Protein AF-A0A847FV45-F1 (afdb_monomer_lite)

Sequence (448 aa):
MTMKATDDQLRAATKIVQDQNRSRGERIVEAIQFLREIPDNATPWARTLRALAAYDSVSTIADRHILRDLLGMLGYERAFHLERFVDSGDTAGIDEAFAYLKAQAERYAPSTDPLLCALTPWLMWEYLSGKMEPVADLTLALTPFFVLLDEMNISRVEYYFSDFLSVLEGGRDEDGFTRETIKLHGFPASARDKNGDPKPRDSDGRYVPSELRLPPNLYFVGTVNVDETTHAFSPKVLDRAFTIEITDVDFEGYPADTAVPVTEEQADRLRQKLLAPFARQGQFGIVNKDEIRSFVAAHRAYRTQLHALKATLQPFDLHFAYRIFDEIIAFCANAQANQLWTDLGGLDTAFDCAVLMKVLPKFHGPRSRLEQPLRSVLAWTLNPTDPEGMRQEIDEWTRDAGACLSLRRELDRHLLGGEATRFRYANTARKVVCMLQSLHALGFASFA

Foldseek 3Di:
DPPVVVVVLVVVLVVLCPDPPDDNVVSVVVSVVSLVPPDPPPDPVSVVVVVVVVDPDPVVVPDLVLVVVLCLVVVNVPVDVCVVCSVVVPVVVVVVVVVVQLVVLCVQDVPDPSVCVSCLVVLVVCVLLVNDDDPPDDPNLQFAAEDEAEQCQLDQCCVVCVLVLVQVVQFADPLRWRPDWRADDDDDQCDADPVSHADDADPSRHHDDRIDIDHQRYYYDYDHDPDPSGDDHDVSVLQVDQADDDDDDDPVCPPPPDPPPCPPVNVVVVCVLPRNLQSLRSPGLGQDPVLLVVQCVVVVPLVLLLVLLQVLCVVLVLHDDVSLVSNLSSQLSSCVSSVPCVVVVHSLQSSLSSCLRRRQQVDWDFCVRHVRSLLLVLLCQLPSPCSPVCSVVSCVCLVALVSLVVVLVVLVCCSVVVHDDSGSNSVSNNLSSVQSSCCRVPRIGGSD

Secondary structure (DSSP, 8-state):
--HHHHHHHHHHHHHHHH-TTS-HHHHHHHHHHHHHSS-TTS-HHHHHHHHHTTS--STT---HHHHHHHHHHTT-TTTS-THHHHHHT-HHHHHHHHHHHHHHHHHH-TTS-HHHHHHHHHHHHHHHTTSS-----SSGGG--EEEEETTGGGS-HHHHTHHHHHHTTS-B-TTS-BSS-EE-----TT-B-TTS-BS-B-TTSPBPPSEEPPPTTEEEEE----STTSPPPPHHHHHHS---------STT-S-SS-----HHHHHHHHHHHHHHHHGGGTTT---HHHHHHHHHH-HHHHHHHHHHHHHHGGGT----HHHHHHHHHHHHHHHHH-TTGGGTHHHHHHHHHHHHHHGGG--EEHHHHHHHHHHHHHHHH-TT-TTTTHHHHHHHTSSHHHHHHHHHHHHHHHHHTPPPS-SSHHHHHHHHHHHHHHHHHSEE---

Structure (mmCIF, N/CA/C/O backbone):
data_AF-A0A847FV45-F1
#
_entry.id   AF-A0A847FV45-F1
#
loop_
_atom_site.group_PDB
_atom_site.id
_atom_site.type_symbol
_atom_site.label_atom_id
_atom_site.label_alt_id
_atom_site.label_comp_id
_atom_site.label_asym_id
_atom_site.label_entity_id
_atom_site.label_seq_id
_atom_site.pdbx_PDB_ins_code
_atom_site.Cartn_x
_atom_site.Cartn_y
_atom_site.Cartn_z
_atom_site.occupancy
_atom_site.B_iso_or_equiv
_atom_site.auth_seq_id
_atom_site.auth_comp_id
_atom_site.auth_asym_id
_atom_site.auth_atom_id
_atom_site.pdbx_PDB_model_num
ATOM 1 N N . MET A 1 1 ? -13.142 -1.614 -64.124 1.00 33.72 1 MET A N 1
ATOM 2 C CA . MET A 1 1 ? -12.245 -1.009 -65.138 1.00 33.72 1 MET A CA 1
ATOM 3 C C . MET A 1 1 ? -11.102 -0.185 -64.517 1.00 33.72 1 MET A C 1
ATOM 5 O O . MET A 1 1 ? -10.220 0.238 -65.244 1.00 33.72 1 MET A O 1
ATOM 9 N N . THR A 1 2 ? -11.055 -0.025 -63.186 1.00 36.44 2 THR A N 1
ATOM 10 C CA . THR A 1 2 ? -10.098 0.821 -62.441 1.00 36.44 2 THR A CA 1
ATOM 11 C C . THR A 1 2 ? -8.777 0.147 -62.035 1.00 36.44 2 THR A C 1
ATOM 13 O O . THR A 1 2 ? -7.787 0.849 -61.910 1.00 36.44 2 THR A O 1
ATOM 16 N N . MET A 1 3 ? -8.707 -1.187 -61.892 1.00 32.62 3 MET A N 1
ATOM 17 C CA . MET A 1 3 ? -7.453 -1.892 -61.525 1.00 32.62 3 MET A CA 1
ATOM 18 C C . MET A 1 3 ? -6.427 -2.004 -62.664 1.00 32.62 3 MET A C 1
ATOM 20 O O . MET A 1 3 ? -5.242 -2.169 -62.405 1.00 32.62 3 MET A O 1
ATOM 24 N N . LYS A 1 4 ? -6.856 -1.935 -63.932 1.00 32.03 4 LYS A N 1
ATOM 25 C CA . LYS A 1 4 ? -5.947 -2.137 -65.076 1.00 32.03 4 LYS A CA 1
ATOM 26 C C . LYS A 1 4 ? -5.084 -0.900 -65.364 1.00 32.03 4 LYS A C 1
ATOM 28 O O . LYS A 1 4 ? -3.967 -1.040 -65.833 1.00 32.03 4 LYS A O 1
ATOM 33 N N . ALA A 1 5 ? -5.581 0.292 -65.022 1.00 37.38 5 ALA A N 1
ATOM 34 C CA . ALA A 1 5 ? -4.856 1.550 -65.200 1.00 37.38 5 ALA A CA 1
ATOM 35 C C . ALA A 1 5 ? -3.706 1.732 -64.184 1.00 37.38 5 ALA A C 1
ATOM 37 O O . ALA A 1 5 ? -2.705 2.358 -64.512 1.00 37.38 5 ALA A O 1
ATOM 38 N N . THR A 1 6 ? -3.822 1.160 -62.978 1.00 47.12 6 THR A N 1
ATOM 39 C CA . THR A 1 6 ? -2.835 1.287 -61.885 1.00 47.12 6 THR A CA 1
ATOM 40 C C . THR A 1 6 ? -1.586 0.435 -62.127 1.00 47.12 6 THR A C 1
ATOM 42 O O . THR A 1 6 ? -0.469 0.861 -61.839 1.00 47.12 6 THR A O 1
ATOM 45 N N . ASP A 1 7 ? -1.772 -0.748 -62.715 1.00 45.47 7 ASP A N 1
ATOM 46 C CA . ASP A 1 7 ? -0.696 -1.694 -63.030 1.00 45.47 7 ASP A CA 1
ATOM 47 C C . ASP A 1 7 ? 0.180 -1.198 -64.196 1.00 45.47 7 ASP A C 1
ATOM 49 O O . ASP A 1 7 ? 1.404 -1.340 -64.173 1.00 45.47 7 ASP A O 1
ATOM 53 N N . ASP A 1 8 ? -0.427 -0.533 -65.185 1.00 47.16 8 ASP A N 1
ATOM 54 C CA . ASP A 1 8 ? 0.289 0.100 -66.300 1.00 47.16 8 ASP A CA 1
ATOM 55 C C . ASP A 1 8 ? 1.085 1.342 -65.845 1.00 47.16 8 ASP A C 1
ATOM 57 O O . ASP A 1 8 ? 2.180 1.598 -66.354 1.00 47.16 8 ASP A O 1
ATOM 61 N N . GLN A 1 9 ? 0.599 2.071 -64.832 1.00 49.34 9 GLN A N 1
ATOM 62 C CA . GLN A 1 9 ? 1.308 3.200 -64.212 1.00 49.34 9 GLN A CA 1
ATOM 63 C C . GLN A 1 9 ? 2.489 2.744 -63.343 1.00 49.34 9 GLN A C 1
ATOM 65 O O . GLN A 1 9 ? 3.568 3.331 -63.423 1.00 49.34 9 GLN A O 1
ATOM 70 N N . LEU A 1 10 ? 2.342 1.654 -62.579 1.00 47.56 10 LEU A N 1
ATOM 71 C CA . LEU A 1 10 ? 3.468 1.050 -61.859 1.00 47.56 10 LEU A CA 1
ATOM 72 C C . LEU A 1 10 ? 4.548 0.548 -62.825 1.00 47.56 10 LEU A C 1
ATOM 74 O O . LEU A 1 10 ? 5.728 0.818 -62.613 1.00 47.56 10 LEU A O 1
ATOM 78 N N . ARG A 1 11 ? 4.158 -0.101 -63.932 1.00 46.91 11 ARG A N 1
ATOM 79 C CA . ARG A 1 11 ? 5.098 -0.543 -64.979 1.00 46.91 11 ARG A CA 1
ATOM 80 C C . ARG A 1 11 ? 5.809 0.625 -65.662 1.00 46.91 11 ARG A C 1
ATOM 82 O O . ARG A 1 11 ? 6.980 0.488 -66.017 1.00 46.91 11 ARG A O 1
ATOM 89 N N . ALA A 1 12 ? 5.143 1.769 -65.824 1.00 49.91 12 ALA A N 1
ATOM 90 C CA . ALA A 1 12 ? 5.760 2.988 -66.343 1.00 49.91 12 ALA A CA 1
ATOM 91 C C . ALA A 1 12 ? 6.802 3.566 -65.367 1.00 49.91 12 ALA A C 1
ATOM 93 O O . ALA A 1 12 ? 7.916 3.869 -65.793 1.00 49.91 12 ALA A O 1
ATOM 94 N N . ALA A 1 13 ? 6.502 3.612 -64.062 1.00 48.16 13 ALA A N 1
ATOM 95 C CA . ALA A 1 13 ? 7.456 4.025 -63.027 1.00 48.16 13 ALA A CA 1
ATOM 96 C C . ALA A 1 13 ? 8.673 3.083 -62.957 1.00 48.16 13 ALA A C 1
ATOM 98 O O . ALA A 1 13 ? 9.814 3.534 -62.877 1.00 48.16 13 ALA A O 1
ATOM 99 N N . THR A 1 14 ? 8.453 1.770 -63.081 1.00 44.12 14 THR A N 1
ATOM 100 C CA . THR A 1 14 ? 9.535 0.776 -63.166 1.00 44.12 14 THR A CA 1
ATOM 101 C C . THR A 1 14 ? 10.418 0.993 -64.398 1.00 44.12 14 THR A C 1
ATOM 103 O O . THR A 1 14 ? 11.637 0.862 -64.305 1.00 44.12 14 THR A O 1
ATOM 106 N N . LYS A 1 15 ? 9.838 1.392 -65.537 1.00 47.00 15 LYS A N 1
ATOM 107 C CA . LYS A 1 15 ? 10.591 1.715 -66.759 1.00 47.00 15 LYS A CA 1
ATOM 108 C C . LYS A 1 15 ? 11.472 2.962 -66.610 1.00 47.00 15 LYS A C 1
ATOM 110 O O . LYS A 1 15 ? 12.571 2.969 -67.152 1.00 47.00 15 LYS A O 1
ATOM 115 N N . ILE A 1 16 ? 11.032 3.970 -65.850 1.00 50.31 16 ILE A N 1
ATOM 116 C CA . ILE A 1 16 ? 11.812 5.189 -65.547 1.00 50.31 16 ILE A CA 1
ATOM 117 C C . ILE A 1 16 ? 13.029 4.851 -64.671 1.00 50.31 16 ILE A C 1
ATOM 119 O O . ILE A 1 16 ? 14.144 5.288 -64.950 1.00 50.31 16 ILE A O 1
ATOM 123 N N . VAL A 1 17 ? 12.843 3.998 -63.657 1.00 43.19 17 VAL A N 1
ATOM 124 C CA . VAL A 1 17 ? 13.932 3.534 -62.775 1.00 43.19 17 VAL A CA 1
ATOM 125 C C . VAL A 1 17 ? 14.965 2.687 -63.534 1.00 43.19 17 VAL A C 1
ATOM 127 O O . VAL A 1 17 ? 16.147 2.678 -63.183 1.00 43.19 17 VAL A O 1
ATOM 130 N N . GLN A 1 18 ? 14.537 1.991 -64.590 1.00 41.88 18 GLN A N 1
ATOM 131 C CA . GLN A 1 18 ? 15.373 1.078 -65.374 1.00 41.88 18 GLN A CA 1
ATOM 132 C C . GLN A 1 18 ? 16.072 1.720 -66.583 1.00 41.88 18 GLN A C 1
ATOM 134 O O . GLN A 1 18 ? 16.921 1.063 -67.187 1.00 41.88 18 GLN A O 1
ATOM 139 N N . ASP A 1 19 ? 15.783 2.979 -66.929 1.00 52.00 19 ASP A N 1
ATOM 140 C CA . ASP A 1 19 ? 16.461 3.676 -68.031 1.00 52.00 19 ASP A CA 1
ATOM 141 C C . ASP A 1 19 ? 17.952 3.845 -67.704 1.00 52.00 19 ASP A C 1
ATOM 143 O O . ASP A 1 19 ? 18.299 4.441 -66.694 1.00 52.00 19 ASP A O 1
ATOM 147 N N . GLN A 1 20 ? 18.868 3.286 -68.491 1.00 47.28 20 GLN A N 1
ATOM 148 C CA . GLN A 1 20 ? 20.301 3.301 -68.163 1.00 47.28 20 GLN A CA 1
ATOM 149 C C . GLN A 1 20 ? 21.040 4.553 -68.657 1.00 47.28 20 GLN A C 1
ATOM 151 O O . GLN A 1 20 ? 22.208 4.732 -68.321 1.00 47.28 20 GLN A O 1
ATOM 156 N N . ASN A 1 21 ? 20.366 5.446 -69.391 1.00 45.59 21 ASN A N 1
ATOM 157 C CA . ASN A 1 21 ? 20.975 6.649 -69.968 1.00 45.59 21 ASN A CA 1
ATOM 158 C C . ASN A 1 21 ? 20.924 7.887 -69.047 1.00 45.59 21 ASN A C 1
ATOM 160 O O . ASN A 1 21 ? 21.339 8.970 -69.458 1.00 45.59 21 ASN A O 1
ATOM 164 N N . ARG A 1 22 ? 20.427 7.752 -67.807 1.00 45.72 22 ARG A N 1
ATOM 165 C CA . ARG A 1 22 ? 20.309 8.829 -66.798 1.00 45.72 22 ARG A CA 1
ATOM 166 C C . ARG A 1 22 ? 20.977 8.437 -65.474 1.00 45.72 22 ARG A C 1
ATOM 168 O O . ARG A 1 22 ? 21.127 7.250 -65.173 1.00 45.72 22 ARG A O 1
ATOM 175 N N . SER A 1 23 ? 21.371 9.414 -64.651 1.00 42.28 23 SER A N 1
ATOM 176 C CA . SER A 1 23 ? 22.032 9.122 -63.369 1.00 42.28 23 SER A CA 1
ATOM 177 C C . SER A 1 23 ? 21.090 8.390 -62.394 1.00 42.28 23 SER A C 1
ATOM 179 O O . SER A 1 23 ? 19.868 8.528 -62.448 1.00 42.28 23 SER A O 1
ATOM 181 N N . ARG A 1 24 ? 21.628 7.545 -61.496 1.00 37.94 24 ARG A N 1
ATOM 182 C CA . ARG A 1 24 ? 20.811 6.729 -60.562 1.00 37.94 24 ARG A CA 1
ATOM 183 C C . ARG A 1 24 ? 19.942 7.585 -59.627 1.00 37.94 24 ARG A C 1
ATOM 185 O O . ARG A 1 24 ? 18.836 7.164 -59.315 1.00 37.94 24 ARG A O 1
ATOM 192 N N . GLY A 1 25 ? 20.409 8.774 -59.243 1.00 36.59 25 GLY A N 1
ATOM 193 C CA . GLY A 1 25 ? 19.649 9.718 -58.417 1.00 36.59 25 GLY A CA 1
ATOM 194 C C . GLY A 1 25 ? 18.485 10.375 -59.165 1.00 36.59 25 GLY A C 1
ATOM 195 O O . GLY A 1 25 ? 17.367 10.380 -58.659 1.00 36.59 25 GLY A O 1
ATOM 196 N N . GLU A 1 26 ? 18.703 10.851 -60.395 1.00 39.69 26 GLU A N 1
ATOM 197 C CA . GLU A 1 26 ? 17.653 11.503 -61.201 1.00 39.69 26 GLU A CA 1
ATOM 198 C C . GLU A 1 26 ? 16.501 10.545 -61.533 1.00 39.69 26 GLU A C 1
ATOM 200 O O . GLU A 1 26 ? 15.335 10.923 -61.448 1.00 39.69 26 GLU A O 1
ATOM 205 N N . ARG A 1 27 ? 16.816 9.272 -61.806 1.00 42.34 27 ARG A N 1
ATOM 206 C CA . ARG A 1 27 ? 15.824 8.220 -62.100 1.00 42.34 27 ARG A CA 1
ATOM 207 C C . ARG A 1 27 ? 14.903 7.913 -60.927 1.00 42.34 27 ARG A C 1
ATOM 209 O O . ARG A 1 27 ? 13.719 7.651 -61.118 1.00 42.34 27 ARG A O 1
ATOM 216 N N . ILE A 1 28 ? 15.452 7.937 -59.715 1.00 41.56 28 ILE A N 1
ATOM 217 C CA . ILE A 1 28 ? 14.697 7.671 -58.489 1.00 41.56 28 ILE A CA 1
ATOM 218 C C . ILE A 1 28 ? 13.801 8.873 -58.159 1.00 41.56 28 ILE A C 1
ATOM 220 O O . ILE A 1 28 ? 12.628 8.687 -57.850 1.00 41.56 28 ILE A O 1
ATOM 224 N N . VAL A 1 29 ? 14.301 10.102 -58.314 1.00 43.56 29 VAL A N 1
ATOM 225 C CA . VAL A 1 29 ? 13.522 11.330 -58.070 1.00 43.56 29 VAL A CA 1
ATOM 226 C C . VAL A 1 29 ? 12.356 11.477 -59.055 1.00 43.56 29 VAL A C 1
ATOM 228 O O . VAL A 1 29 ? 11.242 11.793 -58.639 1.00 43.56 29 VAL A O 1
ATOM 231 N N . GLU A 1 30 ? 12.570 11.195 -60.339 1.00 42.72 30 GLU A N 1
ATOM 232 C CA . GLU A 1 30 ? 11.541 11.303 -61.383 1.00 42.72 30 GLU A CA 1
ATOM 233 C C . GLU A 1 30 ? 10.471 10.203 -61.251 1.00 42.72 30 GLU A C 1
ATOM 235 O O . GLU A 1 30 ? 9.278 10.472 -61.393 1.00 42.72 30 GLU A O 1
ATOM 240 N N . ALA A 1 31 ? 10.861 8.982 -60.860 1.00 47.03 31 ALA A N 1
ATOM 241 C CA . ALA A 1 31 ? 9.918 7.907 -60.545 1.00 47.03 31 ALA A CA 1
ATOM 242 C C . ALA A 1 31 ? 9.069 8.218 -59.298 1.00 47.03 31 ALA A C 1
ATOM 244 O O . ALA A 1 31 ? 7.879 7.905 -59.259 1.00 47.03 31 ALA A O 1
ATOM 245 N N . ILE A 1 32 ? 9.651 8.883 -58.295 1.00 43.22 32 ILE A N 1
ATOM 246 C CA . ILE A 1 32 ? 8.936 9.333 -57.093 1.00 43.22 32 ILE A CA 1
ATOM 247 C C . ILE A 1 32 ? 7.977 10.490 -57.415 1.00 43.22 32 ILE A C 1
ATOM 249 O O . ILE A 1 32 ? 6.860 10.509 -56.898 1.00 43.22 32 ILE A O 1
ATOM 253 N N . GLN A 1 33 ? 8.361 11.432 -58.285 1.00 45.91 33 GLN A N 1
ATOM 254 C CA . GLN A 1 33 ? 7.470 12.501 -58.758 1.00 45.91 33 GLN A CA 1
ATOM 255 C C . GLN A 1 33 ? 6.291 11.937 -59.566 1.00 45.91 33 GLN A C 1
ATOM 257 O O . GLN A 1 33 ? 5.148 12.307 -59.308 1.00 45.91 33 GLN A O 1
ATOM 262 N N . PHE A 1 34 ? 6.540 10.959 -60.440 1.00 45.69 34 PHE A N 1
ATOM 263 C CA . PHE A 1 34 ? 5.506 10.259 -61.205 1.00 45.69 34 PHE A CA 1
ATOM 264 C C . PHE A 1 34 ? 4.502 9.504 -60.307 1.00 45.69 34 PHE A C 1
ATOM 266 O O . PHE A 1 34 ? 3.298 9.525 -60.551 1.00 45.69 34 PHE A O 1
ATOM 273 N N . LEU A 1 35 ? 4.967 8.892 -59.209 1.00 47.78 35 LEU A N 1
ATOM 274 C CA . LEU A 1 35 ? 4.113 8.208 -58.221 1.00 47.78 35 LEU A CA 1
ATOM 275 C C . LEU A 1 35 ? 3.371 9.166 -57.264 1.00 47.78 35 LEU A C 1
ATOM 277 O O . LEU A 1 35 ? 2.483 8.733 -56.519 1.00 47.78 35 LEU A O 1
ATOM 281 N N . ARG A 1 36 ? 3.723 10.460 -57.249 1.00 45.50 36 ARG A N 1
ATOM 282 C CA . ARG A 1 36 ? 3.035 11.498 -56.460 1.00 45.50 36 ARG A CA 1
ATOM 283 C C . ARG A 1 36 ? 1.803 12.073 -57.154 1.00 45.50 36 ARG A C 1
ATOM 285 O O . ARG A 1 36 ? 0.922 12.536 -56.441 1.00 45.50 36 ARG A O 1
ATOM 292 N N . GLU A 1 37 ? 1.711 12.008 -58.483 1.00 43.06 37 GLU A N 1
ATOM 293 C CA . GLU A 1 37 ? 0.554 12.513 -59.248 1.00 43.06 37 GLU A CA 1
ATOM 294 C C . GLU A 1 37 ? -0.633 11.524 -59.311 1.00 43.06 37 GLU A C 1
ATOM 296 O O . GLU A 1 37 ? -1.668 11.811 -59.912 1.00 43.06 37 GLU A O 1
ATOM 301 N N . ILE A 1 38 ? -0.519 10.362 -58.655 1.00 48.47 38 ILE A N 1
ATOM 302 C CA . ILE A 1 38 ? -1.595 9.366 -58.530 1.00 48.47 38 ILE A CA 1
ATOM 303 C C . ILE A 1 38 ? -2.618 9.843 -57.470 1.00 48.47 38 ILE A C 1
ATOM 305 O O . ILE A 1 38 ? -2.195 10.165 -56.357 1.00 48.47 38 ILE A O 1
ATOM 309 N N . PRO A 1 39 ? -3.941 9.872 -57.755 1.00 44.16 39 PRO A N 1
ATOM 310 C CA . PRO A 1 39 ? -4.947 10.440 -56.846 1.00 44.16 39 PRO A CA 1
ATOM 311 C C . PRO A 1 39 ? -5.019 9.766 -55.456 1.00 44.16 39 PRO A C 1
ATOM 313 O O . PRO A 1 39 ? -4.870 8.549 -55.337 1.00 44.16 39 PRO A O 1
ATOM 316 N N . ASP A 1 40 ? -5.320 10.558 -54.412 1.00 42.78 40 ASP A N 1
ATOM 317 C CA . ASP A 1 40 ? -5.232 10.240 -52.963 1.00 42.78 40 ASP A CA 1
ATOM 318 C C . ASP A 1 40 ? -5.991 8.994 -52.465 1.00 42.78 40 ASP A C 1
ATOM 320 O O . ASP A 1 40 ? -5.760 8.500 -51.357 1.00 42.78 40 ASP A O 1
ATOM 324 N N . ASN A 1 41 ? -6.905 8.450 -53.261 1.00 42.03 41 ASN A N 1
ATOM 325 C CA . ASN A 1 41 ? -7.734 7.300 -52.905 1.00 42.03 41 ASN A CA 1
ATOM 326 C C . ASN A 1 41 ? -7.093 5.932 -53.226 1.00 42.03 41 ASN A C 1
ATOM 328 O O . ASN A 1 41 ? -7.734 4.895 -53.047 1.00 42.03 41 ASN A O 1
ATOM 332 N N . ALA A 1 42 ? -5.819 5.891 -53.625 1.00 38.53 42 ALA A N 1
ATOM 333 C CA . ALA A 1 42 ? -5.097 4.655 -53.927 1.00 38.53 42 ALA A CA 1
ATOM 334 C C . ALA A 1 42 ? -4.386 4.041 -52.694 1.00 38.53 42 ALA A C 1
ATOM 336 O O . ALA A 1 42 ? -3.191 4.212 -52.503 1.00 38.53 42 ALA A O 1
ATOM 337 N N . THR A 1 43 ? -5.139 3.275 -51.891 1.00 42.94 43 THR A N 1
ATOM 338 C CA . THR A 1 43 ? -4.742 2.255 -50.876 1.00 42.94 43 THR A CA 1
ATOM 339 C C . THR A 1 43 ? -3.685 2.574 -49.779 1.00 42.94 43 THR A C 1
ATOM 341 O O . THR A 1 43 ? -2.695 3.261 -50.013 1.00 42.94 43 THR A O 1
ATOM 344 N N . PRO A 1 44 ? -3.829 2.011 -48.555 1.00 34.09 44 PRO A N 1
ATOM 345 C CA . PRO A 1 44 ? -2.937 2.263 -47.403 1.00 34.09 44 PRO A CA 1
ATOM 346 C C . PRO A 1 44 ? -1.438 2.000 -47.650 1.00 34.09 44 PRO A C 1
ATOM 348 O O . PRO A 1 44 ? -0.591 2.718 -47.125 1.00 34.09 44 PRO A O 1
ATOM 351 N N . TRP A 1 45 ? -1.114 1.038 -48.518 1.00 35.91 45 TRP A N 1
ATOM 352 C CA . TRP A 1 45 ? 0.247 0.635 -48.897 1.00 35.91 45 TRP A CA 1
ATOM 353 C C . TRP A 1 45 ? 1.109 1.770 -49.487 1.00 35.91 45 TRP A C 1
ATOM 355 O O . TRP A 1 45 ? 2.287 1.902 -49.154 1.00 35.91 45 TRP A O 1
ATOM 365 N N . ALA A 1 46 ? 0.524 2.649 -50.307 1.00 35.78 46 ALA A N 1
ATOM 366 C CA . ALA A 1 46 ? 1.254 3.745 -50.953 1.00 35.78 46 ALA A CA 1
ATOM 367 C C . ALA A 1 46 ? 1.631 4.879 -49.978 1.00 35.78 46 ALA A C 1
ATOM 369 O O . ALA A 1 46 ? 2.583 5.621 -50.222 1.00 35.78 46 ALA A O 1
ATOM 370 N N . ARG A 1 47 ? 0.908 5.004 -48.854 1.00 39.75 47 ARG A N 1
ATOM 371 C CA . ARG A 1 47 ? 1.193 5.982 -47.789 1.00 39.75 47 ARG A CA 1
ATOM 372 C C . ARG A 1 47 ? 2.307 5.499 -46.856 1.00 39.75 47 ARG A C 1
ATOM 374 O O . ARG A 1 47 ? 3.152 6.297 -46.467 1.00 39.75 47 ARG A O 1
ATOM 381 N N . THR A 1 48 ? 2.367 4.197 -46.587 1.00 35.78 48 THR A N 1
ATOM 382 C CA . THR A 1 48 ? 3.394 3.564 -45.743 1.00 35.78 48 THR A CA 1
ATOM 383 C C . THR A 1 48 ? 4.766 3.502 -46.425 1.00 35.78 48 THR A C 1
ATOM 385 O O . THR A 1 48 ? 5.780 3.785 -45.792 1.00 35.78 48 THR A O 1
ATOM 388 N N . LEU A 1 49 ? 4.815 3.238 -47.736 1.00 34.00 49 LEU A N 1
ATOM 389 C CA . LEU A 1 49 ? 6.063 3.289 -48.513 1.00 34.00 49 LEU A CA 1
ATOM 390 C C . LEU A 1 49 ? 6.679 4.698 -48.571 1.00 34.00 49 LEU A C 1
ATOM 392 O O . LEU A 1 49 ? 7.899 4.825 -48.550 1.00 34.00 49 LEU A O 1
ATOM 396 N N . ARG A 1 50 ? 5.860 5.762 -48.588 1.00 37.97 50 ARG A N 1
ATOM 397 C CA . ARG A 1 50 ? 6.350 7.156 -48.552 1.00 37.97 50 ARG A CA 1
ATOM 398 C C . ARG A 1 50 ? 6.981 7.535 -47.206 1.00 37.97 50 ARG A C 1
ATOM 400 O O . ARG A 1 50 ? 7.872 8.373 -47.198 1.00 37.97 50 ARG A O 1
ATOM 407 N N . ALA A 1 51 ? 6.542 6.928 -46.101 1.00 36.34 51 ALA A N 1
ATOM 408 C CA . ALA A 1 51 ? 7.113 7.159 -44.770 1.00 36.34 51 ALA A CA 1
ATOM 409 C C . ALA A 1 51 ? 8.420 6.374 -44.550 1.00 36.34 51 ALA A C 1
ATOM 411 O O . ALA A 1 51 ? 9.351 6.885 -43.939 1.00 36.34 51 ALA A O 1
ATOM 412 N N . LEU A 1 52 ? 8.513 5.159 -45.103 1.00 33.88 52 LEU A N 1
ATOM 413 C CA . LEU A 1 52 ? 9.725 4.330 -45.053 1.00 33.88 52 LEU A CA 1
ATOM 414 C C . LEU A 1 52 ? 10.830 4.827 -45.997 1.00 33.88 52 LEU A C 1
ATOM 416 O O . LEU A 1 52 ? 12.004 4.715 -45.668 1.00 33.88 52 LEU A O 1
ATOM 420 N N . ALA A 1 53 ? 10.471 5.443 -47.128 1.00 34.41 53 ALA A N 1
ATOM 421 C CA . ALA A 1 53 ? 11.422 6.060 -48.058 1.00 34.41 53 ALA A CA 1
ATOM 422 C C . ALA A 1 53 ? 12.124 7.322 -47.507 1.00 34.41 53 ALA A C 1
ATOM 424 O O . ALA A 1 53 ? 12.967 7.889 -48.193 1.00 34.41 53 ALA A O 1
ATOM 425 N N . ALA A 1 54 ? 11.780 7.775 -46.294 1.00 35.66 54 ALA A N 1
ATOM 426 C CA . ALA A 1 54 ? 12.468 8.870 -45.608 1.00 35.66 54 ALA A CA 1
ATOM 427 C C . ALA A 1 54 ? 13.739 8.420 -44.855 1.00 35.66 54 ALA A C 1
ATOM 429 O O . ALA A 1 54 ? 14.457 9.267 -44.327 1.00 35.66 54 ALA A O 1
ATOM 430 N N . TYR A 1 55 ? 14.026 7.112 -44.810 1.00 35.69 55 TYR A N 1
ATOM 431 C CA . TYR A 1 55 ? 15.225 6.550 -44.189 1.00 35.69 55 TYR A CA 1
ATOM 432 C C . TYR A 1 55 ? 16.030 5.760 -45.229 1.00 35.69 55 TYR A C 1
ATOM 434 O O . TYR A 1 55 ? 15.570 4.747 -45.750 1.00 35.69 55 TYR A O 1
ATOM 442 N N . ASP A 1 56 ? 17.236 6.238 -45.547 1.00 34.38 56 ASP A N 1
ATOM 443 C CA . ASP A 1 56 ? 17.977 5.824 -46.749 1.00 34.38 56 ASP A CA 1
ATOM 444 C C . ASP A 1 56 ? 18.593 4.406 -46.712 1.00 34.38 56 ASP A C 1
ATOM 446 O O . ASP A 1 56 ? 19.042 3.941 -47.757 1.00 34.38 56 ASP A O 1
ATOM 450 N N . 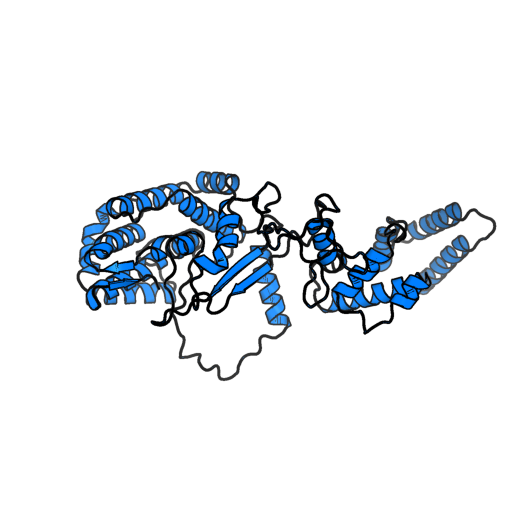SER A 1 57 ? 18.672 3.701 -45.569 1.00 35.41 57 SER A N 1
ATOM 451 C CA . SER A 1 57 ? 19.070 2.266 -45.463 1.00 35.41 57 SER A CA 1
ATOM 452 C C . SER A 1 57 ? 19.315 1.809 -44.011 1.00 35.41 57 SER A C 1
ATOM 454 O O . SER A 1 57 ? 19.631 2.619 -43.146 1.00 35.41 57 SER A O 1
ATOM 456 N N . VAL A 1 58 ? 19.271 0.487 -43.760 1.00 37.75 58 VAL A N 1
ATOM 457 C CA . VAL A 1 58 ? 19.767 -0.181 -42.524 1.00 37.75 58 VAL A CA 1
ATOM 458 C C . VAL A 1 58 ? 21.307 -0.266 -42.485 1.00 37.75 58 VAL A C 1
ATOM 460 O O . VAL A 1 58 ? 21.893 -0.653 -41.476 1.00 37.75 58 VAL A O 1
ATOM 463 N N . SER A 1 59 ? 22.011 0.162 -43.541 1.00 36.59 59 SER A N 1
ATOM 464 C CA . SER A 1 59 ? 23.483 0.134 -43.590 1.00 36.59 59 SER A CA 1
ATOM 465 C C . SER A 1 59 ? 24.174 1.108 -42.622 1.00 36.59 59 SER A C 1
ATOM 467 O O . SER A 1 59 ? 25.395 1.232 -42.646 1.00 36.59 59 SER A O 1
ATOM 469 N N . THR A 1 60 ? 23.421 1.793 -41.764 1.00 38.59 60 THR A N 1
ATOM 470 C CA . THR A 1 60 ? 23.920 2.605 -40.648 1.00 38.59 60 THR A CA 1
ATOM 471 C C . THR A 1 60 ? 24.048 1.840 -39.326 1.00 38.59 60 THR A C 1
ATOM 473 O O . THR A 1 60 ? 24.679 2.362 -38.409 1.00 38.59 60 THR A O 1
ATOM 476 N N . ILE A 1 61 ? 23.570 0.591 -39.215 1.00 39.12 61 ILE A N 1
ATOM 477 C CA . ILE A 1 61 ? 23.959 -0.303 -38.108 1.00 39.12 61 ILE A CA 1
ATOM 478 C C . ILE A 1 61 ? 25.279 -0.975 -38.508 1.00 39.12 61 ILE A C 1
ATOM 480 O O . ILE A 1 61 ? 25.311 -2.039 -39.121 1.00 39.12 61 ILE A O 1
ATOM 484 N N . ALA A 1 62 ? 26.388 -0.288 -38.235 1.00 33.41 62 ALA A N 1
ATOM 485 C CA . ALA A 1 62 ? 27.709 -0.619 -38.770 1.00 33.41 62 ALA A CA 1
ATOM 486 C C . ALA A 1 62 ? 28.391 -1.848 -38.134 1.00 33.41 62 ALA A C 1
ATOM 488 O O . ALA A 1 62 ? 29.450 -2.254 -38.613 1.00 33.41 62 ALA A O 1
ATOM 489 N N . ASP A 1 63 ? 27.827 -2.453 -37.085 1.00 40.06 63 ASP A N 1
ATOM 490 C CA . ASP A 1 63 ? 28.521 -3.507 -36.341 1.00 40.06 63 ASP A CA 1
ATOM 491 C C . ASP A 1 63 ? 27.791 -4.858 -36.374 1.00 40.06 63 ASP A C 1
ATOM 493 O O . ASP A 1 63 ? 26.715 -5.045 -35.800 1.00 40.06 63 ASP A O 1
ATOM 497 N N . ARG A 1 64 ? 28.427 -5.829 -37.040 1.00 38.69 64 ARG A N 1
ATOM 498 C CA . ARG A 1 64 ? 27.949 -7.213 -37.193 1.00 38.69 64 ARG A CA 1
ATOM 499 C C . ARG A 1 64 ? 27.854 -7.959 -35.861 1.00 38.69 64 ARG A C 1
ATOM 501 O O . ARG A 1 64 ? 27.075 -8.903 -35.765 1.00 38.69 64 ARG A O 1
ATOM 508 N N . HIS A 1 65 ? 28.600 -7.536 -34.839 1.00 40.97 65 HIS A N 1
ATOM 509 C CA . HIS A 1 65 ? 28.517 -8.133 -33.505 1.00 40.97 65 HIS A CA 1
ATOM 510 C C . HIS A 1 65 ? 27.219 -7.741 -32.795 1.00 40.97 65 HIS A C 1
ATOM 512 O O . HIS A 1 65 ? 26.603 -8.579 -32.148 1.00 40.97 65 HIS A O 1
ATOM 518 N N . ILE A 1 66 ? 26.745 -6.509 -33.000 1.00 41.41 66 ILE A N 1
ATOM 519 C CA . ILE A 1 66 ? 25.528 -5.994 -32.360 1.00 41.41 66 ILE A CA 1
ATOM 520 C C . ILE A 1 66 ? 24.288 -6.730 -32.875 1.00 41.41 66 ILE A C 1
ATOM 522 O O . ILE A 1 66 ? 23.434 -7.125 -32.086 1.00 41.41 66 ILE A O 1
ATOM 526 N N . LEU A 1 67 ? 24.212 -6.970 -34.188 1.00 42.88 67 LEU A N 1
ATOM 527 C CA . LEU A 1 67 ? 23.116 -7.729 -34.798 1.00 42.88 67 LEU A CA 1
ATOM 528 C C . LEU A 1 67 ? 23.112 -9.199 -34.339 1.00 42.88 67 LEU A C 1
ATOM 530 O O . LEU A 1 67 ? 22.052 -9.767 -34.085 1.00 42.88 67 LEU A O 1
ATOM 534 N N . ARG A 1 68 ? 24.297 -9.807 -34.203 1.00 41.91 68 ARG A N 1
ATOM 535 C CA . ARG A 1 68 ? 24.463 -11.187 -33.728 1.00 41.91 68 ARG A CA 1
ATOM 536 C C . ARG A 1 68 ? 24.027 -11.342 -32.269 1.00 41.91 68 ARG A C 1
ATOM 538 O O . ARG A 1 68 ? 23.290 -12.272 -31.953 1.00 41.91 68 ARG A O 1
ATOM 545 N N . ASP A 1 69 ? 24.422 -10.412 -31.405 1.00 42.19 69 ASP A N 1
ATOM 546 C CA . ASP A 1 69 ? 24.093 -10.446 -29.977 1.00 42.19 69 ASP A CA 1
ATOM 547 C C . ASP A 1 69 ? 22.586 -10.205 -29.737 1.00 42.19 69 ASP A C 1
ATOM 549 O O . ASP A 1 69 ? 21.969 -10.876 -28.908 1.00 42.19 69 ASP A O 1
ATOM 553 N N . LEU A 1 70 ? 21.964 -9.331 -30.541 1.00 40.41 70 LEU A N 1
ATOM 554 C CA . LEU A 1 70 ? 20.511 -9.103 -30.601 1.00 40.41 70 LEU A CA 1
ATOM 555 C C . LEU A 1 70 ? 19.717 -10.387 -30.888 1.00 40.41 70 LEU A C 1
ATOM 557 O O . LEU A 1 70 ? 18.701 -10.660 -30.251 1.00 40.41 70 LEU A O 1
ATOM 561 N N . LEU A 1 71 ? 20.185 -11.184 -31.850 1.00 41.94 71 LEU A N 1
ATOM 562 C CA . LEU A 1 71 ? 19.523 -12.418 -32.276 1.00 41.94 71 LEU A CA 1
ATOM 563 C C . LEU A 1 71 ? 19.777 -13.578 -31.298 1.00 41.94 71 LEU A C 1
ATOM 565 O O . LEU A 1 71 ? 18.875 -14.386 -31.061 1.00 41.94 71 LEU A O 1
ATOM 569 N N . GLY A 1 72 ? 20.963 -13.624 -30.681 1.00 40.41 72 GLY A N 1
ATOM 570 C CA . GLY A 1 72 ? 21.291 -14.566 -29.607 1.00 40.41 72 GLY A CA 1
ATOM 571 C C . GLY A 1 72 ? 20.430 -14.357 -28.357 1.00 40.41 72 GLY A C 1
ATOM 572 O O . GLY A 1 72 ? 19.882 -15.312 -27.808 1.00 40.41 72 GLY A O 1
ATOM 573 N N . MET A 1 73 ? 20.200 -13.100 -27.957 1.00 36.94 73 MET A N 1
ATOM 574 C CA . MET A 1 73 ? 19.365 -12.761 -26.794 1.00 36.94 73 MET A CA 1
ATOM 575 C C . MET A 1 73 ? 17.892 -13.165 -26.938 1.00 36.94 73 MET A C 1
ATOM 577 O O . MET A 1 73 ? 17.242 -13.448 -25.929 1.00 36.94 73 MET A O 1
ATOM 581 N N . LEU A 1 74 ? 17.382 -13.233 -28.170 1.00 37.31 74 LEU A N 1
ATOM 582 C CA . LEU A 1 74 ? 16.014 -13.650 -28.489 1.00 37.31 74 LEU A CA 1
ATOM 583 C C . LEU A 1 74 ? 15.840 -15.185 -28.549 1.00 37.31 74 LEU A C 1
ATOM 585 O O . LEU A 1 74 ? 14.748 -15.660 -28.851 1.00 37.31 74 LEU A O 1
ATOM 589 N N . GLY A 1 75 ? 16.890 -15.971 -28.267 1.00 33.16 75 GLY A N 1
ATOM 590 C CA . GLY A 1 75 ? 16.836 -17.440 -28.235 1.00 33.16 75 GLY A CA 1
ATOM 591 C C . GLY A 1 75 ? 16.840 -18.111 -29.615 1.00 33.16 75 GLY A C 1
ATOM 592 O O . GLY A 1 75 ? 16.546 -19.303 -29.725 1.00 33.16 75 GLY A O 1
ATOM 593 N N . TYR A 1 76 ? 17.180 -17.370 -30.674 1.00 40.75 76 TYR A N 1
ATOM 594 C CA . TYR A 1 76 ? 17.100 -17.836 -32.064 1.00 40.75 76 TYR A CA 1
ATOM 595 C C . TYR A 1 76 ? 18.366 -18.537 -32.587 1.00 40.75 76 TYR A C 1
ATOM 597 O O . TYR A 1 76 ? 18.380 -18.935 -33.752 1.00 40.75 76 TYR A O 1
ATOM 605 N N . GLU A 1 77 ? 19.385 -18.785 -31.750 1.00 37.00 77 GLU A N 1
ATOM 606 C CA . GLU A 1 77 ? 20.662 -19.412 -32.158 1.00 37.00 77 GLU A CA 1
ATOM 607 C C . GLU A 1 77 ? 20.507 -20.750 -32.907 1.00 37.00 77 GLU A C 1
ATOM 609 O O . GLU A 1 77 ? 21.387 -21.133 -33.675 1.00 37.00 77 GLU A O 1
ATOM 614 N N . ARG A 1 78 ? 19.403 -21.485 -32.706 1.00 34.84 78 ARG A N 1
ATOM 615 C CA . ARG A 1 78 ? 19.221 -22.832 -33.280 1.00 34.84 78 ARG A CA 1
ATOM 616 C C . ARG A 1 78 ? 18.167 -22.945 -34.380 1.00 34.84 78 ARG A C 1
ATOM 618 O O . ARG A 1 78 ? 18.144 -23.964 -35.062 1.00 34.84 78 ARG A O 1
ATOM 625 N N . ALA A 1 79 ? 17.290 -21.955 -34.551 1.00 31.50 79 ALA A N 1
ATOM 626 C CA . ALA A 1 79 ? 16.144 -22.078 -35.461 1.00 31.50 79 ALA A CA 1
ATOM 627 C C . ALA A 1 79 ? 16.455 -21.614 -36.892 1.00 31.50 79 ALA A C 1
ATOM 629 O O . ALA A 1 79 ? 15.883 -22.129 -37.848 1.00 31.50 79 ALA A O 1
ATOM 630 N N . PHE A 1 80 ? 17.396 -20.685 -37.048 1.00 39.66 80 PHE A N 1
ATOM 631 C CA . PHE A 1 80 ? 17.874 -20.209 -38.339 1.00 39.66 80 PHE A CA 1
ATOM 632 C C . PHE A 1 80 ? 19.384 -20.023 -38.213 1.00 39.66 80 PHE A C 1
ATOM 634 O O . PHE A 1 80 ? 19.829 -19.222 -37.399 1.00 39.66 80 PHE A O 1
ATOM 641 N N . HIS A 1 81 ? 20.183 -20.776 -38.974 1.00 39.50 81 HIS A N 1
ATOM 642 C CA . HIS A 1 81 ? 21.644 -20.619 -39.036 1.00 39.50 81 HIS A CA 1
ATOM 643 C C . HIS A 1 81 ? 22.016 -19.259 -39.672 1.00 39.50 81 HIS A C 1
ATOM 645 O O . HIS A 1 81 ? 22.481 -19.191 -40.808 1.00 39.50 81 HIS A O 1
ATOM 651 N N . LEU A 1 82 ? 21.766 -18.169 -38.944 1.00 39.59 82 LEU A N 1
ATOM 652 C CA . LEU A 1 82 ? 21.925 -16.777 -39.371 1.00 39.59 82 LEU A CA 1
ATOM 653 C C . LEU A 1 82 ? 23.384 -16.313 -39.358 1.00 39.59 82 LEU A C 1
ATOM 655 O O . LEU A 1 82 ? 23.735 -15.417 -40.123 1.00 39.59 82 LEU A O 1
ATOM 659 N N . GLU A 1 83 ? 24.255 -16.982 -38.594 1.00 37.47 83 GLU A N 1
ATOM 660 C CA . GLU A 1 83 ? 25.714 -16.780 -38.635 1.00 37.47 83 GLU A CA 1
ATOM 661 C C . GLU A 1 83 ? 26.257 -16.872 -40.066 1.00 37.47 83 GLU A C 1
ATOM 663 O O . GLU A 1 83 ? 27.083 -16.067 -40.485 1.00 37.47 83 GLU A O 1
ATOM 668 N N . ARG A 1 84 ? 25.700 -17.783 -40.874 1.00 41.97 84 ARG A N 1
ATOM 669 C CA . ARG A 1 84 ? 26.139 -18.008 -42.252 1.00 41.97 84 ARG A CA 1
ATOM 670 C C . ARG A 1 84 ? 25.826 -16.837 -43.190 1.00 41.97 84 ARG A C 1
ATOM 672 O O . ARG A 1 84 ? 26.577 -16.639 -44.138 1.00 41.97 84 ARG A O 1
ATOM 679 N N . PHE A 1 85 ? 24.758 -16.080 -42.924 1.00 41.88 85 PHE A N 1
ATOM 680 C CA . PHE A 1 85 ? 24.322 -14.927 -43.726 1.00 41.88 85 PHE A CA 1
ATOM 681 C C . PHE A 1 85 ? 25.046 -13.633 -43.322 1.00 41.88 85 PHE A C 1
ATOM 683 O O . PHE A 1 85 ? 25.365 -12.797 -44.170 1.00 41.88 85 PHE A O 1
ATOM 690 N N . VAL A 1 86 ? 25.367 -13.495 -42.031 1.00 38.72 86 VAL A N 1
ATOM 691 C CA . VAL A 1 86 ? 26.144 -12.368 -41.486 1.00 38.72 86 VAL A CA 1
ATOM 692 C C . VAL A 1 86 ? 27.626 -12.475 -41.872 1.00 38.72 86 VAL A C 1
ATOM 694 O O . VAL A 1 86 ? 28.241 -11.468 -42.241 1.00 38.72 86 VAL A O 1
ATOM 697 N N . ASP A 1 87 ? 28.185 -13.688 -41.882 1.00 40.41 87 ASP A N 1
ATOM 698 C CA . ASP A 1 87 ? 29.554 -13.944 -42.348 1.00 40.41 87 ASP A CA 1
ATOM 699 C C . ASP A 1 87 ? 29.686 -13.825 -43.877 1.00 40.41 87 ASP A C 1
ATOM 701 O O . ASP A 1 87 ? 30.732 -13.403 -44.375 1.00 40.41 87 ASP A O 1
ATOM 705 N N . SER A 1 88 ? 28.623 -14.130 -44.635 1.00 45.44 88 SER A N 1
ATOM 706 C CA . SER A 1 88 ? 28.603 -14.010 -46.101 1.00 45.44 88 SER A CA 1
ATOM 707 C C . SER A 1 88 ? 28.245 -12.614 -46.624 1.00 45.44 88 SER A C 1
ATOM 709 O O . SER A 1 88 ? 28.405 -12.367 -47.819 1.00 45.44 88 SER A O 1
ATOM 711 N N . GLY A 1 89 ? 27.762 -11.704 -45.769 1.00 40.28 89 GLY A N 1
ATOM 712 C CA . GLY A 1 89 ? 27.321 -10.361 -46.166 1.00 40.28 89 GLY A CA 1
ATOM 713 C C . GLY A 1 89 ? 26.034 -10.345 -47.002 1.00 40.28 89 GLY A C 1
ATOM 714 O O . GLY A 1 89 ? 25.833 -9.424 -47.792 1.00 40.28 89 GLY A O 1
ATOM 715 N N . ASP A 1 90 ? 25.185 -11.365 -46.858 1.00 48.12 90 ASP A N 1
ATOM 716 C CA . ASP A 1 90 ? 23.949 -11.506 -47.628 1.00 48.12 90 ASP A CA 1
ATOM 717 C C . ASP A 1 90 ? 22.807 -10.713 -46.979 1.00 48.12 90 ASP A C 1
ATOM 719 O O . ASP A 1 90 ? 22.109 -11.175 -46.075 1.00 48.12 90 ASP A O 1
ATOM 723 N N . THR A 1 91 ? 22.638 -9.479 -47.450 1.00 45.78 91 THR A N 1
ATOM 724 C CA . THR A 1 91 ? 21.645 -8.527 -46.944 1.00 45.78 91 THR A CA 1
ATOM 725 C C . THR A 1 91 ? 20.203 -8.975 -47.191 1.00 45.78 91 THR A C 1
ATOM 727 O O . THR A 1 91 ? 19.332 -8.650 -46.393 1.00 45.78 91 THR A O 1
ATOM 730 N N . ALA A 1 92 ? 19.939 -9.769 -48.237 1.00 46.06 92 ALA A N 1
ATOM 731 C CA . ALA A 1 92 ? 18.586 -10.218 -48.567 1.00 46.06 92 ALA A CA 1
ATOM 732 C C . ALA A 1 92 ? 18.053 -11.260 -47.565 1.00 46.06 92 ALA A C 1
ATOM 734 O O . ALA A 1 92 ? 16.887 -11.202 -47.180 1.00 46.06 92 ALA A O 1
ATOM 735 N N . GLY A 1 93 ? 18.912 -12.173 -47.093 1.00 43.66 93 GLY A N 1
ATOM 736 C CA . GLY 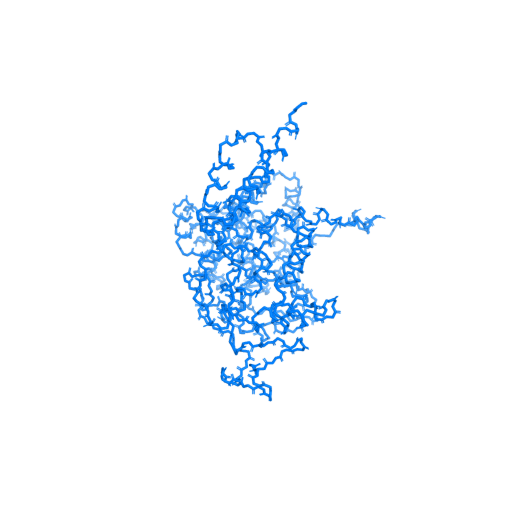A 1 93 ? 18.553 -13.146 -46.052 1.00 43.66 93 GLY A CA 1
ATOM 737 C C . GLY A 1 93 ? 18.344 -12.507 -44.672 1.00 43.66 93 GLY A C 1
ATOM 738 O O . GLY A 1 93 ? 17.509 -12.963 -43.890 1.00 43.66 93 GLY A O 1
ATOM 739 N N . ILE A 1 94 ? 19.059 -11.413 -44.388 1.00 43.06 94 ILE A N 1
ATOM 740 C CA . ILE A 1 94 ? 18.870 -10.608 -43.171 1.00 43.06 94 ILE A CA 1
ATOM 741 C C . ILE A 1 94 ? 17.508 -9.896 -43.211 1.00 43.06 94 ILE A C 1
ATOM 743 O O . ILE A 1 94 ? 16.772 -9.938 -42.224 1.00 43.06 94 ILE A O 1
ATOM 747 N N . ASP A 1 95 ? 17.137 -9.319 -44.356 1.00 46.12 95 ASP A N 1
ATOM 748 C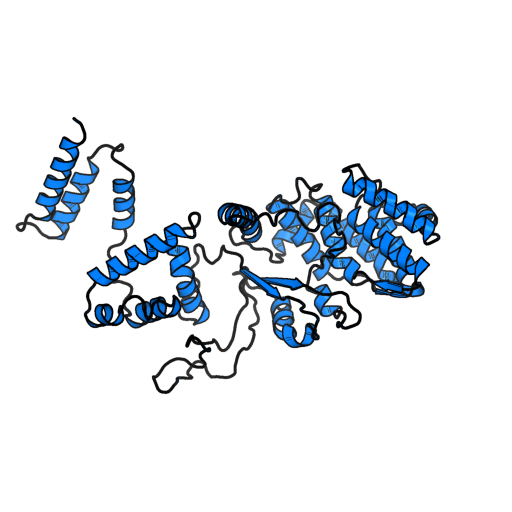 CA . ASP A 1 95 ? 15.839 -8.660 -44.547 1.00 46.12 95 ASP A CA 1
ATOM 749 C C . ASP A 1 95 ? 14.657 -9.646 -44.430 1.00 46.12 95 ASP A C 1
ATOM 751 O O . ASP A 1 95 ? 13.618 -9.317 -43.850 1.00 46.12 95 ASP A O 1
ATOM 755 N N . GLU A 1 96 ? 14.814 -10.882 -44.914 1.00 43.69 96 GLU A N 1
ATOM 756 C CA . GLU A 1 96 ? 13.796 -11.940 -44.821 1.00 43.69 96 GLU A CA 1
ATOM 757 C C . GLU A 1 96 ? 13.603 -12.448 -43.378 1.00 43.69 96 GLU A C 1
ATOM 759 O O . GLU A 1 96 ? 12.470 -12.601 -42.910 1.00 43.69 96 GLU A O 1
ATOM 764 N N . ALA A 1 97 ? 14.694 -12.626 -42.624 1.00 43.19 97 ALA A N 1
ATOM 765 C CA . ALA A 1 97 ? 14.636 -12.974 -41.202 1.00 43.19 97 ALA A CA 1
ATOM 766 C C . ALA A 1 97 ? 13.979 -11.863 -40.364 1.00 43.19 97 ALA A C 1
ATOM 768 O O . ALA A 1 97 ? 13.190 -12.140 -39.455 1.00 43.19 97 ALA A O 1
ATOM 769 N N . PHE A 1 98 ? 14.245 -10.601 -40.709 1.00 44.72 98 PHE A N 1
ATOM 770 C CA . PHE A 1 98 ? 13.633 -9.446 -40.060 1.00 44.72 98 PHE A CA 1
ATOM 771 C C . PHE A 1 98 ? 12.129 -9.347 -40.363 1.00 44.72 98 PHE A C 1
ATOM 773 O O . PHE A 1 98 ? 11.328 -9.075 -39.467 1.00 44.72 98 PHE A O 1
ATOM 780 N N . ALA A 1 99 ? 11.718 -9.652 -41.598 1.00 44.62 99 ALA A N 1
ATOM 781 C CA . ALA A 1 99 ? 10.311 -9.736 -41.985 1.00 44.62 99 ALA A CA 1
ATOM 782 C C . ALA A 1 99 ? 9.555 -10.841 -41.222 1.00 44.62 99 ALA A C 1
ATOM 784 O O . ALA A 1 99 ? 8.417 -10.631 -40.798 1.00 44.62 99 ALA A O 1
ATOM 785 N N . TYR A 1 100 ? 10.191 -11.992 -40.988 1.00 43.03 100 TYR A N 1
ATOM 786 C CA . TYR A 1 100 ? 9.610 -13.086 -40.208 1.00 43.03 100 TYR A CA 1
ATOM 787 C C . TYR A 1 100 ? 9.460 -12.740 -38.717 1.00 43.03 100 TYR A C 1
ATOM 789 O O . TYR A 1 100 ? 8.395 -12.965 -38.138 1.00 43.03 100 TYR A O 1
ATOM 797 N N . LEU A 1 101 ? 10.487 -12.146 -38.096 1.00 39.03 101 LEU A N 1
ATOM 798 C CA . LEU A 1 101 ? 10.432 -11.689 -36.699 1.00 39.03 101 LEU A CA 1
ATOM 799 C C . LEU A 1 101 ? 9.349 -10.623 -36.493 1.00 39.03 101 LEU A C 1
ATOM 801 O O . LEU A 1 101 ? 8.601 -10.682 -35.517 1.00 39.03 101 LEU A O 1
ATOM 805 N N . LYS A 1 102 ? 9.206 -9.703 -37.453 1.00 41.97 102 LYS A N 1
ATOM 806 C CA . LYS A 1 102 ? 8.139 -8.699 -37.474 1.00 41.97 102 LYS A CA 1
ATOM 807 C C . LYS A 1 102 ? 6.747 -9.338 -37.560 1.00 41.97 102 LYS A C 1
ATOM 809 O O . LYS A 1 102 ? 5.868 -8.969 -36.789 1.00 41.97 102 LYS A O 1
ATOM 814 N N . ALA A 1 103 ? 6.568 -10.346 -38.414 1.00 41.81 103 ALA A N 1
ATOM 815 C CA . ALA A 1 103 ? 5.307 -11.078 -38.541 1.00 41.81 103 ALA A CA 1
ATOM 816 C C . ALA A 1 103 ? 4.941 -11.894 -37.281 1.00 41.81 103 ALA A C 1
ATOM 818 O O . ALA A 1 103 ? 3.762 -12.039 -36.963 1.00 41.81 103 ALA A O 1
ATOM 819 N N . GLN A 1 104 ? 5.927 -12.420 -36.541 1.00 38.06 104 GLN A N 1
ATOM 820 C CA . GLN A 1 104 ? 5.680 -13.072 -35.246 1.00 38.06 104 GLN A CA 1
ATOM 821 C C . GLN A 1 104 ? 5.345 -12.049 -34.153 1.00 38.06 104 GLN A C 1
ATOM 823 O O . GLN A 1 104 ? 4.411 -12.270 -33.390 1.00 38.06 104 GLN A O 1
ATOM 828 N N . ALA A 1 105 ? 6.034 -10.906 -34.104 1.00 35.56 105 ALA A N 1
ATOM 829 C CA . ALA A 1 105 ? 5.740 -9.834 -33.150 1.00 35.56 105 ALA A CA 1
ATOM 830 C C . ALA A 1 105 ? 4.325 -9.246 -33.341 1.00 35.56 105 ALA A C 1
ATOM 832 O O . ALA A 1 105 ? 3.599 -9.047 -32.367 1.00 35.56 105 ALA A O 1
ATOM 833 N N . GLU A 1 106 ? 3.890 -9.065 -34.593 1.00 37.59 106 GLU A N 1
ATOM 834 C CA . GLU A 1 106 ? 2.526 -8.643 -34.957 1.00 37.59 106 GLU A CA 1
ATOM 835 C C . GLU A 1 106 ? 1.446 -9.647 -34.516 1.00 37.59 106 GLU A C 1
ATOM 837 O O . GLU A 1 106 ? 0.290 -9.271 -34.323 1.00 37.59 106 GLU A O 1
ATOM 842 N N . ARG A 1 107 ? 1.813 -10.918 -34.315 1.00 35.91 107 ARG A N 1
ATOM 843 C CA . ARG A 1 107 ? 0.896 -11.981 -33.894 1.00 35.91 107 ARG A CA 1
ATOM 844 C C . ARG A 1 107 ? 0.641 -12.011 -32.382 1.00 35.91 107 ARG A C 1
ATOM 846 O O . ARG A 1 107 ? -0.415 -12.490 -31.986 1.00 35.91 107 ARG A O 1
ATOM 853 N N . TYR A 1 108 ? 1.569 -11.506 -31.560 1.00 32.78 108 TYR A N 1
ATOM 854 C CA . TYR A 1 108 ? 1.518 -11.618 -30.091 1.00 32.78 108 TYR A CA 1
ATOM 855 C C . TYR A 1 108 ? 1.302 -10.288 -29.337 1.00 32.78 108 TYR A C 1
ATOM 857 O O . TYR A 1 108 ? 1.026 -10.325 -28.140 1.00 32.78 108 TYR A O 1
ATOM 865 N N . ALA A 1 109 ? 1.405 -9.112 -29.976 1.00 32.84 109 ALA A N 1
ATOM 866 C CA . ALA A 1 109 ? 1.168 -7.825 -29.297 1.00 32.84 109 ALA A CA 1
ATOM 867 C C . ALA A 1 109 ? 0.696 -6.701 -30.255 1.00 32.84 109 ALA A C 1
ATOM 869 O O . ALA A 1 109 ? 1.504 -5.897 -30.719 1.00 32.84 109 ALA A O 1
ATOM 870 N N . PRO A 1 110 ? -0.614 -6.591 -30.546 1.00 38.56 110 PRO A N 1
ATOM 871 C CA . PRO A 1 110 ? -1.126 -5.694 -31.588 1.00 38.56 110 PRO A CA 1
ATOM 872 C C . PRO A 1 110 ? -1.301 -4.207 -31.194 1.00 38.56 110 PRO A C 1
ATOM 874 O O . PRO A 1 110 ? -1.845 -3.447 -31.994 1.00 38.56 110 PRO A O 1
ATOM 877 N N . SER A 1 111 ? -0.886 -3.754 -29.998 1.00 38.62 111 SER A N 1
ATOM 878 C CA . SER A 1 111 ? -1.240 -2.408 -29.481 1.00 38.62 111 SER A CA 1
ATOM 879 C C . SER A 1 111 ? -0.091 -1.506 -28.998 1.00 38.62 111 SER A C 1
ATOM 881 O O . SER A 1 111 ? -0.346 -0.519 -28.312 1.00 38.62 111 SER A O 1
ATOM 883 N N . THR A 1 112 ? 1.151 -1.774 -29.386 1.00 36.59 112 THR A N 1
ATOM 884 C CA . THR A 1 112 ? 2.289 -0.846 -29.221 1.00 36.59 112 THR A CA 1
ATOM 885 C C . THR A 1 112 ? 3.114 -0.904 -30.502 1.00 36.59 112 THR A C 1
ATOM 887 O O . THR A 1 112 ? 3.085 -1.941 -31.159 1.00 36.59 112 THR A O 1
ATOM 890 N N . ASP A 1 113 ? 3.811 0.173 -30.891 1.00 44.47 113 ASP A N 1
ATOM 891 C CA . ASP A 1 113 ? 4.646 0.181 -32.106 1.00 44.47 113 ASP A CA 1
ATOM 892 C C . ASP A 1 113 ? 5.536 -1.091 -32.151 1.00 44.47 113 ASP A C 1
ATOM 894 O O . ASP A 1 113 ? 6.427 -1.244 -31.303 1.00 44.47 113 ASP A O 1
ATOM 898 N N . PRO A 1 114 ? 5.270 -2.041 -33.075 1.00 35.94 114 PRO A N 1
ATOM 899 C CA . PRO A 1 114 ? 5.827 -3.394 -33.011 1.00 35.94 114 PRO A CA 1
ATOM 900 C C . PRO A 1 114 ? 7.351 -3.431 -33.140 1.00 35.94 114 PRO A C 1
ATOM 902 O O . PRO A 1 114 ? 8.008 -4.319 -32.596 1.00 35.94 114 PRO A O 1
ATOM 905 N N . LEU A 1 115 ? 7.930 -2.443 -33.829 1.00 36.59 115 LEU A N 1
ATOM 906 C CA . LEU A 1 115 ? 9.378 -2.309 -33.987 1.00 36.59 115 LEU A CA 1
ATOM 907 C C . LEU A 1 115 ? 10.038 -1.922 -32.657 1.00 36.59 115 LEU A C 1
ATOM 909 O O . LEU A 1 115 ? 11.117 -2.385 -32.303 1.00 36.59 115 LEU A O 1
ATOM 913 N N . LEU A 1 116 ? 9.341 -1.092 -31.896 1.00 38.94 116 LEU A N 1
ATOM 914 C CA . LEU A 1 116 ? 9.785 -0.482 -30.656 1.00 38.94 116 LEU A CA 1
ATOM 915 C C . LEU A 1 116 ? 9.741 -1.494 -29.497 1.00 38.94 116 LEU A C 1
ATOM 917 O O . LEU A 1 116 ? 10.654 -1.503 -28.678 1.00 38.94 116 LEU A O 1
ATOM 921 N N . CYS A 1 117 ? 8.777 -2.423 -29.475 1.00 36.66 117 CYS A N 1
ATOM 922 C CA . CYS A 1 117 ? 8.781 -3.586 -28.569 1.00 36.66 117 CYS A CA 1
ATOM 923 C C . CYS A 1 117 ? 9.848 -4.642 -28.922 1.00 36.66 117 CYS A C 1
ATOM 925 O O . CYS A 1 117 ? 10.361 -5.305 -28.024 1.00 36.66 117 CYS A O 1
ATOM 927 N N . ALA A 1 118 ? 10.220 -4.783 -30.198 1.00 35.88 118 ALA A N 1
ATOM 928 C CA . ALA A 1 118 ? 11.286 -5.696 -30.622 1.00 35.88 118 ALA A CA 1
ATOM 929 C C . ALA A 1 118 ? 12.696 -5.135 -30.345 1.00 35.88 118 ALA A C 1
ATOM 931 O O . ALA A 1 118 ? 13.600 -5.877 -29.972 1.00 35.88 118 ALA A O 1
ATOM 932 N N . LEU A 1 119 ? 12.878 -3.818 -30.483 1.00 36.53 119 LEU A N 1
ATOM 933 C CA . LEU A 1 119 ? 14.143 -3.110 -30.225 1.00 36.53 119 LEU A CA 1
ATOM 934 C C . LEU A 1 119 ? 14.356 -2.769 -28.748 1.00 36.53 119 LEU A C 1
ATOM 936 O O . LEU A 1 119 ? 15.462 -2.440 -28.325 1.00 36.53 119 LEU A O 1
ATOM 940 N N . THR A 1 120 ? 13.288 -2.867 -27.966 1.00 38.03 120 THR A N 1
ATOM 941 C CA . THR A 1 120 ? 13.236 -2.569 -26.541 1.00 38.03 120 THR A CA 1
ATOM 942 C C . THR A 1 120 ? 14.359 -3.256 -25.738 1.00 38.03 120 THR A C 1
ATOM 944 O O . THR A 1 120 ? 15.141 -2.558 -25.091 1.00 38.03 120 THR A O 1
ATOM 947 N N . PRO A 1 121 ? 14.557 -4.585 -25.810 1.00 38.78 121 PRO A N 1
ATOM 948 C CA . PRO A 1 121 ? 15.607 -5.248 -25.031 1.00 38.78 121 PRO A CA 1
ATOM 949 C C . PRO A 1 121 ? 17.026 -4.785 -25.408 1.00 38.78 121 PRO A C 1
ATOM 951 O O . PRO A 1 121 ? 17.902 -4.730 -24.549 1.00 38.78 121 PRO A O 1
ATOM 954 N N . TRP A 1 122 ? 17.244 -4.389 -26.666 1.00 42.06 122 TRP A N 1
ATOM 955 C CA . TRP A 1 122 ? 18.526 -3.879 -27.164 1.00 42.06 122 TRP A CA 1
ATOM 956 C C . TRP A 1 122 ? 18.804 -2.428 -26.765 1.00 42.06 122 TRP A C 1
ATOM 958 O O . TRP A 1 122 ? 19.906 -2.118 -26.321 1.00 42.06 122 TRP A O 1
ATOM 968 N N . LEU A 1 123 ? 17.799 -1.552 -26.831 1.00 40.03 123 LEU A N 1
ATOM 969 C CA . LEU A 1 123 ? 17.896 -0.190 -26.294 1.00 40.03 123 LEU A CA 1
ATOM 970 C C . LEU A 1 123 ? 18.169 -0.215 -24.783 1.00 40.03 123 LEU A C 1
ATOM 972 O O . LEU A 1 123 ? 19.005 0.543 -24.295 1.00 40.03 123 LEU A O 1
ATOM 976 N N . MET A 1 124 ? 17.529 -1.139 -24.054 1.00 37.97 124 MET A N 1
ATOM 977 C CA . MET A 1 124 ? 17.795 -1.365 -22.630 1.00 37.97 124 MET A CA 1
ATOM 978 C C . MET A 1 124 ? 19.233 -1.838 -22.391 1.00 37.97 124 MET A C 1
ATOM 980 O O . MET A 1 124 ? 19.887 -1.380 -21.461 1.00 37.97 124 MET A O 1
ATOM 984 N N . TRP A 1 125 ? 19.739 -2.741 -23.231 1.00 40.81 125 TRP A N 1
ATOM 985 C CA . TRP A 1 125 ? 21.104 -3.256 -23.158 1.00 40.81 125 TRP A CA 1
ATOM 986 C C . TRP A 1 125 ? 22.169 -2.177 -23.396 1.00 40.81 125 TRP A C 1
ATOM 988 O O . TRP A 1 125 ? 23.111 -2.059 -22.613 1.00 40.81 125 TRP A O 1
ATOM 998 N N . GLU A 1 126 ? 22.026 -1.360 -24.438 1.00 40.03 126 GLU A N 1
ATOM 999 C CA . GLU A 1 126 ? 22.956 -0.264 -24.750 1.00 40.03 126 GLU A CA 1
ATOM 1000 C C . GLU A 1 126 ? 22.930 0.841 -23.675 1.00 40.03 126 GLU A C 1
ATOM 1002 O O . GLU A 1 126 ? 23.978 1.389 -23.320 1.00 40.03 126 GLU A O 1
ATOM 1007 N N . TYR A 1 127 ? 21.756 1.100 -23.083 1.00 39.81 127 TYR A N 1
ATOM 1008 C CA . TYR A 1 127 ? 21.590 2.006 -21.943 1.00 39.81 127 TYR A CA 1
ATOM 1009 C C . TYR A 1 127 ? 22.243 1.459 -20.661 1.00 39.81 127 TYR A C 1
ATOM 1011 O O . TYR A 1 127 ? 23.061 2.134 -20.037 1.00 39.81 127 TYR A O 1
ATOM 1019 N N . LEU A 1 128 ? 21.952 0.208 -20.285 1.00 38.34 128 LEU A N 1
ATOM 1020 C CA . LEU A 1 128 ? 22.507 -0.431 -19.082 1.00 38.34 128 LEU A CA 1
ATOM 1021 C C . LEU A 1 128 ? 24.016 -0.708 -19.190 1.00 38.34 128 LEU A C 1
ATOM 1023 O O . LEU A 1 128 ? 24.690 -0.842 -18.171 1.00 38.34 128 LEU A O 1
ATOM 1027 N N . SER A 1 129 ? 24.556 -0.775 -20.410 1.00 41.31 129 SER A N 1
ATOM 1028 C CA . SER A 1 129 ? 25.991 -0.937 -20.676 1.00 41.31 129 SER A CA 1
ATOM 1029 C C . SER A 1 129 ? 26.755 0.385 -20.843 1.00 41.31 129 SER A C 1
ATOM 1031 O O . SER A 1 129 ? 27.974 0.356 -21.026 1.00 41.31 129 SER A O 1
ATOM 1033 N N . GLY A 1 130 ? 26.072 1.535 -20.742 1.00 34.56 130 GLY A N 1
ATOM 1034 C CA . GLY A 1 130 ? 26.678 2.871 -20.767 1.00 34.56 130 GLY A CA 1
ATOM 1035 C C . GLY A 1 130 ? 27.227 3.305 -22.131 1.00 34.56 130 GLY A C 1
ATOM 1036 O O . GLY A 1 130 ? 28.088 4.183 -22.187 1.00 34.56 130 GLY A O 1
ATOM 1037 N N . LYS A 1 131 ? 26.778 2.673 -23.222 1.00 34.50 131 LYS A N 1
ATOM 1038 C CA . LYS A 1 131 ? 27.253 2.925 -24.594 1.00 34.50 131 LYS A CA 1
ATOM 1039 C C . LYS A 1 131 ? 26.423 3.955 -25.367 1.00 34.50 131 LYS A C 1
ATOM 1041 O O . LYS A 1 131 ? 26.892 4.459 -26.386 1.00 34.50 131 LYS A O 1
ATOM 1046 N N . MET A 1 132 ? 25.231 4.294 -24.879 1.00 36.94 132 MET A N 1
ATOM 1047 C CA . MET A 1 132 ? 24.373 5.356 -25.412 1.00 36.94 132 MET A CA 1
ATOM 1048 C C . MET A 1 132 ? 23.972 6.335 -24.302 1.00 36.94 132 MET A C 1
ATOM 1050 O O . MET A 1 132 ? 23.744 5.921 -23.165 1.00 36.94 132 MET A O 1
ATOM 1054 N N . GLU A 1 133 ? 23.844 7.621 -24.643 1.00 34.66 133 GLU A N 1
ATOM 1055 C CA . GLU A 1 133 ? 23.068 8.565 -23.826 1.00 34.66 133 GLU A CA 1
ATOM 1056 C C . GLU A 1 133 ? 21.567 8.231 -23.911 1.00 34.66 133 GLU A C 1
ATOM 1058 O O . GLU A 1 133 ? 21.157 7.568 -24.870 1.00 34.66 133 GLU A O 1
ATOM 1063 N N . PRO A 1 134 ? 20.740 8.640 -22.924 1.00 36.44 134 PRO A N 1
ATOM 1064 C CA . PRO A 1 134 ? 19.322 8.300 -22.893 1.00 36.44 134 PRO A CA 1
ATOM 1065 C C . PRO A 1 134 ? 18.655 8.666 -24.222 1.00 36.44 134 PRO A C 1
ATOM 1067 O O . PRO A 1 134 ? 18.571 9.838 -24.591 1.00 36.44 134 PRO A O 1
ATOM 1070 N N . VAL A 1 135 ? 18.185 7.661 -24.965 1.00 36.25 135 VAL A N 1
ATOM 1071 C CA . VAL A 1 135 ? 17.326 7.915 -26.121 1.00 36.25 135 VAL A CA 1
ATOM 1072 C C . VAL A 1 135 ? 16.004 8.406 -25.551 1.00 36.25 135 VAL A C 1
ATOM 1074 O O . VAL A 1 135 ? 15.279 7.649 -24.911 1.00 36.25 135 VAL A O 1
ATOM 1077 N N . ALA A 1 136 ? 15.733 9.693 -25.744 1.00 33.31 136 ALA A N 1
ATOM 1078 C CA . ALA A 1 136 ? 14.655 10.432 -25.096 1.00 33.31 136 ALA A CA 1
ATOM 1079 C C . ALA A 1 136 ? 13.222 10.008 -25.500 1.00 33.31 136 ALA A C 1
ATOM 1081 O O . ALA A 1 136 ? 12.288 10.721 -25.167 1.00 33.31 136 ALA A O 1
ATOM 1082 N N . ASP A 1 137 ? 13.024 8.890 -26.210 1.00 34.47 137 ASP A N 1
ATOM 1083 C CA . ASP A 1 137 ? 11.729 8.467 -26.769 1.00 34.47 137 ASP A CA 1
ATOM 1084 C C . ASP A 1 137 ? 11.834 6.986 -27.265 1.00 34.47 137 ASP A C 1
ATOM 1086 O O . ASP A 1 137 ? 12.842 6.623 -27.862 1.00 34.47 137 ASP A O 1
ATOM 1090 N N . LEU A 1 138 ? 10.899 6.021 -27.111 1.00 37.75 138 LEU A N 1
ATOM 1091 C CA . LEU A 1 138 ? 9.437 6.186 -27.151 1.00 37.75 138 LEU A CA 1
ATOM 1092 C C . LEU A 1 138 ? 8.521 5.012 -26.677 1.00 37.75 138 LEU A C 1
ATOM 1094 O O . LEU A 1 138 ? 7.311 5.179 -26.769 1.00 37.75 138 LEU A O 1
ATOM 1098 N N . THR A 1 139 ? 8.945 3.832 -26.181 1.00 37.44 139 THR A N 1
ATOM 1099 C CA . THR A 1 139 ? 7.936 2.802 -25.733 1.00 37.44 139 THR A CA 1
ATOM 1100 C C . THR A 1 139 ? 8.324 1.895 -24.575 1.00 37.44 139 THR A C 1
ATOM 1102 O O . THR A 1 139 ? 7.466 1.457 -23.806 1.00 37.44 139 THR A O 1
ATOM 1105 N N . LEU A 1 140 ? 9.607 1.623 -24.398 1.00 37.47 140 LEU A N 1
ATOM 1106 C CA . LEU A 1 140 ? 10.089 0.836 -23.271 1.00 37.47 140 LEU A CA 1
ATOM 1107 C C . LEU A 1 140 ? 9.972 1.595 -21.948 1.00 37.47 140 LEU A C 1
ATOM 1109 O O . LEU A 1 140 ? 9.584 1.036 -20.922 1.00 37.47 140 LEU A O 1
ATOM 1113 N N . ALA A 1 141 ? 10.170 2.909 -22.038 1.00 44.22 141 ALA A N 1
ATOM 1114 C CA . ALA A 1 141 ? 9.879 3.894 -21.011 1.00 44.22 141 ALA A CA 1
ATOM 1115 C C . ALA A 1 141 ? 8.376 4.062 -20.723 1.00 44.22 141 ALA A C 1
ATOM 1117 O O . ALA A 1 141 ? 8.020 4.942 -19.955 1.00 44.22 141 ALA A O 1
ATOM 1118 N N . LEU A 1 142 ? 7.483 3.253 -21.313 1.00 51.66 142 LEU A N 1
ATOM 1119 C CA . LEU A 1 142 ? 6.038 3.302 -21.056 1.00 51.66 142 LEU A CA 1
ATOM 1120 C C . LEU A 1 142 ? 5.469 1.982 -20.522 1.00 51.66 142 LEU A C 1
ATOM 1122 O O . LEU A 1 142 ? 4.330 1.964 -20.069 1.00 51.66 142 LEU A O 1
ATOM 1126 N N . THR A 1 143 ? 6.215 0.874 -20.548 1.00 67.06 143 THR A N 1
ATOM 1127 C CA . THR A 1 143 ? 5.667 -0.428 -20.128 1.00 67.06 143 THR A CA 1
ATOM 1128 C C . THR A 1 143 ? 6.002 -0.705 -18.663 1.00 67.06 143 THR A C 1
ATOM 1130 O O . THR A 1 143 ? 7.186 -0.716 -18.326 1.00 67.06 143 THR A O 1
ATOM 1133 N N . PRO A 1 144 ? 5.010 -0.929 -17.782 1.00 76.50 144 PRO A N 1
ATOM 1134 C CA . PRO A 1 144 ? 5.261 -1.281 -16.392 1.00 76.50 144 PRO A CA 1
ATOM 1135 C C . PRO A 1 144 ? 5.649 -2.763 -16.257 1.00 76.50 144 PRO A C 1
ATOM 1137 O O . PRO A 1 144 ? 5.027 -3.639 -16.858 1.00 76.50 144 PRO A O 1
ATOM 1140 N N . PHE A 1 145 ? 6.660 -3.039 -15.437 1.00 78.69 145 PHE A N 1
ATOM 1141 C CA . PHE A 1 145 ? 7.160 -4.372 -15.108 1.00 78.69 145 PHE A CA 1
ATOM 1142 C C . PHE A 1 145 ? 6.847 -4.704 -13.655 1.00 78.69 145 PHE A C 1
ATOM 1144 O O . PHE A 1 145 ? 7.038 -3.873 -12.770 1.00 78.69 145 PHE A O 1
ATOM 1151 N N . PHE A 1 146 ? 6.413 -5.936 -13.404 1.00 83.38 146 PHE A N 1
ATOM 1152 C CA . PHE A 1 146 ? 6.064 -6.410 -12.070 1.00 83.38 146 PHE A CA 1
ATOM 1153 C C . PHE A 1 146 ? 6.965 -7.577 -11.687 1.00 83.38 146 PHE A C 1
ATOM 1155 O O . PHE A 1 146 ? 7.050 -8.567 -12.409 1.00 83.38 146 PHE A O 1
ATOM 1162 N N . VAL A 1 147 ? 7.616 -7.462 -10.536 1.00 87.38 147 VAL A N 1
ATOM 1163 C CA . VAL A 1 147 ? 8.317 -8.563 -9.878 1.00 87.38 147 VAL A CA 1
ATOM 1164 C C . VAL A 1 147 ? 7.388 -9.101 -8.804 1.00 87.38 147 VAL A C 1
ATOM 1166 O O . VAL A 1 147 ? 7.068 -8.388 -7.852 1.00 87.38 147 VAL A O 1
ATOM 1169 N N . LEU A 1 148 ? 6.941 -10.341 -8.991 1.00 89.50 148 LEU A N 1
ATOM 1170 C CA . LEU A 1 148 ? 6.054 -11.035 -8.065 1.00 89.50 148 LEU A CA 1
ATOM 1171 C C . LEU A 1 148 ? 6.890 -11.952 -7.172 1.00 89.50 148 LEU A C 1
ATOM 1173 O O . LEU A 1 148 ? 7.591 -12.832 -7.669 1.00 89.50 148 LEU A O 1
ATOM 1177 N N . LEU A 1 149 ? 6.837 -11.715 -5.866 1.00 89.00 149 LEU A N 1
ATOM 1178 C CA . LEU A 1 149 ? 7.538 -12.489 -4.848 1.00 89.00 149 LEU A CA 1
ATOM 1179 C C . LEU A 1 149 ? 6.506 -13.277 -4.050 1.00 89.00 149 LEU A C 1
ATOM 1181 O O . LEU A 1 149 ? 5.817 -12.711 -3.203 1.00 89.00 149 LEU A O 1
ATOM 1185 N N . ASP A 1 150 ? 6.381 -14.565 -4.344 1.00 89.44 150 ASP A N 1
ATOM 1186 C CA . ASP A 1 150 ? 5.456 -15.420 -3.608 1.00 89.44 150 ASP A CA 1
ATOM 1187 C C . ASP A 1 150 ? 6.045 -15.828 -2.249 1.00 89.44 150 ASP A C 1
ATOM 1189 O O . ASP A 1 150 ? 7.252 -16.060 -2.145 1.00 89.44 150 ASP A O 1
ATOM 1193 N N . GLU A 1 151 ? 5.206 -15.872 -1.214 1.00 85.69 151 GLU A N 1
ATOM 1194 C CA . GLU A 1 151 ? 5.551 -16.250 0.164 1.00 85.69 151 GLU A CA 1
ATOM 1195 C C . GLU A 1 151 ? 6.831 -15.568 0.672 1.00 85.69 151 GLU A C 1
ATOM 1197 O O . GLU A 1 151 ? 7.750 -16.167 1.242 1.00 85.69 151 GLU A O 1
ATOM 1202 N N . MET A 1 152 ? 6.910 -14.256 0.454 1.00 86.69 152 MET A N 1
ATOM 1203 C CA . MET A 1 152 ? 8.155 -13.514 0.606 1.00 86.69 152 MET A CA 1
ATOM 1204 C C . MET A 1 152 ? 8.687 -13.527 2.053 1.00 86.69 152 MET A C 1
ATOM 1206 O O . MET A 1 152 ? 9.882 -13.314 2.267 1.00 86.69 152 MET A O 1
ATOM 1210 N N . ASN A 1 153 ? 7.811 -13.783 3.032 1.00 83.75 153 ASN A N 1
ATOM 1211 C CA . ASN A 1 153 ? 8.078 -13.791 4.471 1.00 83.75 153 ASN A CA 1
ATOM 1212 C C . ASN A 1 153 ? 8.520 -15.151 5.047 1.00 83.75 153 ASN A C 1
ATOM 1214 O O . ASN A 1 153 ? 8.688 -15.257 6.267 1.00 83.75 153 ASN A O 1
ATOM 1218 N N . ILE A 1 154 ? 8.769 -16.167 4.207 1.00 82.44 154 ILE A N 1
ATOM 1219 C CA . ILE A 1 154 ? 9.444 -17.410 4.638 1.00 82.44 154 ILE A CA 1
ATOM 1220 C C . ILE A 1 154 ? 10.808 -17.089 5.265 1.00 82.44 154 ILE A C 1
ATOM 1222 O O . ILE A 1 154 ? 11.239 -17.720 6.229 1.00 82.44 154 ILE A O 1
ATOM 1226 N N . SER A 1 155 ? 11.492 -16.077 4.730 1.00 81.75 155 SER A N 1
ATOM 1227 C CA . SER A 1 155 ? 12.716 -15.529 5.306 1.00 81.75 155 SER A CA 1
ATOM 1228 C C . SER A 1 155 ? 12.524 -14.061 5.679 1.00 81.75 155 SER A C 1
ATOM 1230 O O . SER A 1 155 ? 11.571 -13.407 5.256 1.00 81.75 155 SER A O 1
ATOM 1232 N N . ARG A 1 156 ? 13.429 -13.524 6.503 1.00 83.19 156 ARG A N 1
ATOM 1233 C CA . ARG A 1 156 ? 13.376 -12.113 6.901 1.00 83.19 156 ARG A CA 1
ATOM 1234 C C . ARG A 1 156 ? 13.616 -11.217 5.691 1.00 83.19 156 ARG A C 1
ATOM 1236 O O . ARG A 1 156 ? 14.754 -11.055 5.247 1.00 83.19 156 ARG A O 1
ATOM 1243 N N . VAL A 1 157 ? 12.539 -10.615 5.194 1.00 85.25 157 VAL A N 1
ATOM 1244 C CA . VAL A 1 157 ? 12.549 -9.760 4.000 1.00 85.25 157 VAL A CA 1
ATOM 1245 C C . VAL A 1 157 ? 13.518 -8.604 4.128 1.00 85.25 157 VAL A C 1
ATOM 1247 O O . VAL A 1 157 ? 14.221 -8.287 3.174 1.00 85.25 157 VAL A O 1
ATOM 1250 N N . GLU A 1 158 ? 13.641 -8.013 5.317 1.00 84.19 158 GLU A N 1
ATOM 1251 C CA . GLU A 1 158 ? 14.594 -6.929 5.536 1.00 84.19 158 GLU A CA 1
ATOM 1252 C C . GLU A 1 158 ? 16.064 -7.312 5.299 1.00 84.19 158 GLU A C 1
ATOM 1254 O O . GLU A 1 158 ? 16.886 -6.406 5.198 1.00 84.19 158 GLU A O 1
ATOM 1259 N N . TYR A 1 159 ? 16.413 -8.604 5.243 1.00 86.69 159 TYR A N 1
ATOM 1260 C CA . TYR A 1 159 ? 17.792 -9.054 5.039 1.00 86.69 159 TYR A CA 1
ATOM 1261 C C . TYR A 1 159 ? 18.110 -9.314 3.575 1.00 86.69 159 TYR A C 1
ATOM 1263 O O . TYR A 1 159 ? 19.090 -8.777 3.078 1.00 86.69 159 TYR A O 1
ATOM 1271 N N . TYR A 1 160 ? 17.306 -10.112 2.870 1.00 87.38 160 TYR A N 1
ATOM 1272 C CA . TYR A 1 160 ? 17.601 -10.396 1.462 1.00 87.38 160 TYR A CA 1
ATOM 1273 C C . TYR A 1 160 ? 17.177 -9.250 0.535 1.00 87.38 160 TYR A C 1
ATOM 1275 O O . TYR A 1 160 ? 17.721 -9.106 -0.555 1.00 87.38 160 TYR A O 1
ATOM 1283 N N . PHE A 1 161 ? 16.206 -8.433 0.955 1.00 88.12 161 PHE A N 1
ATOM 1284 C CA . PHE A 1 161 ? 15.684 -7.320 0.165 1.00 88.12 161 PHE A CA 1
ATOM 1285 C C . PHE A 1 161 ? 16.285 -5.967 0.584 1.00 88.12 161 PHE A C 1
ATOM 1287 O O . PHE A 1 161 ? 15.843 -4.921 0.110 1.00 88.12 161 PHE A O 1
ATOM 1294 N N . SER A 1 162 ? 17.291 -5.958 1.470 1.00 87.25 162 SER A N 1
ATOM 1295 C CA . SER A 1 162 ? 17.872 -4.736 2.047 1.00 87.25 162 SER A CA 1
ATOM 1296 C C . SER A 1 162 ? 18.364 -3.751 0.993 1.00 87.25 162 SER A C 1
ATOM 1298 O O . SER A 1 162 ? 18.087 -2.558 1.101 1.00 87.25 162 SER A O 1
ATOM 1300 N N . ASP A 1 163 ? 19.055 -4.247 -0.032 1.00 88.06 163 ASP A N 1
ATOM 1301 C CA . ASP A 1 163 ? 19.683 -3.406 -1.053 1.00 88.06 163 ASP A CA 1
ATOM 1302 C C . ASP A 1 163 ? 18.624 -2.686 -1.889 1.00 88.06 163 ASP A C 1
ATOM 1304 O O . ASP A 1 163 ? 18.731 -1.486 -2.142 1.00 88.06 163 ASP A O 1
ATOM 1308 N N . PHE A 1 164 ? 17.532 -3.381 -2.218 1.00 88.62 164 PHE A N 1
ATOM 1309 C CA . PHE A 1 164 ? 16.376 -2.782 -2.880 1.00 88.62 164 PHE A CA 1
ATOM 1310 C C . PHE A 1 164 ? 15.705 -1.734 -1.986 1.00 88.62 164 PHE A C 1
ATOM 1312 O O . PHE A 1 164 ? 15.439 -0.622 -2.438 1.00 88.62 164 PHE A O 1
ATOM 1319 N N . LEU A 1 165 ? 15.468 -2.044 -0.705 1.00 86.81 165 LEU A N 1
ATOM 1320 C CA . LEU A 1 165 ? 14.851 -1.100 0.239 1.00 86.81 165 LEU A CA 1
ATOM 1321 C C . LEU A 1 165 ? 15.704 0.155 0.468 1.00 86.81 165 LEU A C 1
ATOM 1323 O O . LEU A 1 165 ? 15.135 1.222 0.711 1.00 86.81 165 LEU A O 1
ATOM 1327 N N . SER A 1 166 ? 17.032 0.019 0.406 1.00 87.00 166 SER A N 1
ATOM 1328 C CA . SER A 1 166 ? 17.993 1.120 0.517 1.00 87.00 166 SER A CA 1
ATOM 1329 C C . SER A 1 166 ? 17.955 2.003 -0.725 1.00 87.00 166 SER A C 1
ATOM 1331 O O . SER A 1 166 ? 17.713 3.203 -0.633 1.00 87.00 166 SER A O 1
ATOM 1333 N N . VAL A 1 167 ? 18.095 1.408 -1.910 1.00 88.50 167 VAL A N 1
ATOM 1334 C CA . VAL A 1 167 ? 18.134 2.159 -3.170 1.00 88.50 167 VAL A CA 1
ATOM 1335 C C . VAL A 1 167 ? 16.797 2.861 -3.457 1.00 88.50 167 VAL A C 1
ATOM 1337 O O . VAL A 1 167 ? 16.774 3.973 -3.984 1.00 88.50 167 VAL A O 1
ATOM 1340 N N . LEU A 1 168 ? 15.672 2.264 -3.046 1.00 83.94 168 LEU A N 1
ATOM 1341 C CA . LEU A 1 168 ? 14.348 2.895 -3.109 1.00 83.94 168 LEU A CA 1
ATOM 1342 C C . LEU A 1 168 ? 14.175 4.062 -2.115 1.00 83.94 168 LEU A C 1
ATOM 1344 O O . LEU A 1 168 ? 13.250 4.859 -2.268 1.00 83.94 168 LEU A O 1
ATOM 1348 N N . GLU A 1 169 ? 15.033 4.186 -1.099 1.00 81.38 169 GLU A N 1
ATOM 1349 C CA . GLU A 1 169 ? 15.038 5.304 -0.148 1.00 81.38 169 GLU A CA 1
ATOM 1350 C C . GLU A 1 169 ? 15.883 6.488 -0.632 1.00 81.38 169 GLU A C 1
ATOM 1352 O O . GLU A 1 169 ? 15.507 7.634 -0.383 1.00 81.38 169 GLU A O 1
ATOM 1357 N N . GLY A 1 170 ? 16.954 6.230 -1.392 1.00 81.50 170 GLY A N 1
ATOM 1358 C CA . GLY A 1 170 ? 17.826 7.261 -1.976 1.00 81.50 170 GLY A CA 1
ATOM 1359 C C . GLY A 1 170 ? 17.133 8.201 -2.978 1.00 81.50 170 GLY A C 1
ATOM 1360 O O . GLY A 1 170 ? 17.703 9.210 -3.402 1.00 81.50 170 GLY A O 1
ATOM 1361 N N . GLY A 1 171 ? 15.880 7.905 -3.335 1.00 83.00 171 GLY A N 1
ATOM 1362 C CA . GLY A 1 171 ? 15.072 8.687 -4.260 1.00 83.00 171 GLY A CA 1
ATOM 1363 C C . GLY A 1 171 ? 15.450 8.454 -5.722 1.00 83.00 171 GLY A C 1
ATOM 1364 O O . GLY A 1 171 ? 16.282 7.608 -6.062 1.00 83.00 171 GLY A O 1
ATOM 1365 N N . ARG A 1 172 ? 14.800 9.211 -6.604 1.00 83.00 172 ARG A N 1
ATOM 1366 C CA . ARG A 1 172 ? 14.947 9.096 -8.059 1.00 83.00 172 ARG A CA 1
ATOM 1367 C C . ARG A 1 172 ? 15.516 10.384 -8.666 1.00 83.00 172 ARG A C 1
ATOM 1369 O O . ARG A 1 172 ? 15.455 11.449 -8.042 1.00 83.00 172 ARG A O 1
ATOM 1376 N N . ASP A 1 173 ? 16.168 10.270 -9.816 1.00 78.44 173 ASP A N 1
ATOM 1377 C CA . ASP A 1 173 ? 16.626 11.407 -10.620 1.00 78.44 173 ASP A CA 1
ATOM 1378 C C . ASP A 1 173 ? 15.502 11.966 -11.510 1.00 78.44 173 ASP A C 1
ATOM 1380 O O . ASP A 1 173 ? 14.336 11.598 -11.353 1.00 78.44 173 ASP A O 1
ATOM 1384 N N . GLU A 1 174 ? 15.852 12.904 -12.390 1.00 69.62 174 GLU A N 1
ATOM 1385 C CA . GLU A 1 174 ? 14.919 13.582 -13.300 1.00 69.62 174 GLU A CA 1
ATOM 1386 C C . GLU A 1 174 ? 14.298 12.614 -14.321 1.00 69.62 174 GLU A C 1
ATOM 1388 O O . GLU A 1 174 ? 13.127 12.764 -14.663 1.00 69.62 174 GLU A O 1
ATOM 1393 N N . ASP A 1 175 ? 15.034 11.565 -14.699 1.00 67.25 175 ASP A N 1
ATOM 1394 C CA . ASP A 1 175 ? 14.585 10.496 -15.599 1.00 67.25 175 ASP A CA 1
ATOM 1395 C C . ASP A 1 175 ? 13.822 9.377 -14.862 1.00 67.25 175 ASP A C 1
ATOM 1397 O O . ASP A 1 175 ? 13.411 8.372 -15.447 1.00 67.25 175 ASP A O 1
ATOM 1401 N N . GLY A 1 176 ? 13.638 9.515 -13.546 1.00 74.62 176 GLY A N 1
ATOM 1402 C CA . GLY A 1 176 ? 12.922 8.559 -12.712 1.00 74.62 176 GLY A CA 1
ATOM 1403 C C . GLY A 1 176 ? 13.735 7.326 -12.306 1.00 74.62 176 GLY A C 1
ATOM 1404 O O . GLY A 1 176 ? 13.191 6.445 -11.642 1.00 74.62 176 GLY A O 1
ATOM 1405 N N . PHE A 1 177 ? 15.024 7.229 -12.615 1.00 78.88 177 PHE A N 1
ATOM 1406 C CA . PHE A 1 177 ? 15.884 6.137 -12.152 1.00 78.88 177 PHE A CA 1
ATOM 1407 C C . PHE A 1 177 ? 16.331 6.352 -10.710 1.00 78.88 177 PHE A C 1
ATOM 1409 O O . PHE A 1 177 ? 16.517 7.481 -10.258 1.00 78.88 177 PHE A O 1
ATOM 1416 N N . THR A 1 178 ? 16.561 5.274 -9.959 1.00 80.81 178 THR A N 1
ATOM 1417 C CA . THR A 1 178 ? 17.107 5.404 -8.598 1.00 80.81 178 THR A CA 1
ATOM 1418 C C . THR A 1 178 ? 18.479 6.062 -8.624 1.00 80.81 178 THR A C 1
ATOM 1420 O O . THR A 1 178 ? 19.304 5.754 -9.483 1.00 80.81 178 THR A O 1
ATOM 1423 N N . ARG A 1 179 ? 18.733 6.997 -7.705 1.00 82.50 179 ARG A N 1
ATOM 1424 C CA . ARG A 1 179 ? 20.026 7.707 -7.639 1.00 82.50 179 ARG A CA 1
ATOM 1425 C C . ARG A 1 179 ? 21.166 6.782 -7.239 1.00 82.50 179 ARG A C 1
ATOM 1427 O O . ARG A 1 179 ? 22.277 6.913 -7.738 1.00 82.50 179 ARG A O 1
ATOM 1434 N N . GLU A 1 180 ? 20.865 5.849 -6.348 1.00 88.31 180 GLU A N 1
ATOM 1435 C CA . GLU A 1 180 ? 21.788 4.811 -5.916 1.00 88.31 180 GLU A CA 1
ATOM 1436 C C . GLU A 1 180 ? 21.689 3.578 -6.822 1.00 88.31 180 GLU A C 1
ATOM 1438 O O . GLU A 1 180 ? 20.679 3.351 -7.503 1.00 88.31 180 GLU A O 1
ATOM 1443 N N . THR A 1 181 ? 22.758 2.783 -6.819 1.00 83.06 181 THR A N 1
ATOM 1444 C CA . THR A 1 181 ? 22.867 1.534 -7.571 1.00 83.06 181 THR A CA 1
ATOM 1445 C C . THR A 1 181 ? 22.909 0.331 -6.637 1.00 83.06 181 THR A C 1
ATOM 1447 O O . THR A 1 181 ? 23.556 0.357 -5.590 1.00 83.06 181 THR A O 1
ATOM 1450 N N . ILE A 1 182 ? 22.269 -0.760 -7.050 1.00 85.81 182 ILE A N 1
ATOM 1451 C CA . ILE A 1 182 ? 22.440 -2.076 -6.435 1.00 85.81 182 ILE A CA 1
ATOM 1452 C C . ILE A 1 182 ? 23.753 -2.657 -6.948 1.00 85.81 182 ILE A C 1
ATOM 1454 O O . ILE A 1 182 ? 23.945 -2.768 -8.158 1.00 85.81 182 ILE A O 1
ATOM 1458 N N . LYS A 1 183 ? 24.660 -3.032 -6.044 1.00 86.69 183 LYS A N 1
ATOM 1459 C CA . LYS A 1 183 ? 25.917 -3.692 -6.411 1.00 86.69 183 LYS A CA 1
ATOM 1460 C C . LYS A 1 183 ? 25.647 -5.176 -6.643 1.00 86.69 183 LYS A C 1
ATOM 1462 O O . LYS A 1 183 ? 25.210 -5.870 -5.734 1.00 86.69 183 LYS A O 1
ATOM 1467 N N . LEU A 1 184 ? 25.929 -5.663 -7.847 1.00 82.44 184 LEU A N 1
ATOM 1468 C CA . LEU A 1 184 ? 25.724 -7.067 -8.210 1.00 82.44 184 LEU A CA 1
ATOM 1469 C C . LEU A 1 184 ? 27.011 -7.881 -8.045 1.00 82.44 184 LEU A C 1
ATOM 1471 O O . LEU A 1 184 ? 26.976 -9.009 -7.560 1.00 82.44 184 LEU A O 1
ATOM 1475 N N . HIS A 1 185 ? 28.163 -7.314 -8.421 1.00 82.00 185 HIS A N 1
ATOM 1476 C CA . HIS A 1 185 ? 29.460 -7.977 -8.271 1.00 82.00 185 HIS A CA 1
ATOM 1477 C C . HIS A 1 185 ? 30.650 -7.010 -8.336 1.00 82.00 185 HIS A C 1
ATOM 1479 O O . HIS A 1 185 ? 30.571 -5.921 -8.896 1.00 82.00 185 HIS A O 1
ATOM 1485 N N . GLY A 1 186 ? 31.810 -7.467 -7.854 1.00 82.56 186 GLY A N 1
ATOM 1486 C CA . GLY A 1 186 ? 33.057 -6.691 -7.833 1.00 82.56 186 GLY A CA 1
ATOM 1487 C C . GLY A 1 186 ? 33.962 -6.818 -9.066 1.00 82.56 186 GLY A C 1
ATOM 1488 O O . GLY A 1 186 ? 35.086 -6.321 -9.027 1.00 82.56 186 GLY A O 1
ATOM 1489 N N . PHE A 1 187 ? 33.548 -7.508 -10.139 1.00 77.62 187 PHE A N 1
ATOM 1490 C CA . PHE A 1 187 ? 34.365 -7.557 -11.360 1.00 77.62 187 PHE A CA 1
ATOM 1491 C C . PHE A 1 187 ? 34.561 -6.146 -11.939 1.00 77.62 187 PHE A C 1
ATOM 1493 O O . PHE A 1 187 ? 33.580 -5.411 -12.065 1.00 77.62 187 PHE A O 1
ATOM 1500 N N . PRO A 1 188 ? 35.794 -5.762 -12.322 1.00 74.31 188 PRO A N 1
ATOM 1501 C CA . PRO A 1 188 ? 36.026 -4.476 -12.966 1.00 74.31 188 PRO A CA 1
ATOM 1502 C C . PRO A 1 188 ? 35.296 -4.421 -14.313 1.00 74.31 188 PRO A C 1
ATOM 1504 O O . PRO A 1 188 ? 35.202 -5.432 -15.003 1.00 74.31 188 PRO A O 1
ATOM 1507 N N . ALA A 1 189 ? 34.842 -3.240 -14.742 1.00 67.50 189 ALA A N 1
ATOM 1508 C CA . ALA A 1 189 ? 34.149 -3.071 -16.030 1.00 67.50 189 ALA A CA 1
ATOM 1509 C C . ALA A 1 189 ? 34.995 -3.513 -17.246 1.00 67.50 189 ALA A C 1
ATOM 1511 O O . ALA A 1 189 ? 34.468 -3.864 -18.302 1.00 67.50 189 ALA A O 1
ATOM 1512 N N . SER A 1 190 ? 36.325 -3.538 -17.100 1.00 72.62 190 SER A N 1
ATOM 1513 C CA . SER A 1 190 ? 37.284 -4.052 -18.086 1.00 72.62 190 SER A CA 1
ATOM 1514 C C . SER A 1 190 ? 37.499 -5.567 -18.019 1.00 72.62 190 SER A C 1
ATOM 1516 O O . SER A 1 190 ? 38.266 -6.107 -18.814 1.00 72.62 190 SER A O 1
ATOM 1518 N N . ALA A 1 191 ? 36.850 -6.278 -17.094 1.00 74.12 191 ALA A N 1
ATOM 1519 C CA . ALA A 1 191 ? 36.970 -7.720 -16.978 1.00 74.12 191 ALA A CA 1
ATOM 1520 C C . ALA A 1 191 ? 36.488 -8.380 -18.271 1.00 74.12 191 ALA A C 1
ATOM 1522 O O . ALA A 1 191 ? 35.349 -8.181 -18.701 1.00 74.12 191 ALA A O 1
ATOM 1523 N N . ARG A 1 192 ? 37.375 -9.171 -18.879 1.00 78.12 192 ARG A N 1
ATOM 1524 C CA . ARG A 1 192 ? 37.074 -10.002 -20.044 1.00 78.12 192 ARG A CA 1
ATOM 1525 C C . ARG A 1 192 ? 37.328 -11.478 -19.759 1.00 78.12 192 ARG A C 1
ATOM 1527 O O . ARG A 1 192 ? 38.140 -11.821 -18.886 1.00 78.12 192 ARG A O 1
ATOM 1534 N N . ASP A 1 193 ? 36.589 -12.353 -20.424 1.00 77.31 193 ASP A N 1
ATOM 1535 C CA . ASP A 1 193 ? 36.834 -13.793 -20.423 1.00 77.31 193 ASP A CA 1
ATOM 1536 C C . ASP A 1 193 ? 37.954 -14.184 -21.412 1.00 77.31 193 ASP A C 1
ATOM 1538 O O . ASP A 1 193 ? 38.687 -13.330 -21.912 1.00 77.31 193 ASP A O 1
ATOM 1542 N N . LYS A 1 194 ? 38.133 -15.489 -21.653 1.00 71.31 194 LYS A N 1
ATOM 1543 C CA . LYS A 1 194 ? 39.178 -16.009 -22.553 1.00 71.31 194 LYS A CA 1
ATOM 1544 C C . LYS A 1 194 ? 38.941 -15.658 -24.028 1.00 71.31 194 LYS A C 1
ATOM 1546 O O . LYS A 1 194 ? 39.897 -15.693 -24.795 1.00 71.31 194 LYS A O 1
ATOM 1551 N N . ASN A 1 195 ? 37.708 -15.323 -24.396 1.00 69.50 195 ASN A N 1
ATOM 1552 C CA . ASN A 1 195 ? 37.301 -14.967 -25.751 1.00 69.50 195 ASN A CA 1
ATOM 1553 C C . ASN A 1 195 ? 37.312 -13.444 -25.973 1.00 69.50 195 ASN A C 1
ATOM 1555 O O . ASN A 1 195 ? 37.084 -12.987 -27.087 1.00 69.50 195 ASN A O 1
ATOM 1559 N N . GLY A 1 196 ? 37.630 -12.657 -24.936 1.00 68.69 196 GLY A N 1
ATOM 1560 C CA . GLY A 1 196 ? 37.637 -11.195 -25.001 1.00 68.69 196 GLY A CA 1
ATOM 1561 C C . GLY A 1 196 ? 36.285 -10.562 -24.678 1.00 68.69 196 GLY A C 1
ATOM 1562 O O . GLY A 1 196 ? 36.132 -9.354 -24.852 1.00 68.69 196 GLY A O 1
ATOM 1563 N N . ASP A 1 197 ? 35.334 -11.339 -24.160 1.00 68.75 197 ASP A N 1
ATOM 1564 C CA . ASP A 1 197 ? 33.971 -10.904 -23.884 1.00 68.75 197 ASP A CA 1
ATOM 1565 C C . ASP A 1 197 ? 33.790 -10.367 -22.454 1.00 68.75 197 ASP A C 1
ATOM 1567 O O . ASP A 1 197 ? 34.445 -10.861 -21.532 1.00 68.75 197 ASP A O 1
ATOM 1571 N N . PRO A 1 198 ? 32.898 -9.382 -22.213 1.00 68.94 198 PRO A N 1
ATOM 1572 C CA . PRO A 1 198 ? 32.581 -8.895 -20.867 1.00 68.94 198 PRO A CA 1
ATOM 1573 C C . PRO A 1 198 ? 32.137 -10.018 -19.918 1.00 68.94 198 PRO A C 1
ATOM 1575 O O . PRO A 1 198 ? 31.332 -10.874 -20.291 1.00 68.94 198 PRO A O 1
ATOM 1578 N N . LYS A 1 199 ? 32.649 -9.999 -18.679 1.00 72.88 199 LYS A N 1
ATOM 1579 C CA . LYS A 1 199 ? 32.314 -10.964 -17.616 1.00 72.88 199 LYS A CA 1
ATOM 1580 C C . LYS A 1 199 ? 31.993 -10.250 -16.292 1.00 72.88 199 LYS A C 1
ATOM 1582 O O . LYS A 1 199 ? 32.564 -9.182 -16.052 1.00 72.88 199 LYS A O 1
ATOM 1587 N N . PRO A 1 200 ? 31.173 -10.844 -15.407 1.00 73.94 200 PRO A N 1
ATOM 1588 C CA . PRO A 1 200 ? 30.590 -12.184 -15.463 1.00 73.94 200 PRO A CA 1
ATOM 1589 C C . PRO A 1 200 ? 29.380 -12.271 -16.399 1.00 73.94 200 PRO A C 1
ATOM 1591 O O . PRO A 1 200 ? 28.785 -11.262 -16.769 1.00 73.94 200 PRO A O 1
ATOM 1594 N N . ARG A 1 201 ? 29.050 -13.500 -16.799 1.00 70.44 201 ARG A N 1
ATOM 1595 C CA . ARG A 1 201 ? 27.858 -13.828 -17.580 1.00 70.44 201 ARG A CA 1
ATOM 1596 C C . ARG A 1 201 ? 26.945 -14.739 -16.755 1.00 70.44 201 ARG A C 1
ATOM 1598 O O . ARG A 1 201 ? 27.449 -15.473 -15.902 1.00 70.44 201 ARG A O 1
ATOM 1605 N N . ASP A 1 202 ? 25.639 -14.657 -16.973 1.00 70.00 202 ASP A N 1
ATOM 1606 C CA . ASP A 1 202 ? 24.652 -15.548 -16.357 1.00 70.00 202 ASP A CA 1
ATOM 1607 C C . ASP A 1 202 ? 24.656 -16.947 -17.008 1.00 70.00 202 ASP A C 1
ATOM 1609 O O . ASP A 1 202 ? 25.495 -17.260 -17.859 1.00 70.00 202 ASP A O 1
ATOM 1613 N N . SER A 1 203 ? 23.727 -17.815 -16.593 1.00 70.19 203 SER A N 1
ATOM 1614 C CA . SER A 1 203 ? 23.573 -19.165 -17.155 1.00 70.19 203 SER A CA 1
ATOM 1615 C C . SER A 1 203 ? 23.231 -19.176 -18.646 1.00 70.19 203 SER A C 1
ATOM 1617 O O . SER A 1 203 ? 23.525 -20.162 -19.318 1.00 70.19 203 SER A O 1
ATOM 1619 N N 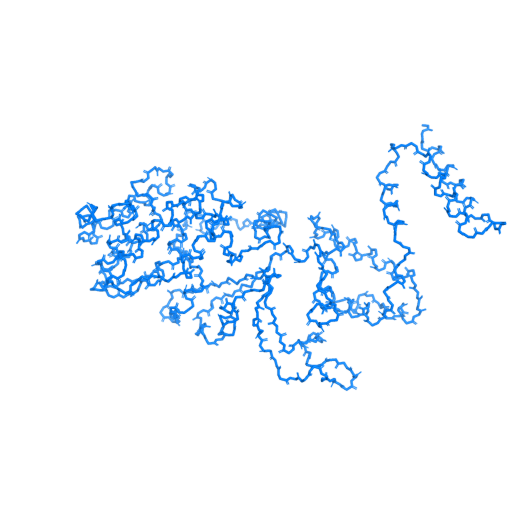. ASP A 1 204 ? 22.650 -18.089 -19.154 1.00 62.09 204 ASP A N 1
ATOM 1620 C CA . ASP A 1 204 ? 22.239 -17.923 -20.549 1.00 62.09 204 ASP A CA 1
ATOM 1621 C C . ASP A 1 204 ? 23.333 -17.223 -21.379 1.00 62.09 204 ASP A C 1
ATOM 1623 O O . ASP A 1 204 ? 23.129 -16.895 -22.547 1.00 62.09 204 ASP A O 1
ATOM 1627 N N . GLY A 1 205 ? 24.508 -16.971 -20.790 1.00 61.72 205 GLY A N 1
ATOM 1628 C CA . GLY A 1 205 ? 25.632 -16.323 -21.456 1.00 61.72 205 GLY A CA 1
ATOM 1629 C C . GLY A 1 205 ? 25.492 -14.806 -21.597 1.00 61.72 205 GLY A C 1
ATOM 1630 O O . GLY A 1 205 ? 26.320 -14.196 -22.279 1.00 61.72 205 GLY A O 1
ATOM 1631 N N . ARG A 1 206 ? 24.504 -14.174 -20.952 1.00 59.53 206 ARG A N 1
ATOM 1632 C CA . ARG A 1 206 ? 24.297 -12.718 -20.985 1.00 59.53 206 ARG A CA 1
ATOM 1633 C C . ARG A 1 206 ? 25.221 -12.043 -19.985 1.00 59.53 206 ARG A C 1
ATOM 1635 O O . ARG A 1 206 ? 25.367 -12.523 -18.865 1.00 59.53 206 ARG A O 1
ATOM 1642 N N . TYR A 1 207 ? 25.852 -10.931 -20.365 1.00 70.56 207 TYR A N 1
ATOM 1643 C CA . TYR A 1 207 ? 26.701 -10.202 -19.420 1.00 70.56 207 TYR A CA 1
ATOM 1644 C C . TYR A 1 207 ? 25.864 -9.548 -18.317 1.00 70.56 207 TYR A C 1
ATOM 1646 O O . TYR A 1 207 ? 24.827 -8.938 -18.572 1.00 70.56 207 TYR A O 1
ATOM 1654 N N . VAL A 1 208 ? 26.344 -9.705 -17.087 1.00 71.12 208 VAL A N 1
ATOM 1655 C CA . VAL A 1 208 ? 25.742 -9.144 -15.883 1.00 71.12 208 VAL A CA 1
ATOM 1656 C C . VAL A 1 208 ? 26.490 -7.851 -15.557 1.00 71.12 208 VAL A C 1
ATOM 1658 O O . VAL A 1 208 ? 27.716 -7.887 -15.442 1.00 71.12 208 VAL A O 1
ATOM 1661 N N . PRO A 1 209 ? 25.802 -6.704 -15.433 1.00 72.75 209 PRO A N 1
ATOM 1662 C CA . PRO A 1 209 ? 26.453 -5.456 -15.061 1.00 72.75 209 PRO A CA 1
ATOM 1663 C C . PRO A 1 209 ? 26.927 -5.500 -13.603 1.00 72.75 209 PRO A C 1
ATOM 1665 O O . PRO A 1 209 ? 26.329 -6.162 -12.759 1.00 72.75 209 PRO A O 1
ATOM 1668 N N . SER A 1 210 ? 27.980 -4.747 -13.274 1.00 76.62 210 SER A N 1
ATOM 1669 C CA . SER A 1 210 ? 28.481 -4.668 -11.891 1.00 76.62 210 SER A CA 1
ATOM 1670 C C . SER A 1 210 ? 27.515 -3.967 -10.948 1.00 76.62 210 SER A C 1
ATOM 1672 O O . SER A 1 210 ? 27.516 -4.231 -9.744 1.00 76.62 210 SER A O 1
ATOM 1674 N N . GLU A 1 211 ? 26.711 -3.059 -11.493 1.00 80.31 211 GLU A N 1
ATOM 1675 C CA . GLU A 1 211 ? 25.800 -2.206 -10.752 1.00 80.31 211 GLU A CA 1
ATOM 1676 C C . GLU A 1 211 ? 24.506 -2.000 -11.536 1.00 80.31 211 GLU A C 1
ATOM 1678 O O . GLU A 1 211 ? 24.532 -1.943 -12.765 1.00 80.31 211 GLU A O 1
ATOM 1683 N N . LEU A 1 212 ? 23.383 -1.858 -10.832 1.00 79.75 212 LEU A N 1
ATOM 1684 C CA . LEU A 1 212 ? 22.067 -1.696 -11.443 1.00 79.75 212 LEU A CA 1
ATOM 1685 C C . LEU A 1 212 ? 21.301 -0.529 -10.815 1.00 79.75 212 LEU A C 1
ATOM 1687 O O . LEU A 1 212 ? 21.121 -0.481 -9.599 1.00 79.75 212 LEU A O 1
ATOM 1691 N N . ARG A 1 213 ? 20.807 0.392 -11.648 1.00 80.81 213 ARG A N 1
ATOM 1692 C CA . ARG A 1 213 ? 19.808 1.398 -11.252 1.00 80.81 213 ARG A CA 1
ATOM 1693 C C . ARG A 1 213 ? 18.415 0.830 -11.487 1.00 80.81 213 ARG A C 1
ATOM 1695 O O . ARG A 1 213 ? 18.178 0.216 -12.526 1.00 80.81 213 ARG A O 1
ATOM 1702 N N . LEU A 1 214 ? 17.488 1.046 -10.558 1.00 81.06 214 LEU A N 1
ATOM 1703 C CA . LEU A 1 214 ? 16.112 0.591 -10.743 1.00 81.06 214 LEU A CA 1
ATOM 1704 C C . LEU A 1 214 ? 15.344 1.609 -11.596 1.00 81.06 214 LEU A C 1
ATOM 1706 O O . LEU A 1 214 ? 15.292 2.791 -11.229 1.00 81.06 214 LEU A O 1
ATOM 1710 N N . PRO A 1 215 ? 14.715 1.180 -12.701 1.00 81.44 215 PRO A N 1
ATOM 1711 C CA . PRO A 1 215 ? 13.963 2.080 -13.563 1.00 81.44 215 PRO A CA 1
ATOM 1712 C C . PRO A 1 215 ? 12.631 2.510 -12.907 1.00 81.44 215 PRO A C 1
ATOM 1714 O O . PRO A 1 215 ? 12.198 1.910 -11.910 1.00 81.44 215 PRO A O 1
ATOM 1717 N N . PRO A 1 216 ? 11.979 3.583 -13.396 1.00 75.31 216 PRO A N 1
ATOM 1718 C CA . PRO A 1 216 ? 10.721 4.098 -12.831 1.00 75.31 216 PRO A CA 1
ATOM 1719 C C . PRO A 1 216 ? 9.512 3.192 -13.083 1.00 75.31 216 PRO A C 1
ATOM 1721 O O . PRO A 1 216 ? 8.513 3.284 -12.377 1.00 75.31 216 PRO A O 1
ATOM 1724 N N . ASN A 1 217 ? 9.614 2.299 -14.062 1.00 78.25 217 ASN A N 1
ATOM 1725 C CA . ASN A 1 217 ? 8.550 1.406 -14.499 1.00 78.25 217 ASN A CA 1
ATOM 1726 C C . ASN A 1 217 ? 8.552 0.041 -13.797 1.00 78.25 217 ASN A C 1
ATOM 1728 O O . ASN A 1 217 ? 7.769 -0.824 -14.177 1.00 78.25 217 ASN A O 1
ATOM 1732 N N . LEU A 1 218 ? 9.420 -0.169 -12.804 1.00 82.81 218 LEU A N 1
ATOM 1733 C CA . LEU A 1 218 ? 9.531 -1.424 -12.062 1.00 82.81 218 LEU A CA 1
ATOM 1734 C C . LEU A 1 218 ? 8.739 -1.374 -10.750 1.00 82.81 218 LEU A C 1
ATOM 1736 O O . LEU A 1 218 ? 8.993 -0.526 -9.891 1.00 82.81 218 LEU A O 1
ATOM 1740 N N . TYR A 1 219 ? 7.836 -2.334 -10.578 1.00 86.75 219 TYR A N 1
ATOM 1741 C CA . TYR A 1 219 ? 6.990 -2.516 -9.404 1.00 86.75 219 TYR A CA 1
ATOM 1742 C C . TYR A 1 219 ? 7.292 -3.856 -8.736 1.00 86.75 219 TYR A C 1
ATOM 1744 O O . TYR A 1 219 ? 7.475 -4.870 -9.407 1.00 86.75 219 TYR A O 1
ATOM 1752 N N . PHE A 1 220 ? 7.295 -3.872 -7.407 1.00 88.31 220 PHE A N 1
ATOM 1753 C CA . PHE A 1 220 ? 7.443 -5.089 -6.614 1.00 88.31 220 PHE A CA 1
ATOM 1754 C C . PHE A 1 220 ? 6.127 -5.392 -5.909 1.00 88.31 220 PHE A C 1
ATOM 1756 O O . PHE A 1 220 ? 5.548 -4.510 -5.273 1.00 88.31 220 PHE A O 1
ATOM 1763 N N . VAL A 1 221 ? 5.672 -6.636 -6.014 1.00 91.06 221 VAL A N 1
ATOM 1764 C CA . VAL A 1 221 ? 4.499 -7.147 -5.306 1.00 91.06 221 VAL A CA 1
ATOM 1765 C C . VAL A 1 221 ? 4.918 -8.427 -4.609 1.00 91.06 221 VAL A C 1
ATOM 1767 O O . VAL A 1 221 ? 5.456 -9.326 -5.247 1.00 91.06 221 VAL A O 1
ATOM 1770 N N . GLY A 1 222 ? 4.694 -8.496 -3.303 1.00 89.38 222 GLY A N 1
ATOM 1771 C CA . GLY A 1 222 ? 4.981 -9.686 -2.517 1.00 89.38 222 GLY A CA 1
ATOM 1772 C C . GLY A 1 222 ? 3.730 -10.206 -1.828 1.00 89.38 222 GLY A C 1
ATOM 1773 O O . GLY A 1 222 ? 2.931 -9.406 -1.340 1.00 89.38 222 GLY A O 1
ATOM 1774 N N . THR A 1 223 ? 3.564 -11.524 -1.796 1.00 89.19 223 THR A N 1
ATOM 1775 C CA . THR A 1 223 ? 2.527 -12.199 -1.006 1.00 89.19 223 THR A CA 1
ATOM 1776 C C . THR A 1 223 ? 3.123 -12.706 0.301 1.00 89.19 223 THR A C 1
ATOM 1778 O O . THR A 1 223 ? 4.335 -12.897 0.443 1.00 89.19 223 THR A O 1
ATOM 1781 N N . VAL A 1 224 ? 2.261 -12.848 1.300 1.00 82.38 224 VAL A N 1
ATOM 1782 C CA . VAL A 1 224 ? 2.647 -13.081 2.687 1.00 82.38 224 VAL A CA 1
ATOM 1783 C C . VAL A 1 224 ? 1.611 -14.008 3.286 1.00 82.38 224 VAL A C 1
ATOM 1785 O O . VAL A 1 224 ? 0.432 -13.657 3.310 1.00 82.38 224 VAL A O 1
ATOM 1788 N N . ASN A 1 225 ? 2.053 -15.142 3.818 1.00 80.44 225 ASN A N 1
ATOM 1789 C CA . ASN A 1 225 ? 1.178 -15.995 4.613 1.00 80.44 225 ASN A CA 1
ATOM 1790 C C . ASN A 1 225 ? 1.222 -15.513 6.062 1.00 80.44 225 ASN A C 1
ATOM 1792 O O . ASN A 1 225 ? 2.304 -15.317 6.619 1.00 80.44 225 ASN A O 1
ATOM 1796 N N . VAL A 1 226 ? 0.059 -15.292 6.669 1.00 70.69 226 VAL A N 1
ATOM 1797 C CA . VAL A 1 226 ? -0.063 -14.868 8.071 1.00 70.69 226 VAL A CA 1
ATOM 1798 C C . VAL A 1 226 ? -0.236 -16.117 8.939 1.00 70.69 226 VAL A C 1
ATOM 1800 O O . VAL A 1 226 ? -1.280 -16.338 9.539 1.00 70.69 226 VAL A O 1
ATOM 1803 N N . ASP A 1 227 ? 0.799 -16.956 8.976 1.00 68.19 227 ASP A N 1
ATOM 1804 C CA . ASP A 1 227 ? 0.829 -18.187 9.776 1.00 68.19 227 ASP A CA 1
ATOM 1805 C C . ASP A 1 227 ? 1.896 -18.105 10.878 1.00 68.19 227 ASP A C 1
ATOM 1807 O O . ASP A 1 227 ? 2.899 -17.395 10.735 1.00 68.19 227 ASP A O 1
ATOM 1811 N N . GLU A 1 228 ? 1.731 -18.880 11.960 1.00 58.53 228 GLU A N 1
ATOM 1812 C CA . GLU A 1 228 ? 2.659 -18.931 13.112 1.00 58.53 228 GLU A CA 1
ATOM 1813 C C . GLU A 1 228 ? 4.118 -19.240 12.720 1.00 58.53 228 GLU A C 1
ATOM 1815 O O . GLU A 1 228 ? 5.049 -18.906 13.454 1.00 58.53 228 GLU A O 1
ATOM 1820 N N . THR A 1 229 ? 4.337 -19.864 11.560 1.00 52.22 229 THR A N 1
ATOM 1821 C CA . THR A 1 229 ? 5.654 -20.276 11.055 1.00 52.22 229 THR A CA 1
ATOM 1822 C C . THR A 1 229 ? 6.398 -19.190 10.279 1.00 52.22 229 THR A C 1
ATOM 1824 O O . THR A 1 229 ? 7.502 -19.444 9.797 1.00 52.22 229 THR A O 1
ATOM 1827 N N . THR A 1 230 ? 5.827 -17.994 10.137 1.00 61.59 230 THR A N 1
ATOM 1828 C CA . THR A 1 230 ? 6.393 -16.928 9.303 1.00 61.59 230 THR A CA 1
ATOM 1829 C C . THR A 1 230 ? 6.940 -15.757 10.120 1.00 61.59 230 THR A C 1
ATOM 1831 O O . THR A 1 230 ? 6.537 -15.502 11.257 1.00 61.59 230 THR A O 1
ATOM 1834 N N . HIS A 1 231 ? 7.910 -15.027 9.561 1.00 63.31 231 HIS A N 1
ATOM 1835 C CA . HIS A 1 231 ? 8.467 -13.855 10.231 1.00 63.31 231 HIS A CA 1
ATOM 1836 C C . HIS A 1 231 ? 7.582 -12.625 10.009 1.00 63.31 231 HIS A C 1
ATOM 1838 O O . HIS A 1 231 ? 7.331 -12.223 8.874 1.00 63.31 231 HIS A O 1
ATOM 1844 N N . ALA A 1 232 ? 7.162 -11.982 11.103 1.00 70.69 232 ALA A N 1
ATOM 1845 C CA . ALA A 1 232 ? 6.497 -10.686 11.036 1.00 70.69 232 ALA A CA 1
ATOM 1846 C C . ALA A 1 232 ? 7.419 -9.636 10.398 1.00 70.69 232 ALA A C 1
ATOM 1848 O O . ALA A 1 232 ? 8.614 -9.575 10.701 1.00 70.69 232 ALA A O 1
ATOM 1849 N N . PHE A 1 233 ? 6.858 -8.778 9.546 1.00 76.12 233 PHE A N 1
ATOM 1850 C CA . PHE A 1 233 ? 7.629 -7.715 8.916 1.00 76.12 233 PHE A CA 1
ATOM 1851 C C . PHE A 1 233 ? 8.132 -6.695 9.921 1.00 76.12 233 PHE A C 1
ATOM 1853 O O . PHE A 1 233 ? 7.399 -6.210 10.786 1.00 76.12 233 PHE A O 1
ATOM 1860 N N . SER A 1 234 ? 9.381 -6.276 9.731 1.00 78.31 234 SER A N 1
ATOM 1861 C CA . SER A 1 234 ? 9.878 -5.109 10.439 1.00 78.31 234 SER A CA 1
ATOM 1862 C C . SER A 1 234 ? 9.102 -3.844 10.021 1.00 78.31 234 SER A C 1
ATOM 1864 O O . SER A 1 234 ? 8.729 -3.694 8.850 1.00 78.31 234 SER A O 1
ATOM 1866 N N . PRO A 1 235 ? 8.936 -2.859 10.927 1.00 77.25 235 PRO A N 1
ATOM 1867 C CA . PRO A 1 235 ? 8.333 -1.571 10.586 1.00 77.25 235 PRO A CA 1
ATOM 1868 C C . PRO A 1 235 ? 9.015 -0.874 9.403 1.00 77.25 235 PRO A C 1
ATOM 1870 O O . PRO A 1 235 ? 8.370 -0.113 8.694 1.00 77.25 235 PRO A O 1
ATOM 1873 N N . LYS A 1 236 ? 10.304 -1.153 9.156 1.00 79.31 236 LYS A N 1
ATOM 1874 C CA . LYS A 1 236 ? 11.048 -0.615 8.009 1.00 79.31 236 LYS A CA 1
ATOM 1875 C C . LYS A 1 236 ? 10.501 -1.107 6.669 1.00 79.31 236 LYS A C 1
ATOM 1877 O O . LYS A 1 236 ? 10.501 -0.331 5.717 1.00 79.31 236 LYS A O 1
ATOM 1882 N N . VAL A 1 237 ? 10.067 -2.365 6.590 1.00 82.25 237 VAL A N 1
ATOM 1883 C CA . VAL A 1 237 ? 9.483 -2.933 5.366 1.00 82.25 237 VAL A CA 1
ATOM 1884 C C . VAL A 1 237 ? 8.066 -2.396 5.176 1.00 82.25 237 VAL A C 1
ATOM 1886 O O . VAL A 1 237 ? 7.755 -1.870 4.111 1.00 82.25 237 VAL A O 1
ATOM 1889 N N . LEU A 1 238 ? 7.248 -2.410 6.235 1.00 82.12 238 LEU A N 1
ATOM 1890 C CA . LEU A 1 238 ? 5.871 -1.895 6.195 1.00 82.12 238 LEU A CA 1
ATOM 1891 C C . LEU A 1 238 ? 5.808 -0.397 5.853 1.00 82.12 238 LEU A C 1
ATOM 1893 O O . LEU A 1 238 ? 4.934 0.038 5.110 1.00 82.12 238 LEU A O 1
ATOM 1897 N N . ASP A 1 239 ? 6.769 0.403 6.322 1.00 81.94 239 ASP A N 1
ATOM 1898 C CA . ASP A 1 239 ? 6.865 1.826 5.967 1.00 81.94 239 ASP A CA 1
ATOM 1899 C C . ASP A 1 239 ? 7.108 2.038 4.462 1.00 81.94 239 ASP A C 1
ATOM 1901 O O . ASP A 1 239 ? 6.709 3.057 3.908 1.00 81.94 239 ASP A O 1
ATOM 1905 N N . ARG A 1 240 ? 7.694 1.054 3.767 1.00 84.56 240 ARG A N 1
ATOM 1906 C CA . ARG A 1 240 ? 8.085 1.137 2.350 1.00 84.56 240 ARG A CA 1
ATOM 1907 C C . ARG A 1 240 ? 7.089 0.494 1.379 1.00 84.56 240 ARG A C 1
ATOM 1909 O O . ARG A 1 240 ? 7.234 0.689 0.179 1.00 84.56 240 ARG A O 1
ATOM 1916 N N . ALA A 1 241 ? 6.060 -0.201 1.863 1.00 88.12 241 ALA A N 1
ATOM 1917 C CA . ALA A 1 241 ? 5.061 -0.872 1.024 1.00 88.12 241 ALA A CA 1
ATOM 1918 C C . ALA A 1 241 ? 3.623 -0.468 1.386 1.00 88.12 241 ALA A C 1
ATOM 1920 O O . ALA A 1 241 ? 3.347 -0.087 2.522 1.00 88.12 241 ALA A O 1
ATOM 1921 N N . PHE A 1 242 ? 2.709 -0.517 0.419 1.00 92.62 242 PHE A N 1
ATOM 1922 C CA . PHE A 1 242 ? 1.276 -0.555 0.718 1.00 92.62 242 PHE A CA 1
ATOM 1923 C C . PHE A 1 242 ? 0.906 -2.003 1.036 1.00 92.62 242 PHE A C 1
ATOM 1925 O O . PHE A 1 242 ? 1.283 -2.901 0.288 1.00 92.62 242 PHE A O 1
ATOM 1932 N N . THR A 1 243 ? 0.216 -2.232 2.154 1.00 91.81 243 THR A N 1
ATOM 1933 C CA . THR A 1 243 ? -0.172 -3.584 2.584 1.00 91.81 243 THR A CA 1
ATOM 1934 C C . THR A 1 243 ? -1.638 -3.821 2.265 1.00 91.81 243 THR A C 1
ATOM 1936 O O . THR A 1 243 ? -2.488 -3.051 2.707 1.00 91.81 243 THR A O 1
ATOM 1939 N N . ILE A 1 244 ? -1.927 -4.888 1.525 1.00 91.38 244 ILE A N 1
ATOM 1940 C CA . ILE A 1 244 ? -3.288 -5.320 1.203 1.00 91.38 244 ILE A CA 1
ATOM 1941 C C . ILE A 1 244 ? -3.548 -6.617 1.960 1.00 91.38 244 ILE A C 1
ATOM 1943 O O . ILE A 1 244 ? -2.776 -7.566 1.849 1.00 91.38 244 ILE A O 1
ATOM 1947 N N . GLU A 1 245 ? -4.627 -6.642 2.731 1.00 87.00 245 GLU A N 1
ATOM 1948 C CA . GLU A 1 245 ? -5.085 -7.830 3.444 1.00 87.00 245 GLU A CA 1
ATOM 1949 C C . GLU A 1 245 ? -6.210 -8.490 2.640 1.00 87.00 245 GLU A C 1
ATOM 1951 O O . GLU A 1 245 ? -7.169 -7.825 2.242 1.00 87.00 245 GLU A O 1
ATOM 1956 N N . ILE A 1 246 ? -6.095 -9.794 2.399 1.00 83.81 246 ILE A N 1
ATOM 1957 C CA . ILE A 1 246 ? -7.098 -10.581 1.680 1.00 83.81 246 ILE A CA 1
ATOM 1958 C C . ILE A 1 246 ? -7.784 -11.472 2.717 1.00 83.81 246 ILE A C 1
ATOM 1960 O O . ILE A 1 246 ? -7.208 -12.464 3.151 1.00 83.81 246 ILE A O 1
ATOM 1964 N N . THR A 1 247 ? -8.981 -11.083 3.163 1.00 70.31 247 THR A N 1
ATOM 1965 C CA . THR A 1 247 ? -9.707 -11.774 4.253 1.00 70.31 247 THR A CA 1
ATOM 1966 C C . THR A 1 247 ? -11.010 -12.425 3.824 1.00 70.31 247 THR A C 1
ATOM 1968 O O . THR A 1 247 ? -11.444 -13.389 4.453 1.00 70.31 247 THR A O 1
ATOM 1971 N N . ASP A 1 248 ? -11.645 -11.908 2.776 1.00 69.56 248 ASP A N 1
ATOM 1972 C CA . ASP A 1 248 ? -12.966 -12.356 2.358 1.00 69.56 248 ASP A CA 1
ATOM 1973 C C . ASP A 1 248 ? -12.832 -13.587 1.448 1.00 69.56 248 ASP A C 1
ATOM 1975 O O . ASP A 1 248 ? -12.188 -13.540 0.398 1.00 69.56 248 ASP A O 1
ATOM 1979 N N . VAL A 1 249 ? -13.433 -14.701 1.873 1.00 69.88 249 VAL A N 1
ATOM 1980 C CA . VAL A 1 249 ? -13.491 -15.956 1.114 1.00 69.88 249 VAL A CA 1
ATOM 1981 C C . VAL A 1 249 ? -14.939 -16.212 0.726 1.00 69.88 249 VAL A C 1
ATOM 1983 O O . VAL A 1 249 ? -15.812 -16.304 1.591 1.00 69.88 249 VAL A O 1
ATOM 1986 N N . ASP A 1 250 ? -15.188 -16.341 -0.572 1.00 71.56 250 ASP A N 1
ATOM 1987 C CA . ASP A 1 250 ? -16.496 -16.702 -1.104 1.00 71.56 250 ASP A CA 1
ATOM 1988 C C . ASP A 1 250 ? -16.604 -18.227 -1.255 1.00 71.56 250 ASP A C 1
ATOM 1990 O O . ASP A 1 250 ? -15.996 -18.826 -2.143 1.00 71.56 250 ASP A O 1
ATOM 1994 N N . PHE A 1 251 ? -17.372 -18.856 -0.361 1.00 77.25 251 PHE A N 1
ATOM 1995 C CA . PHE A 1 251 ? -17.679 -20.286 -0.436 1.00 77.25 251 PHE A CA 1
ATOM 1996 C C . PHE A 1 251 ? -18.824 -20.607 -1.403 1.00 77.25 251 PHE A C 1
ATOM 1998 O O . PHE A 1 251 ? -18.950 -21.761 -1.798 1.00 77.25 251 PHE A O 1
ATOM 2005 N N . GLU A 1 252 ? -19.663 -19.638 -1.783 1.00 78.12 252 GLU A N 1
ATOM 2006 C CA . GLU A 1 252 ? -20.759 -19.886 -2.730 1.00 78.12 252 GLU A CA 1
ATOM 2007 C C . GLU A 1 252 ? -20.209 -20.131 -4.140 1.00 78.12 252 GLU A C 1
ATOM 2009 O O . GLU A 1 252 ? -20.732 -20.967 -4.875 1.00 78.12 252 GLU A O 1
ATOM 2014 N N . GLY A 1 253 ? -19.116 -19.448 -4.491 1.00 68.62 253 GLY A N 1
ATOM 2015 C CA . GLY A 1 253 ? -18.404 -19.614 -5.758 1.00 68.62 253 GLY A CA 1
ATOM 2016 C C . GLY A 1 253 ? -17.284 -20.665 -5.766 1.00 68.62 253 GLY A C 1
ATOM 2017 O O . GLY A 1 253 ? -16.616 -20.798 -6.796 1.00 68.62 253 GLY A O 1
ATOM 2018 N N . TYR A 1 254 ? -17.030 -21.386 -4.661 1.00 72.31 254 TYR A N 1
ATOM 2019 C CA . TYR A 1 254 ? -15.866 -22.278 -4.525 1.00 72.31 254 TYR A CA 1
ATOM 2020 C C . TYR A 1 254 ? -16.212 -23.734 -4.130 1.00 72.31 254 TYR A C 1
ATOM 2022 O O . TYR A 1 254 ? -16.934 -23.949 -3.157 1.00 72.31 254 TYR A O 1
ATOM 2030 N N . PRO A 1 255 ? -15.597 -24.753 -4.772 1.00 71.38 255 PRO A N 1
ATOM 2031 C CA . PRO A 1 255 ? -14.766 -24.647 -5.969 1.00 71.38 255 PRO A CA 1
ATOM 2032 C C . PRO A 1 255 ? -15.633 -24.261 -7.167 1.00 71.38 255 PRO A C 1
ATOM 2034 O O . PRO A 1 255 ? -16.771 -24.702 -7.277 1.00 71.38 255 PRO A O 1
ATOM 2037 N N . ALA A 1 256 ? -15.096 -23.445 -8.073 1.00 70.50 256 ALA A N 1
ATOM 2038 C CA . ALA A 1 256 ? -15.825 -23.102 -9.285 1.00 70.50 256 ALA A CA 1
ATOM 2039 C C . ALA A 1 256 ? -16.150 -24.391 -10.066 1.00 70.50 256 ALA A C 1
ATOM 2041 O O . ALA A 1 256 ? -15.232 -25.131 -10.428 1.00 70.50 256 ALA A O 1
ATOM 2042 N N . ASP A 1 257 ? -17.437 -24.638 -10.346 1.00 67.94 257 ASP A N 1
ATOM 2043 C CA . ASP A 1 257 ? -17.927 -25.834 -11.064 1.00 67.94 257 ASP A CA 1
ATOM 2044 C C . ASP A 1 257 ? -17.226 -26.042 -12.418 1.00 67.94 257 ASP A C 1
ATOM 2046 O O . ASP A 1 257 ? -17.062 -27.159 -12.910 1.00 67.94 257 ASP A O 1
ATOM 2050 N N . THR A 1 258 ? -16.752 -24.946 -13.003 1.00 60.06 258 THR A N 1
ATOM 2051 C CA . THR A 1 258 ? -15.785 -24.935 -14.092 1.00 60.06 258 THR A CA 1
ATOM 2052 C C . THR A 1 258 ? -14.710 -23.921 -13.744 1.00 60.06 258 THR A C 1
ATOM 2054 O O . THR A 1 258 ? -15.034 -22.750 -13.537 1.00 60.06 258 THR A O 1
ATOM 2057 N N . ALA A 1 259 ? -13.436 -24.323 -13.740 1.00 58.06 259 ALA A N 1
ATOM 2058 C CA . ALA A 1 259 ? -12.352 -23.360 -13.888 1.00 58.06 259 ALA A CA 1
ATOM 2059 C C . ALA A 1 259 ? -12.614 -22.634 -15.208 1.00 58.06 259 ALA A C 1
ATOM 2061 O O . ALA A 1 259 ? -12.404 -23.224 -16.263 1.00 58.06 259 ALA A O 1
ATOM 2062 N N . VAL A 1 260 ? -13.168 -21.419 -15.163 1.00 59.47 260 VAL A N 1
ATOM 2063 C CA . VAL A 1 260 ? -13.356 -20.607 -16.363 1.00 59.47 260 VAL A CA 1
ATOM 2064 C C . VAL A 1 260 ? -11.943 -20.291 -16.828 1.00 59.47 260 VAL A C 1
ATOM 2066 O O . VAL A 1 260 ? -11.264 -19.501 -16.166 1.00 59.47 260 VAL A O 1
ATOM 2069 N N . PRO A 1 261 ? -11.436 -20.938 -17.893 1.00 62.44 261 PRO A N 1
ATOM 2070 C CA . PRO A 1 261 ? -10.101 -20.641 -18.356 1.00 62.44 261 PRO A CA 1
ATOM 2071 C C . PRO A 1 261 ? -10.176 -19.199 -18.832 1.00 62.44 261 PRO A C 1
ATOM 2073 O O . PRO A 1 261 ? -10.987 -18.881 -19.705 1.00 62.44 261 PRO A O 1
ATOM 2076 N N . VAL A 1 262 ? -9.386 -18.317 -18.226 1.00 68.62 262 VAL A N 1
ATOM 2077 C CA . VAL A 1 262 ? -9.236 -16.968 -18.759 1.00 68.62 262 VAL A CA 1
ATOM 2078 C C . VAL A 1 262 ? -8.656 -17.152 -20.154 1.00 68.62 262 VAL A C 1
ATOM 2080 O O . VAL A 1 262 ? -7.521 -17.598 -20.309 1.00 68.62 262 VAL A O 1
ATOM 2083 N N . THR A 1 263 ? -9.473 -16.899 -21.174 1.00 79.44 263 THR A N 1
ATOM 2084 C CA . THR A 1 263 ? -9.022 -16.981 -22.564 1.00 79.44 263 THR A CA 1
ATOM 2085 C C . THR A 1 263 ? -7.901 -15.972 -22.783 1.00 79.44 263 THR A C 1
ATOM 2087 O O . THR A 1 263 ? -7.854 -14.936 -22.118 1.00 79.44 263 THR A O 1
ATOM 2090 N N . GLU A 1 264 ? -7.009 -16.247 -23.731 1.00 76.50 264 GLU A N 1
ATOM 2091 C CA . GLU A 1 264 ? -5.905 -15.339 -24.060 1.00 76.50 264 GLU A CA 1
ATOM 2092 C C . GLU A 1 264 ? -6.423 -13.928 -24.401 1.00 76.50 264 GLU A C 1
ATOM 2094 O O . GLU A 1 264 ? -5.916 -12.940 -23.882 1.00 76.50 264 GLU A O 1
ATOM 2099 N N . GLU A 1 265 ? -7.558 -13.829 -25.105 1.00 76.56 265 GLU A N 1
ATOM 2100 C CA . GLU A 1 265 ? -8.240 -12.553 -25.363 1.00 76.56 265 GLU A CA 1
ATOM 2101 C C . GLU A 1 265 ? -8.735 -11.842 -24.091 1.00 76.56 265 GLU A C 1
ATOM 2103 O O . GLU A 1 265 ? -8.656 -10.616 -23.991 1.00 76.56 265 GLU A O 1
ATOM 2108 N N . GLN A 1 266 ? -9.276 -12.574 -23.110 1.00 74.88 266 GLN A N 1
ATOM 2109 C CA . GLN A 1 266 ? -9.704 -11.987 -21.834 1.00 74.88 266 GLN A CA 1
ATOM 2110 C C . GLN A 1 266 ? -8.503 -11.519 -21.009 1.00 74.88 266 GLN A C 1
ATOM 2112 O O . GLN A 1 266 ? -8.554 -10.431 -20.431 1.00 74.88 266 GLN A O 1
ATOM 2117 N N . ALA A 1 267 ? -7.426 -12.307 -20.985 1.00 74.44 267 ALA A N 1
ATOM 2118 C CA . ALA A 1 267 ? -6.180 -11.949 -20.322 1.00 74.44 267 ALA A CA 1
ATOM 2119 C C . ALA A 1 267 ? -5.555 -10.700 -20.960 1.00 74.44 267 ALA A C 1
ATOM 2121 O O . ALA A 1 267 ? -5.156 -9.784 -20.243 1.00 74.44 267 ALA A O 1
ATOM 2122 N N . ASP A 1 268 ? -5.543 -10.614 -22.290 1.00 72.81 268 ASP A N 1
ATOM 2123 C CA . ASP A 1 268 ? -5.017 -9.465 -23.025 1.00 72.81 268 ASP A CA 1
ATOM 2124 C C . ASP A 1 268 ? -5.851 -8.205 -22.804 1.00 72.81 268 ASP A C 1
ATOM 2126 O O . ASP A 1 268 ? -5.294 -7.137 -22.546 1.00 72.81 268 ASP A O 1
ATOM 2130 N N . ARG A 1 269 ? -7.186 -8.313 -22.816 1.00 76.19 269 ARG A N 1
ATOM 2131 C CA . ARG A 1 269 ? -8.069 -7.185 -22.474 1.00 76.19 269 ARG A CA 1
ATOM 2132 C C . ARG A 1 269 ? -7.835 -6.698 -21.050 1.00 76.19 269 ARG A C 1
ATOM 2134 O O . ARG A 1 269 ? -7.769 -5.490 -20.823 1.00 76.19 269 ARG A O 1
ATOM 2141 N N . LEU A 1 270 ? -7.701 -7.617 -20.092 1.00 73.81 270 LEU A N 1
ATOM 2142 C CA . LEU A 1 270 ? -7.410 -7.268 -18.703 1.00 73.81 270 LEU A CA 1
ATOM 2143 C C . LEU A 1 270 ? -6.038 -6.594 -18.591 1.00 73.81 270 LEU A C 1
ATOM 2145 O O . LEU A 1 270 ? -5.918 -5.547 -17.958 1.00 73.81 270 LEU A O 1
ATOM 2149 N N . ARG A 1 271 ? -5.025 -7.143 -19.268 1.00 73.31 271 ARG A N 1
ATOM 2150 C CA . ARG A 1 271 ? -3.675 -6.581 -19.328 1.00 73.31 271 ARG A CA 1
ATOM 2151 C C . ARG A 1 271 ? -3.702 -5.165 -19.903 1.00 73.31 271 ARG A C 1
ATOM 2153 O O . ARG A 1 271 ? -3.193 -4.257 -19.261 1.00 73.31 271 ARG A O 1
ATOM 2160 N N . GLN A 1 272 ? -4.342 -4.936 -21.047 1.00 72.00 272 GLN A N 1
ATOM 2161 C CA . GLN A 1 272 ? -4.460 -3.599 -21.644 1.00 72.00 272 GLN A CA 1
ATOM 2162 C C . GLN A 1 272 ? -5.175 -2.613 -20.712 1.00 72.00 272 GLN A C 1
ATOM 2164 O O . GLN A 1 272 ? -4.725 -1.478 -20.553 1.00 72.00 272 GLN A O 1
ATOM 2169 N N . LYS A 1 273 ? -6.250 -3.058 -20.048 1.00 76.50 273 LYS A N 1
ATOM 2170 C CA . LYS A 1 273 ? -7.004 -2.235 -19.097 1.00 76.50 273 LYS A CA 1
ATOM 2171 C C . LYS A 1 273 ? -6.182 -1.858 -17.861 1.00 76.50 273 LYS A C 1
ATOM 2173 O O . LYS A 1 273 ? -6.362 -0.760 -17.347 1.00 76.50 273 LYS A O 1
ATOM 2178 N N . LEU A 1 274 ? -5.306 -2.743 -17.381 1.00 76.81 274 LEU A N 1
ATOM 2179 C CA . LEU A 1 274 ? -4.510 -2.523 -16.170 1.00 76.81 274 LEU A CA 1
ATOM 2180 C C . LEU A 1 274 ? -3.170 -1.835 -16.449 1.00 76.81 274 LEU A C 1
ATOM 2182 O O . LEU A 1 274 ? -2.811 -0.910 -15.729 1.00 76.81 274 LEU A O 1
ATOM 2186 N N . LEU A 1 275 ? -2.432 -2.225 -17.492 1.00 76.88 275 LEU A N 1
ATOM 2187 C CA . LEU A 1 275 ? -1.094 -1.680 -17.753 1.00 76.88 275 LEU A CA 1
ATOM 2188 C C . LEU A 1 275 ? -1.128 -0.185 -18.088 1.00 76.88 275 LEU A C 1
ATOM 2190 O O . LEU A 1 275 ? -0.253 0.547 -17.634 1.00 76.88 275 LEU A O 1
ATOM 2194 N N . ALA A 1 276 ? -2.132 0.290 -18.833 1.00 75.19 276 ALA A N 1
ATOM 2195 C CA . ALA A 1 276 ? -2.234 1.704 -19.202 1.00 75.19 276 ALA A CA 1
ATOM 2196 C C . ALA A 1 276 ? -2.305 2.644 -17.971 1.00 75.19 276 ALA A C 1
ATOM 2198 O O . ALA A 1 276 ? -1.510 3.588 -17.898 1.00 75.19 276 ALA A O 1
ATOM 2199 N N . PRO A 1 277 ? -3.154 2.372 -16.958 1.00 79.44 277 PRO A N 1
ATOM 2200 C CA . PRO A 1 277 ? -3.121 3.067 -15.670 1.00 79.44 277 PRO A CA 1
ATOM 2201 C C . PRO A 1 277 ? -1.771 3.065 -14.942 1.00 79.44 277 PRO A C 1
ATOM 2203 O O . PRO A 1 277 ? -1.451 4.056 -14.292 1.00 79.44 277 PRO A O 1
ATOM 2206 N N . PHE A 1 278 ? -0.985 1.986 -15.029 1.00 77.00 278 PHE A N 1
ATOM 2207 C CA . PHE A 1 278 ? 0.333 1.882 -14.379 1.00 77.00 278 PHE A CA 1
ATOM 2208 C C . PHE A 1 278 ? 1.463 2.540 -15.183 1.00 77.00 278 PHE A C 1
ATOM 2210 O O . PHE A 1 278 ? 2.466 2.958 -14.604 1.00 77.00 278 PHE A O 1
ATOM 2217 N N . ALA A 1 279 ? 1.304 2.649 -16.501 1.00 72.38 279 ALA A N 1
ATOM 2218 C CA . ALA A 1 279 ? 2.220 3.354 -17.387 1.00 72.38 279 ALA A CA 1
ATOM 2219 C C . ALA A 1 279 ? 2.169 4.874 -17.175 1.00 72.38 279 ALA A C 1
ATOM 2221 O O . ALA A 1 279 ? 3.203 5.537 -17.207 1.00 72.38 279 ALA A O 1
ATOM 2222 N N . ARG A 1 280 ? 0.964 5.438 -16.978 1.00 71.69 280 ARG A N 1
ATOM 2223 C CA . ARG A 1 280 ? 0.713 6.892 -16.854 1.00 71.69 280 ARG A CA 1
ATOM 2224 C C . ARG A 1 280 ? 1.469 7.733 -17.898 1.00 71.69 280 ARG A C 1
ATOM 2226 O O . ARG A 1 280 ? 2.058 8.752 -17.557 1.00 71.69 280 ARG A O 1
ATOM 2233 N N . GLN A 1 281 ? 1.503 7.286 -19.156 1.00 64.94 281 GLN A N 1
ATOM 2234 C CA . GLN A 1 281 ? 2.251 7.966 -20.229 1.00 64.94 281 GLN A CA 1
ATOM 2235 C C . GLN A 1 281 ? 3.735 8.232 -19.874 1.00 64.94 281 GLN A C 1
ATOM 2237 O O . GLN A 1 281 ? 4.296 9.244 -20.275 1.00 64.94 281 GLN A O 1
ATOM 2242 N N . GLY A 1 282 ? 4.366 7.338 -19.103 1.00 64.75 282 GLY A N 1
ATOM 2243 C CA . GLY A 1 282 ? 5.785 7.419 -18.733 1.00 64.75 282 GLY A CA 1
ATOM 2244 C C . GLY A 1 282 ? 6.055 8.119 -17.406 1.00 64.75 282 GLY A C 1
ATOM 2245 O O . GLY A 1 282 ? 7.191 8.132 -16.947 1.00 64.75 282 GLY A O 1
ATOM 2246 N N . GLN A 1 283 ? 5.025 8.660 -16.749 1.00 66.12 283 GLN A N 1
ATOM 2247 C CA . GLN A 1 283 ? 5.183 9.278 -15.429 1.00 66.12 283 GLN A CA 1
ATOM 2248 C C . GLN A 1 283 ? 5.288 8.239 -14.302 1.00 66.12 283 GLN A C 1
ATOM 2250 O O . GLN A 1 283 ? 5.903 8.520 -13.277 1.00 66.12 283 GLN A O 1
ATOM 2255 N N . PHE A 1 284 ? 4.728 7.037 -14.503 1.00 75.25 284 PHE A N 1
ATOM 2256 C CA . PHE A 1 284 ? 4.708 5.917 -13.549 1.00 75.25 284 PHE A CA 1
ATOM 2257 C C . PHE A 1 284 ? 4.223 6.275 -12.126 1.00 75.25 284 PHE A C 1
ATOM 2259 O O . PHE A 1 284 ? 3.853 7.404 -11.800 1.00 75.25 284 PHE A O 1
ATOM 2266 N N . GLY A 1 285 ? 4.128 5.272 -11.254 1.00 72.31 285 GLY A N 1
ATOM 2267 C CA . GLY A 1 285 ? 3.683 5.413 -9.866 1.00 72.31 285 GLY A CA 1
ATOM 2268 C C . GLY A 1 285 ? 4.788 5.875 -8.913 1.00 72.31 285 GLY A C 1
ATOM 2269 O O . GLY A 1 285 ? 4.963 5.265 -7.860 1.00 72.31 285 GLY A O 1
ATOM 2270 N N . ILE A 1 286 ? 5.561 6.906 -9.269 1.00 78.81 286 ILE A N 1
ATOM 2271 C CA . ILE A 1 286 ? 6.630 7.443 -8.413 1.00 78.81 286 ILE A CA 1
ATOM 2272 C C . ILE A 1 286 ? 6.131 8.599 -7.534 1.00 78.81 286 ILE A C 1
ATOM 2274 O O . ILE A 1 286 ? 5.193 9.317 -7.875 1.00 78.81 286 ILE A O 1
ATOM 2278 N N . VAL A 1 287 ? 6.778 8.807 -6.385 1.00 85.06 287 VAL A N 1
ATOM 2279 C CA . VAL A 1 287 ? 6.482 9.943 -5.500 1.00 85.06 287 VAL A CA 1
ATOM 2280 C C . VAL A 1 287 ? 7.103 11.213 -6.087 1.00 85.06 287 VAL A C 1
ATOM 2282 O O . VAL A 1 287 ? 8.312 11.423 -5.987 1.00 85.06 287 VAL A O 1
ATOM 2285 N N . ASN A 1 288 ? 6.269 12.074 -6.674 1.00 86.69 288 ASN A N 1
ATOM 2286 C CA . ASN A 1 288 ? 6.670 13.366 -7.231 1.00 86.69 288 ASN A CA 1
ATOM 2287 C C . ASN A 1 288 ? 6.179 14.527 -6.344 1.00 86.69 288 ASN A C 1
ATOM 2289 O O . ASN A 1 288 ? 4.982 14.700 -6.103 1.00 86.69 288 ASN A O 1
ATOM 2293 N N . LYS A 1 289 ? 7.112 15.356 -5.858 1.00 89.44 289 LYS A N 1
ATOM 2294 C CA . LYS A 1 289 ? 6.816 16.473 -4.943 1.00 89.44 289 LYS A CA 1
ATOM 2295 C C . LYS A 1 289 ? 6.006 17.600 -5.577 1.00 89.44 289 LYS A C 1
ATOM 2297 O O . LYS A 1 289 ? 5.240 18.249 -4.861 1.00 89.44 289 LYS A O 1
ATOM 2302 N N . ASP A 1 290 ? 6.157 17.843 -6.872 1.00 90.12 290 ASP A N 1
ATOM 2303 C CA . ASP A 1 290 ? 5.404 18.886 -7.566 1.00 90.12 290 ASP A CA 1
ATOM 2304 C C . ASP A 1 290 ? 3.964 18.435 -7.830 1.00 90.12 290 ASP A C 1
ATOM 2306 O O . ASP A 1 290 ? 3.032 19.217 -7.615 1.00 90.12 290 ASP A O 1
ATOM 2310 N N . GLU A 1 291 ? 3.754 17.154 -8.150 1.00 90.25 291 GLU A N 1
ATOM 2311 C CA . GLU A 1 291 ? 2.413 16.552 -8.204 1.00 90.25 291 GLU A CA 1
ATOM 2312 C C . GLU A 1 291 ? 1.731 16.603 -6.832 1.00 90.25 291 GLU A C 1
ATOM 2314 O O . GLU A 1 291 ? 0.599 17.075 -6.726 1.00 90.25 291 GLU A O 1
ATOM 2319 N N . ILE A 1 292 ? 2.438 16.227 -5.759 1.00 93.94 292 ILE A N 1
ATOM 2320 C CA . ILE A 1 292 ? 1.932 16.320 -4.379 1.00 93.94 292 ILE A CA 1
ATOM 2321 C C . ILE A 1 292 ? 1.538 17.759 -4.033 1.00 93.94 292 ILE A C 1
ATOM 2323 O O . ILE A 1 292 ? 0.457 17.991 -3.485 1.00 93.94 292 ILE A O 1
ATOM 2327 N N . ARG A 1 293 ? 2.389 18.746 -4.349 1.00 95.25 293 ARG A N 1
ATOM 2328 C CA . ARG A 1 293 ? 2.107 20.163 -4.070 1.00 95.25 293 ARG A CA 1
ATOM 2329 C C . ARG A 1 293 ? 0.851 20.623 -4.809 1.00 95.25 293 ARG A C 1
ATOM 2331 O O . ARG A 1 293 ? 0.008 21.289 -4.208 1.00 95.25 293 ARG A O 1
ATOM 2338 N N . SER A 1 294 ? 0.724 20.240 -6.076 1.00 95.31 294 SER A N 1
ATOM 2339 C CA . SER A 1 294 ? -0.406 20.592 -6.939 1.00 95.31 294 SER A CA 1
ATOM 2340 C C . SER A 1 294 ? -1.702 19.950 -6.442 1.00 95.31 294 SER A C 1
ATOM 2342 O O . SER A 1 294 ? -2.714 20.633 -6.277 1.00 95.31 294 SER A O 1
ATOM 2344 N N . PHE A 1 295 ? -1.652 18.663 -6.092 1.00 96.00 295 PHE A N 1
ATOM 2345 C CA . PHE A 1 295 ? -2.788 17.932 -5.543 1.00 96.00 295 PHE A CA 1
ATOM 2346 C C . PHE A 1 295 ? -3.261 18.527 -4.213 1.00 96.00 295 PHE A C 1
ATOM 2348 O O . PHE A 1 295 ? -4.450 18.779 -4.040 1.00 96.00 295 PHE A O 1
ATOM 2355 N N . VAL A 1 296 ? -2.347 18.812 -3.281 1.00 96.56 296 VAL A N 1
ATOM 2356 C CA . VAL A 1 296 ? -2.680 19.411 -1.976 1.00 96.56 296 VAL A CA 1
ATOM 2357 C C . VAL A 1 296 ? -3.240 20.825 -2.122 1.00 96.56 296 VAL A C 1
ATOM 2359 O O . VAL A 1 296 ? -4.097 21.228 -1.333 1.00 96.56 296 VAL A O 1
ATOM 2362 N N . ALA A 1 297 ? -2.767 21.593 -3.106 1.00 96.38 297 ALA A N 1
ATOM 2363 C CA . ALA A 1 297 ? -3.303 22.921 -3.383 1.00 96.38 297 ALA A CA 1
ATOM 2364 C C . ALA A 1 297 ? -4.773 22.854 -3.826 1.00 96.38 297 ALA A C 1
ATOM 2366 O O . ALA A 1 297 ? -5.571 23.667 -3.354 1.00 96.38 297 ALA A O 1
ATOM 2367 N N . ALA A 1 298 ? -5.120 21.869 -4.663 1.00 96.88 298 ALA A N 1
ATOM 2368 C CA . ALA A 1 298 ? -6.484 21.611 -5.120 1.00 96.88 298 ALA A CA 1
ATOM 2369 C C . ALA A 1 298 ? -7.371 20.957 -4.041 1.00 96.88 298 ALA A C 1
ATOM 2371 O O . ALA A 1 298 ? -8.542 21.301 -3.913 1.00 96.88 298 ALA A O 1
ATOM 2372 N N . HIS A 1 299 ? -6.807 20.076 -3.208 1.00 96.44 299 HIS A N 1
ATOM 2373 C CA . HIS A 1 299 ? -7.541 19.263 -2.233 1.00 96.44 299 HIS A CA 1
ATOM 2374 C C . HIS A 1 299 ? -7.030 19.470 -0.803 1.00 96.44 299 HIS A C 1
ATOM 2376 O O . HIS A 1 299 ? -6.584 18.543 -0.121 1.00 96.44 299 HIS A O 1
ATOM 2382 N N . ARG A 1 300 ? -7.115 20.712 -0.312 1.00 95.50 300 ARG A N 1
ATOM 2383 C CA . ARG A 1 300 ? -6.605 21.090 1.022 1.00 95.50 300 ARG A CA 1
ATOM 2384 C C . ARG A 1 300 ? -7.184 20.253 2.167 1.00 95.50 300 ARG A C 1
ATOM 2386 O O . ARG A 1 300 ? -6.509 20.077 3.179 1.00 95.50 300 ARG A O 1
ATOM 2393 N N . ALA A 1 301 ? -8.401 19.728 2.001 1.00 95.75 301 ALA A N 1
ATOM 2394 C CA . ALA A 1 301 ? -9.072 18.896 2.995 1.00 95.75 301 ALA A CA 1
ATOM 2395 C C . ALA A 1 301 ? -8.232 17.671 3.396 1.00 95.75 301 ALA A C 1
ATOM 2397 O O . ALA A 1 301 ? -8.013 17.476 4.589 1.00 95.75 301 ALA A O 1
ATOM 2398 N N . TYR A 1 302 ? -7.674 16.915 2.442 1.00 96.19 302 TYR A N 1
ATOM 2399 C CA . TYR A 1 302 ? -6.889 15.709 2.750 1.00 96.19 302 TYR A CA 1
ATOM 2400 C C . TYR A 1 302 ? -5.628 16.020 3.557 1.00 96.19 302 TYR A C 1
ATOM 2402 O O . TYR A 1 302 ? -5.268 15.279 4.471 1.00 96.19 302 TYR A O 1
ATOM 2410 N N . ARG A 1 303 ? -4.985 17.169 3.301 1.00 95.94 303 ARG A N 1
ATOM 2411 C CA . ARG A 1 303 ? -3.855 17.624 4.124 1.00 95.94 303 ARG A CA 1
ATOM 2412 C C . ARG A 1 303 ? -4.282 17.887 5.563 1.00 95.94 303 ARG A C 1
ATOM 2414 O O . ARG A 1 303 ? -3.600 17.445 6.486 1.00 95.94 303 ARG A O 1
ATOM 2421 N N . THR A 1 304 ? -5.378 18.618 5.753 1.00 95.69 304 THR A N 1
ATOM 2422 C CA . THR A 1 304 ? -5.904 18.924 7.089 1.00 95.69 304 THR A CA 1
ATOM 2423 C C . THR A 1 304 ? -6.278 17.644 7.833 1.00 95.69 304 THR A C 1
ATOM 2425 O O . THR A 1 304 ? -5.952 17.500 9.007 1.00 95.69 304 THR A O 1
ATOM 2428 N N . GLN A 1 305 ? -6.888 16.683 7.143 1.00 95.81 305 GLN A N 1
ATOM 2429 C CA . GLN A 1 305 ? -7.308 15.412 7.725 1.00 95.81 305 GLN A CA 1
ATOM 2430 C C . GLN A 1 305 ? -6.132 14.506 8.096 1.00 95.81 305 GLN A C 1
ATOM 2432 O O . GLN A 1 305 ? -6.145 13.941 9.186 1.00 95.81 305 GLN A O 1
ATOM 2437 N N . LEU A 1 306 ? -5.096 14.400 7.253 1.00 96.56 306 LEU A N 1
ATOM 2438 C CA . LEU A 1 306 ? -3.865 13.680 7.608 1.00 96.56 306 LEU A CA 1
ATOM 2439 C C . LEU A 1 306 ? -3.134 14.349 8.770 1.00 96.56 306 LEU A C 1
ATOM 2441 O O . LEU A 1 306 ? -2.589 13.661 9.629 1.00 96.56 306 LEU A O 1
ATOM 2445 N N . HIS A 1 307 ? -3.131 15.683 8.821 1.00 95.50 307 HIS A N 1
ATOM 2446 C CA . HIS A 1 307 ? -2.573 16.412 9.955 1.00 95.50 307 HIS A CA 1
ATOM 2447 C C . HIS A 1 307 ? -3.347 16.116 11.247 1.00 95.50 307 HIS A C 1
ATOM 2449 O O . HIS A 1 307 ? -2.723 15.857 12.275 1.00 95.50 307 HIS A O 1
ATOM 2455 N N . ALA A 1 308 ? -4.683 16.111 11.190 1.00 95.12 308 ALA A N 1
ATOM 2456 C CA . ALA A 1 308 ? -5.531 15.736 12.317 1.00 95.12 308 ALA A CA 1
ATOM 2457 C C . ALA A 1 308 ? -5.236 14.300 12.776 1.00 95.12 308 ALA A C 1
ATOM 2459 O O . ALA A 1 308 ? -4.910 14.098 13.941 1.00 95.12 308 ALA A O 1
ATOM 2460 N N . LEU A 1 309 ? -5.212 13.331 11.853 1.00 96.69 309 LEU A N 1
ATOM 2461 C CA . LEU A 1 309 ? -4.886 11.935 12.158 1.00 96.69 309 LEU A CA 1
ATOM 2462 C C . LEU A 1 309 ? -3.496 11.789 12.794 1.00 96.69 309 LEU A C 1
ATOM 2464 O O . LEU A 1 309 ? -3.343 11.128 13.820 1.00 96.69 309 LEU A O 1
ATOM 2468 N N . LYS A 1 310 ? -2.475 12.447 12.228 1.00 96.19 310 LYS A N 1
ATOM 2469 C CA . LYS A 1 310 ? -1.122 12.474 12.801 1.00 96.19 310 LYS A CA 1
ATOM 2470 C C . LYS A 1 310 ? -1.145 13.007 14.236 1.00 96.19 310 LYS A C 1
ATOM 2472 O O . LYS A 1 310 ? -0.494 12.424 15.100 1.00 96.19 310 LYS A O 1
ATOM 2477 N N . ALA A 1 311 ? -1.836 14.121 14.482 1.00 94.50 311 ALA A N 1
ATOM 2478 C CA . ALA A 1 311 ? -1.916 14.738 15.804 1.00 94.50 311 ALA A CA 1
ATOM 2479 C C . ALA A 1 311 ? -2.605 13.811 16.815 1.00 94.50 311 ALA A C 1
ATOM 2481 O O . ALA A 1 311 ? -2.100 13.639 17.920 1.00 94.50 311 ALA A O 1
ATOM 2482 N N . THR A 1 312 ? -3.685 13.146 16.405 1.00 93.56 312 THR A N 1
ATOM 2483 C CA . THR A 1 312 ? -4.407 12.149 17.202 1.00 93.56 312 THR A CA 1
ATOM 2484 C C . THR A 1 312 ? -3.533 10.954 17.598 1.00 93.56 312 THR A C 1
ATOM 2486 O O . THR A 1 312 ? -3.661 10.435 18.704 1.00 93.56 312 THR A O 1
ATOM 2489 N N . LEU A 1 313 ? -2.617 10.527 16.726 1.00 95.38 313 LEU A N 1
ATOM 2490 C CA . LEU A 1 313 ? -1.726 9.388 16.974 1.00 95.38 313 LEU A CA 1
ATOM 2491 C C . LEU A 1 313 ? -0.426 9.748 17.707 1.00 95.38 313 LEU A C 1
ATOM 2493 O O . LEU A 1 313 ? 0.275 8.861 18.198 1.00 95.38 313 LEU A O 1
ATOM 2497 N N . GLN A 1 314 ? -0.088 11.036 17.793 1.00 94.75 314 GLN A N 1
ATOM 2498 C CA . GLN A 1 314 ? 1.162 11.507 18.390 1.00 94.75 314 GLN A CA 1
ATOM 2499 C C . GLN A 1 314 ? 1.335 11.130 19.873 1.00 94.75 314 GLN A C 1
ATOM 2501 O O . GLN A 1 314 ? 2.429 10.678 20.201 1.00 94.75 314 GLN A O 1
ATOM 2506 N N . PRO A 1 315 ? 0.313 11.218 20.750 1.00 94.56 315 PRO A N 1
ATOM 2507 C CA . PRO A 1 315 ? 0.435 10.822 22.159 1.00 94.56 315 PRO A CA 1
ATOM 2508 C C . PRO A 1 315 ? 0.740 9.336 22.386 1.00 94.56 315 PRO A C 1
ATOM 2510 O O . PRO A 1 315 ? 1.131 8.959 23.485 1.00 94.56 315 PRO A O 1
ATOM 2513 N N . PHE A 1 316 ? 0.533 8.496 21.369 1.00 93.75 316 PHE A N 1
ATOM 2514 C CA . PHE A 1 316 ? 0.707 7.045 21.442 1.00 93.75 316 PHE A CA 1
ATOM 2515 C C . PHE A 1 316 ? 1.980 6.557 20.734 1.00 93.75 316 PHE A C 1
ATOM 2517 O O . PHE A 1 316 ? 2.150 5.351 20.563 1.00 93.75 316 PHE A O 1
ATOM 2524 N N . ASP A 1 317 ? 2.832 7.473 20.257 1.00 91.62 317 ASP A N 1
ATOM 2525 C CA . ASP A 1 317 ? 4.003 7.169 19.419 1.00 91.62 317 ASP A CA 1
ATOM 2526 C C . ASP A 1 317 ? 3.665 6.360 18.149 1.00 91.62 317 ASP A C 1
ATOM 2528 O O . ASP A 1 317 ? 4.491 5.625 17.612 1.00 91.62 317 ASP A O 1
ATOM 2532 N N . LEU A 1 318 ? 2.435 6.518 17.643 1.00 91.69 318 LEU A N 1
ATOM 2533 C CA . LEU A 1 318 ? 1.942 5.899 16.402 1.00 91.69 318 LEU A CA 1
ATOM 2534 C C . LEU A 1 318 ? 1.790 6.920 15.262 1.00 91.69 318 LEU A C 1
ATOM 2536 O O . LEU A 1 318 ? 1.196 6.628 14.225 1.00 91.69 318 LEU A O 1
ATOM 2540 N N . HIS A 1 319 ? 2.308 8.137 15.445 1.00 91.38 319 HIS A N 1
ATOM 2541 C CA . HIS A 1 319 ? 2.311 9.162 14.407 1.00 91.38 319 HIS A CA 1
ATOM 2542 C C . HIS A 1 319 ? 3.255 8.797 13.253 1.00 91.38 319 HIS A C 1
ATOM 2544 O O . HIS A 1 319 ? 4.191 8.012 13.396 1.00 91.38 319 HIS A O 1
ATOM 2550 N N . PHE A 1 320 ? 3.026 9.406 12.092 1.00 91.12 320 PHE A N 1
ATOM 2551 C CA . PHE A 1 320 ? 3.820 9.172 10.891 1.00 91.12 320 PHE A CA 1
ATOM 2552 C C . PHE A 1 320 ? 4.509 10.445 10.387 1.00 91.12 320 PHE A C 1
ATOM 2554 O O . PHE A 1 320 ? 4.082 11.571 10.660 1.00 91.12 320 PHE A O 1
ATOM 2561 N N . ALA A 1 321 ? 5.615 10.241 9.669 1.00 89.44 321 ALA A N 1
ATOM 2562 C CA . ALA A 1 321 ? 6.454 11.295 9.109 1.00 89.44 321 ALA A CA 1
ATOM 2563 C C . ALA A 1 321 ? 5.996 11.716 7.700 1.00 89.44 321 ALA A C 1
ATOM 2565 O O . ALA A 1 321 ? 5.053 11.163 7.132 1.00 89.44 321 ALA A O 1
ATOM 2566 N N . TYR A 1 322 ? 6.706 12.687 7.117 1.00 91.38 322 TYR A N 1
ATOM 2567 C CA . TYR A 1 322 ? 6.403 13.249 5.796 1.00 91.38 322 TYR A CA 1
ATOM 2568 C C . TYR A 1 322 ? 6.348 12.210 4.673 1.00 91.38 322 TYR A C 1
ATOM 2570 O O . TYR A 1 322 ? 5.549 12.369 3.762 1.00 91.38 322 TYR A O 1
ATOM 2578 N N . ARG A 1 323 ? 7.122 11.123 4.763 1.00 90.25 323 ARG A N 1
ATOM 2579 C CA . ARG A 1 323 ? 7.110 10.046 3.765 1.00 90.25 323 ARG A CA 1
ATOM 2580 C C . ARG A 1 323 ? 5.724 9.423 3.592 1.00 90.25 323 ARG A C 1
ATOM 2582 O O . ARG A 1 323 ? 5.229 9.331 2.479 1.00 90.25 323 ARG A O 1
ATOM 2589 N N . ILE A 1 324 ? 5.078 9.056 4.698 1.00 93.25 324 ILE A N 1
ATOM 2590 C CA . ILE A 1 324 ? 3.735 8.459 4.674 1.00 93.25 324 ILE A CA 1
ATOM 2591 C C . ILE A 1 324 ? 2.715 9.458 4.128 1.00 93.25 324 ILE A C 1
ATOM 2593 O O . ILE A 1 324 ? 1.835 9.085 3.361 1.00 93.25 324 ILE A O 1
ATOM 2597 N N . PHE A 1 325 ? 2.864 10.740 4.476 1.00 95.75 325 PHE A N 1
ATOM 2598 C CA . PHE A 1 325 ? 2.048 11.799 3.888 1.00 95.75 325 PHE A CA 1
ATOM 2599 C C . PHE A 1 325 ? 2.224 11.860 2.365 1.00 95.75 325 PHE A C 1
ATOM 2601 O O . PHE A 1 325 ? 1.235 11.855 1.638 1.00 95.75 325 PHE A O 1
ATOM 2608 N N . ASP A 1 326 ? 3.467 11.890 1.883 1.00 94.81 326 ASP A N 1
ATOM 2609 C CA . ASP A 1 326 ? 3.774 11.964 0.457 1.00 94.81 326 ASP A CA 1
ATOM 2610 C C . ASP A 1 326 ? 3.228 10.753 -0.303 1.00 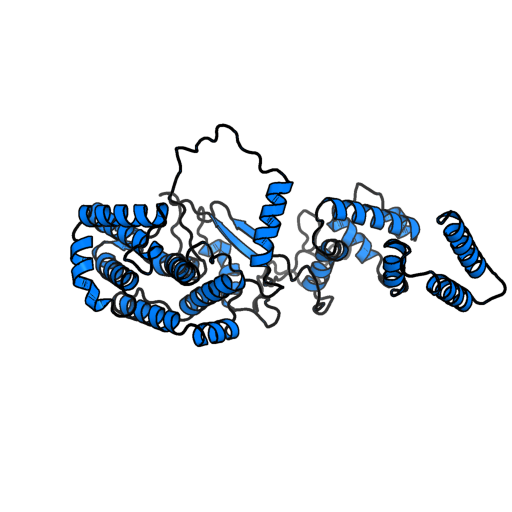94.81 326 ASP A C 1
ATOM 2612 O O . ASP A 1 326 ? 2.619 10.922 -1.352 1.00 94.81 326 ASP A O 1
ATOM 2616 N N . GLU A 1 327 ? 3.397 9.546 0.237 1.00 94.31 327 GLU A N 1
ATOM 2617 C CA . GLU A 1 327 ? 2.937 8.301 -0.383 1.00 94.31 327 GLU A CA 1
ATOM 2618 C C . GLU A 1 327 ? 1.401 8.219 -0.434 1.00 94.31 327 GLU A C 1
ATOM 2620 O O . GLU A 1 327 ? 0.851 7.861 -1.474 1.00 94.31 327 GLU A O 1
ATOM 2625 N N . ILE A 1 328 ? 0.689 8.620 0.630 1.00 96.81 328 ILE A N 1
ATOM 2626 C CA . ILE A 1 328 ? -0.787 8.676 0.631 1.00 96.81 328 ILE A CA 1
ATOM 2627 C C . ILE A 1 328 ? -1.297 9.718 -0.371 1.00 96.81 328 ILE A C 1
ATOM 2629 O O . ILE A 1 328 ? -2.235 9.454 -1.123 1.00 96.81 328 ILE A O 1
ATOM 2633 N N . ILE A 1 329 ? -0.688 10.905 -0.414 1.00 97.12 329 ILE A N 1
ATOM 2634 C CA . ILE A 1 329 ? -1.103 11.945 -1.359 1.00 97.12 329 ILE A CA 1
ATOM 2635 C C . ILE A 1 329 ? -0.772 11.549 -2.801 1.00 97.12 329 ILE A C 1
ATOM 2637 O O . ILE A 1 329 ? -1.606 11.750 -3.682 1.00 97.12 329 ILE A O 1
ATOM 2641 N N . ALA A 1 330 ? 0.396 10.954 -3.051 1.00 94.25 330 ALA A N 1
ATOM 2642 C CA . ALA A 1 330 ? 0.757 10.430 -4.364 1.00 94.25 330 ALA A CA 1
ATOM 2643 C C . ALA A 1 330 ? -0.221 9.333 -4.806 1.00 94.25 330 ALA A C 1
ATOM 2645 O O . ALA A 1 330 ? -0.653 9.327 -5.955 1.00 94.25 330 ALA A O 1
ATOM 2646 N N . PHE A 1 331 ? -0.647 8.455 -3.893 1.00 94.69 331 PHE A N 1
ATOM 2647 C CA . PHE A 1 331 ? -1.696 7.474 -4.166 1.00 94.69 331 PHE A CA 1
ATOM 2648 C C . PHE A 1 331 ? -3.002 8.143 -4.611 1.00 94.69 331 PHE A C 1
ATOM 2650 O O . PHE A 1 331 ? -3.576 7.756 -5.626 1.00 94.69 331 PH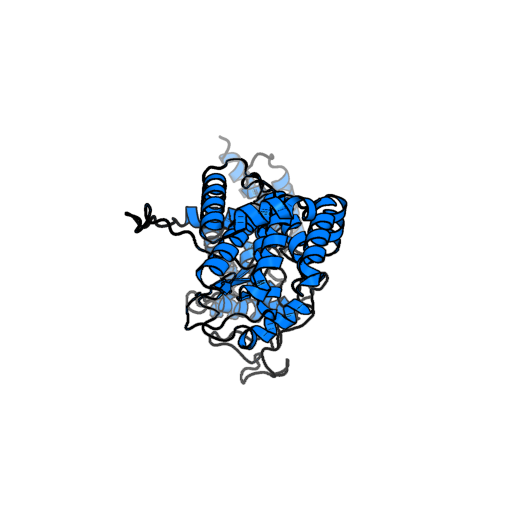E A O 1
ATOM 2657 N N . CYS A 1 332 ? -3.450 9.182 -3.903 1.00 95.75 332 CYS A N 1
ATOM 2658 C CA . CYS A 1 332 ? -4.672 9.911 -4.251 1.00 95.75 332 CYS A CA 1
ATOM 2659 C C . CYS A 1 332 ? -4.546 10.655 -5.591 1.00 95.75 332 CYS A C 1
ATOM 2661 O O . CYS A 1 332 ? -5.469 10.635 -6.403 1.00 95.75 332 CYS A O 1
ATOM 2663 N N . ALA A 1 333 ? -3.392 11.271 -5.859 1.00 93.62 333 ALA A N 1
ATOM 2664 C CA . ALA A 1 333 ? -3.108 11.909 -7.141 1.00 93.62 333 ALA A CA 1
ATOM 2665 C C . ALA A 1 333 ? -3.138 10.891 -8.293 1.00 93.62 333 ALA A C 1
ATOM 2667 O O . ALA A 1 333 ? -3.761 11.146 -9.324 1.00 93.62 333 ALA A O 1
ATOM 2668 N N . ASN A 1 334 ? -2.552 9.708 -8.084 1.00 90.69 334 ASN A N 1
ATOM 2669 C CA . ASN A 1 334 ? -2.600 8.599 -9.034 1.00 90.69 334 ASN A CA 1
ATOM 2670 C C . ASN A 1 334 ? -4.034 8.112 -9.263 1.00 90.69 334 ASN A C 1
ATOM 2672 O O . ASN A 1 334 ? -4.447 7.978 -10.411 1.00 90.69 334 ASN A O 1
ATOM 2676 N N . ALA A 1 335 ? -4.801 7.905 -8.191 1.00 91.94 335 ALA A N 1
ATOM 2677 C CA . ALA A 1 335 ? -6.204 7.498 -8.244 1.00 91.94 335 ALA A CA 1
ATOM 2678 C C . ALA A 1 335 ? -7.073 8.484 -9.038 1.00 91.94 335 ALA A C 1
ATOM 2680 O O . ALA A 1 335 ? -7.923 8.076 -9.828 1.00 91.94 335 ALA A O 1
ATOM 2681 N N . GLN A 1 336 ? -6.836 9.786 -8.865 1.00 91.06 336 GLN A N 1
ATOM 2682 C CA . GLN A 1 336 ? -7.520 10.818 -9.635 1.00 91.06 336 GLN A CA 1
ATOM 2683 C C . GLN A 1 336 ? -7.101 10.804 -11.111 1.00 91.06 336 GLN A C 1
ATOM 2685 O O . GLN A 1 336 ? -7.951 10.923 -11.991 1.00 91.06 336 GLN A O 1
ATOM 2690 N N . ALA A 1 337 ? -5.803 10.666 -11.392 1.00 88.12 337 ALA A N 1
ATOM 2691 C CA . ALA A 1 337 ? -5.274 10.697 -12.752 1.00 88.12 337 ALA A CA 1
ATOM 2692 C C . ALA A 1 337 ? -5.714 9.484 -13.586 1.00 88.12 337 ALA A C 1
ATOM 2694 O O . ALA A 1 337 ? -6.029 9.633 -14.763 1.00 88.12 337 ALA A O 1
ATOM 2695 N N . ASN A 1 338 ? -5.742 8.293 -12.983 1.00 86.69 338 ASN A N 1
ATOM 2696 C CA . ASN A 1 338 ? -6.101 7.056 -13.676 1.00 86.69 338 ASN A CA 1
ATOM 2697 C C . ASN A 1 338 ? -7.600 6.724 -13.631 1.00 86.69 338 ASN A C 1
ATOM 2699 O O . ASN A 1 338 ? -8.031 5.819 -14.340 1.00 86.69 338 ASN A O 1
ATOM 2703 N N . GLN A 1 339 ? -8.377 7.444 -12.814 1.00 87.44 339 GLN A N 1
ATOM 2704 C CA . GLN A 1 339 ? -9.833 7.319 -12.691 1.00 87.44 339 GLN A CA 1
ATOM 2705 C C . GLN A 1 339 ? -10.329 5.924 -12.276 1.00 87.44 339 GLN A C 1
ATOM 2707 O O . GLN A 1 339 ? -11.529 5.658 -12.355 1.00 87.44 339 GLN A O 1
ATOM 2712 N N . LEU A 1 340 ? -9.447 5.051 -11.771 1.00 87.00 340 LEU A N 1
ATOM 2713 C CA . LEU A 1 340 ? -9.801 3.685 -11.356 1.00 87.00 340 LEU A CA 1
ATOM 2714 C C . LEU A 1 340 ? -10.758 3.654 -10.159 1.00 87.00 340 LEU A C 1
ATOM 2716 O O . LEU A 1 340 ? -11.416 2.648 -9.921 1.00 87.00 340 LEU A O 1
ATOM 2720 N N . TRP A 1 341 ? -10.835 4.756 -9.414 1.00 91.38 341 TRP A N 1
ATOM 2721 C CA . TRP A 1 341 ? -11.646 4.868 -8.206 1.00 91.38 341 TRP A CA 1
ATOM 2722 C C . TRP A 1 341 ? -13.011 5.509 -8.440 1.00 91.38 341 TRP A C 1
ATOM 2724 O O . TRP A 1 341 ? -13.811 5.541 -7.513 1.00 91.38 341 TRP A O 1
ATOM 2734 N N . THR A 1 342 ? -13.305 6.006 -9.648 1.00 88.81 342 THR A N 1
ATOM 2735 C CA . THR A 1 342 ? -14.553 6.734 -9.953 1.00 88.81 342 THR A CA 1
ATOM 2736 C C . THR A 1 342 ? -15.794 5.932 -9.559 1.00 88.81 342 THR A C 1
ATOM 2738 O O . THR A 1 342 ? -16.652 6.445 -8.845 1.00 88.81 342 THR A O 1
ATOM 2741 N N . ASP A 1 343 ? -15.828 4.650 -9.926 1.00 86.88 343 ASP A N 1
ATOM 2742 C CA . ASP A 1 343 ? -16.949 3.746 -9.641 1.00 86.88 343 ASP A CA 1
ATOM 2743 C C . ASP A 1 343 ? -16.855 3.079 -8.253 1.00 86.88 343 ASP A C 1
ATOM 2745 O O . ASP A 1 343 ? -17.743 2.333 -7.855 1.00 86.88 343 ASP A O 1
ATOM 2749 N N . LEU A 1 344 ? -15.787 3.356 -7.496 1.00 86.56 344 LEU A N 1
ATOM 2750 C CA . LEU A 1 344 ? -15.510 2.799 -6.165 1.00 86.56 344 LEU A CA 1
ATOM 2751 C C . LEU A 1 344 ? -15.695 3.842 -5.046 1.00 86.56 344 LEU A C 1
ATOM 2753 O O . LEU A 1 344 ? -15.120 3.722 -3.968 1.00 86.56 344 LEU A O 1
ATOM 2757 N N . GLY A 1 345 ? -16.466 4.904 -5.296 1.00 87.94 345 GLY A N 1
ATOM 2758 C CA . GLY A 1 345 ? -16.688 6.005 -4.344 1.00 87.94 345 GLY A CA 1
ATOM 2759 C C . GLY A 1 345 ? -15.671 7.151 -4.445 1.00 87.94 345 GLY A C 1
ATOM 2760 O O . GLY A 1 345 ? -15.676 8.078 -3.635 1.00 87.94 345 GLY A O 1
ATOM 2761 N N . GLY A 1 346 ? -14.831 7.137 -5.478 1.00 93.38 346 GLY A N 1
ATOM 2762 C CA . GLY A 1 346 ? -13.981 8.254 -5.865 1.00 93.38 346 GLY A CA 1
ATOM 2763 C C . GLY A 1 346 ? -12.791 8.481 -4.938 1.00 93.38 346 GLY A C 1
ATOM 2764 O O . GLY A 1 346 ? -12.204 7.561 -4.366 1.00 93.38 346 GLY A O 1
ATOM 2765 N N . LEU A 1 347 ? -12.400 9.750 -4.834 1.00 95.56 347 LEU A N 1
ATOM 2766 C CA . LEU A 1 347 ? -11.161 10.159 -4.179 1.00 95.56 347 LEU A CA 1
ATOM 2767 C C . LEU A 1 347 ? -11.186 9.959 -2.656 1.00 95.56 347 LEU A C 1
ATOM 2769 O O . LEU A 1 347 ? -10.149 9.644 -2.079 1.00 95.56 347 LEU A O 1
ATOM 2773 N N . ASP A 1 348 ? -12.355 10.079 -2.014 1.00 94.62 348 ASP A N 1
ATOM 2774 C CA . ASP A 1 348 ? -12.499 9.822 -0.573 1.00 94.62 348 ASP A CA 1
ATOM 2775 C C . ASP A 1 348 ? -12.272 8.336 -0.251 1.00 94.62 348 ASP A C 1
ATOM 2777 O O . ASP A 1 348 ? -11.561 8.040 0.709 1.00 94.62 348 ASP A O 1
ATOM 2781 N N . THR A 1 349 ? -12.758 7.401 -1.081 1.00 95.19 349 THR A N 1
ATOM 2782 C CA . THR A 1 349 ? -12.454 5.969 -0.907 1.00 95.19 349 THR A CA 1
ATOM 2783 C C . THR A 1 349 ? -10.988 5.662 -1.208 1.00 95.19 349 THR A C 1
ATOM 2785 O O . THR A 1 349 ? -10.364 4.887 -0.486 1.00 95.19 349 THR A O 1
ATOM 2788 N N . ALA A 1 350 ? -10.399 6.287 -2.234 1.00 96.56 350 ALA A N 1
ATOM 2789 C CA . ALA A 1 350 ? -8.972 6.124 -2.519 1.00 96.56 350 ALA A CA 1
ATOM 2790 C C . ALA A 1 350 ? -8.109 6.579 -1.331 1.00 96.56 350 ALA A C 1
ATOM 2792 O O . ALA A 1 350 ? -7.163 5.892 -0.945 1.00 96.56 350 ALA A O 1
ATOM 2793 N N . PHE A 1 351 ? -8.461 7.716 -0.725 1.00 97.88 351 PHE A N 1
ATOM 2794 C CA . PHE A 1 351 ? -7.805 8.246 0.464 1.00 97.88 351 PHE A CA 1
ATOM 2795 C C . PHE A 1 351 ? -7.985 7.333 1.683 1.00 97.88 351 PHE A C 1
ATOM 2797 O O . PHE A 1 351 ? -7.006 7.034 2.367 1.00 97.88 351 PHE A O 1
ATOM 2804 N N . ASP A 1 352 ? -9.206 6.850 1.926 1.00 97.50 352 ASP A N 1
ATOM 2805 C CA . ASP A 1 352 ? -9.524 5.880 2.980 1.00 97.50 352 ASP A CA 1
ATOM 2806 C C . ASP A 1 352 ? -8.665 4.615 2.853 1.00 97.50 352 ASP A C 1
ATOM 2808 O O . ASP A 1 352 ? -7.942 4.251 3.778 1.00 97.50 352 ASP A O 1
ATOM 2812 N N . CYS A 1 353 ? -8.652 3.996 1.671 1.00 96.50 353 CYS A N 1
ATOM 2813 C CA . CYS A 1 353 ? -7.842 2.813 1.401 1.00 96.50 353 CYS A CA 1
ATOM 2814 C C . CYS A 1 353 ? -6.339 3.096 1.526 1.00 96.50 353 CYS A C 1
ATOM 2816 O O . CYS A 1 353 ? -5.605 2.269 2.063 1.00 96.50 353 CYS A O 1
ATOM 2818 N N . ALA A 1 354 ? -5.853 4.260 1.085 1.00 97.06 354 ALA A N 1
ATOM 2819 C CA . ALA A 1 354 ? -4.449 4.630 1.248 1.00 97.06 354 ALA A CA 1
ATOM 2820 C C . ALA A 1 354 ? -4.055 4.750 2.728 1.00 97.06 354 ALA A C 1
ATOM 2822 O O . ALA A 1 354 ? -2.994 4.266 3.120 1.00 97.06 354 ALA A O 1
ATOM 2823 N N . VAL A 1 355 ? -4.907 5.351 3.564 1.00 97.31 355 VAL A N 1
ATOM 2824 C CA . VAL A 1 355 ? -4.702 5.407 5.019 1.00 97.31 355 VAL A CA 1
ATOM 2825 C C . VAL A 1 355 ? -4.744 4.001 5.615 1.00 97.31 355 VAL A C 1
ATOM 2827 O O . VAL A 1 355 ? -3.833 3.640 6.364 1.00 97.31 355 VAL A O 1
ATOM 2830 N N . LEU A 1 356 ? -5.731 3.186 5.233 1.00 96.56 356 LEU A N 1
ATOM 2831 C CA . LEU A 1 356 ? -5.863 1.796 5.663 1.00 96.56 356 LEU A CA 1
ATOM 2832 C C . LEU A 1 356 ? -4.590 0.990 5.400 1.00 96.56 356 LEU A C 1
ATOM 2834 O O . LEU A 1 356 ? -4.018 0.422 6.324 1.00 96.56 356 LEU A O 1
ATOM 2838 N N . MET A 1 357 ? -4.122 0.993 4.155 1.00 95.44 357 MET A N 1
ATOM 2839 C CA . MET A 1 357 ? -2.990 0.190 3.693 1.00 95.44 357 MET A CA 1
ATOM 2840 C C . MET A 1 357 ? -1.629 0.687 4.195 1.00 95.44 357 MET A C 1
ATOM 2842 O O . MET A 1 357 ? -0.627 -0.011 4.018 1.00 95.44 357 MET A O 1
ATOM 2846 N N . LYS A 1 358 ? -1.559 1.905 4.755 1.00 94.00 358 LYS A N 1
ATOM 2847 C CA . LYS A 1 358 ? -0.281 2.580 5.025 1.00 94.00 358 LYS A CA 1
ATOM 2848 C C . LYS A 1 358 ? -0.070 3.033 6.465 1.00 94.00 358 LYS A C 1
ATOM 2850 O O . LYS A 1 358 ? 1.067 3.070 6.936 1.00 94.00 358 LYS A O 1
ATOM 2855 N N . VAL A 1 359 ? -1.146 3.344 7.181 1.00 94.88 359 VAL A N 1
ATOM 2856 C CA . VAL A 1 359 ? -1.102 3.752 8.591 1.00 94.88 359 VAL A CA 1
ATOM 2857 C C . VAL A 1 359 ? -1.364 2.561 9.508 1.00 94.88 359 VAL A C 1
ATOM 2859 O O . VAL A 1 359 ? -0.585 2.331 10.437 1.00 94.88 359 VAL A O 1
ATOM 2862 N N . LEU A 1 360 ? -2.413 1.775 9.243 1.00 93.81 360 LEU A N 1
ATOM 2863 C CA . LEU A 1 360 ? -2.819 0.692 10.141 1.00 93.81 360 LEU A CA 1
ATOM 2864 C C . LEU A 1 360 ? -1.868 -0.514 10.221 1.00 93.81 360 LEU A C 1
ATOM 2866 O O . LEU A 1 360 ? -1.819 -1.091 11.306 1.00 93.81 360 LEU A O 1
ATOM 2870 N N . PRO A 1 361 ? -1.030 -0.863 9.221 1.00 91.19 361 PRO A N 1
ATOM 2871 C CA . PRO A 1 361 ? -0.072 -1.966 9.365 1.00 91.19 361 PRO A CA 1
ATOM 2872 C C . PRO A 1 361 ? 0.892 -1.829 10.552 1.00 91.19 361 PRO A C 1
ATOM 2874 O O . PRO A 1 361 ? 1.438 -2.816 11.033 1.00 91.19 361 PRO A O 1
ATOM 2877 N N . LYS A 1 362 ? 1.090 -0.608 11.069 1.00 88.25 362 LYS A N 1
ATOM 2878 C CA . LYS A 1 362 ? 1.934 -0.336 12.245 1.00 88.25 362 LYS A CA 1
ATOM 2879 C C . LYS A 1 362 ? 1.252 -0.668 13.580 1.00 88.25 362 LYS A C 1
ATOM 2881 O O . LYS A 1 362 ? 1.900 -0.622 14.625 1.00 88.25 362 LYS A O 1
ATOM 2886 N N . PHE A 1 363 ? -0.043 -0.978 13.572 1.00 91.81 363 PHE A N 1
ATOM 2887 C CA . PHE A 1 363 ? -0.830 -1.245 14.770 1.00 91.81 363 PHE A CA 1
ATOM 2888 C C . PHE A 1 363 ? -0.744 -2.731 15.108 1.00 91.81 363 PHE A C 1
ATOM 2890 O O . PHE A 1 363 ? -1.474 -3.562 14.575 1.00 91.81 363 PHE A O 1
ATOM 2897 N N . HIS A 1 364 ? 0.159 -3.061 16.026 1.00 89.31 364 HIS A N 1
ATOM 2898 C CA . HIS A 1 364 ? 0.283 -4.404 16.576 1.00 89.31 364 HIS A CA 1
ATOM 2899 C C . HIS A 1 364 ? 0.625 -4.327 18.067 1.00 89.31 364 HIS A C 1
ATOM 2901 O O . HIS A 1 364 ? 1.426 -3.487 18.500 1.00 89.31 364 HIS A O 1
ATOM 2907 N N . GLY A 1 365 ? 0.005 -5.182 18.876 1.00 90.94 365 GLY A N 1
ATOM 2908 C CA . GLY A 1 365 ? 0.293 -5.220 20.303 1.00 90.94 365 GLY A CA 1
ATOM 2909 C C . GLY A 1 365 ? -0.901 -5.507 21.209 1.00 90.94 365 GLY A C 1
ATOM 2910 O O . GLY A 1 365 ? -2.004 -5.807 20.751 1.00 90.94 365 GLY A O 1
ATOM 2911 N N . PRO A 1 366 ? -0.665 -5.416 22.529 1.00 94.81 366 PRO A N 1
ATOM 2912 C CA . PRO A 1 366 ? -1.678 -5.685 23.534 1.00 94.81 366 PRO A CA 1
ATOM 2913 C C . PRO A 1 366 ? -2.694 -4.544 23.651 1.00 94.81 366 PRO A C 1
ATOM 2915 O O . PRO A 1 366 ? -2.426 -3.389 23.302 1.00 94.81 366 PRO A O 1
ATOM 2918 N N . ARG A 1 367 ? -3.843 -4.860 24.253 1.00 93.88 367 ARG A N 1
ATOM 2919 C CA . ARG A 1 367 ? -4.951 -3.923 24.497 1.00 93.88 367 ARG A CA 1
ATOM 2920 C C . ARG A 1 367 ? -4.532 -2.620 25.178 1.00 93.88 367 ARG A C 1
ATOM 2922 O O . ARG A 1 367 ? -4.942 -1.555 24.728 1.00 93.88 367 ARG A O 1
ATOM 2929 N N . SER A 1 368 ? -3.670 -2.692 26.193 1.00 93.00 368 SER A N 1
ATOM 2930 C CA . SER A 1 368 ? -3.186 -1.517 26.937 1.00 93.00 368 SER A CA 1
ATOM 2931 C C . SER A 1 368 ? -2.493 -0.470 26.060 1.00 93.00 368 SER A C 1
ATOM 2933 O O . SER A 1 368 ? -2.486 0.705 26.413 1.00 93.00 368 SER A O 1
ATOM 2935 N N . ARG A 1 369 ? -1.924 -0.886 24.922 1.00 94.19 369 ARG A N 1
ATOM 2936 C CA . ARG A 1 369 ? -1.265 -0.001 23.960 1.00 94.19 369 ARG A CA 1
ATOM 2937 C C . ARG A 1 369 ? -2.209 0.463 22.853 1.00 94.19 369 ARG A C 1
ATOM 2939 O O . ARG A 1 369 ? -2.088 1.599 22.410 1.00 94.19 369 ARG A O 1
ATOM 2946 N N . LEU A 1 370 ? -3.097 -0.412 22.375 1.00 96.06 370 LEU A N 1
ATOM 2947 C CA . LEU A 1 370 ? -3.822 -0.197 21.119 1.00 96.06 370 LEU A CA 1
ATOM 2948 C C . LEU A 1 370 ? -5.273 0.279 21.258 1.00 96.06 370 LEU A C 1
ATOM 2950 O O . LEU A 1 370 ? -5.782 0.878 20.317 1.00 96.06 370 LEU A O 1
ATOM 2954 N N . GLU A 1 371 ? -5.948 0.053 22.385 1.00 96.12 371 GLU A N 1
ATOM 2955 C CA . GLU A 1 371 ? -7.386 0.357 22.504 1.00 96.12 371 GLU A CA 1
ATOM 2956 C C . GLU A 1 371 ? -7.688 1.846 22.273 1.00 96.12 371 GLU A C 1
ATOM 2958 O O . GLU A 1 371 ? -8.487 2.200 21.409 1.00 96.12 371 GLU A O 1
ATOM 2963 N N . GLN A 1 372 ? -6.990 2.728 22.990 1.00 96.44 372 GLN A N 1
ATOM 2964 C CA . GLN A 1 372 ? -7.163 4.178 22.873 1.00 96.44 372 GLN A CA 1
ATOM 2965 C C . GLN A 1 372 ? -6.777 4.750 21.497 1.00 96.44 372 GLN A C 1
ATOM 2967 O O . GLN A 1 372 ? -7.579 5.505 20.936 1.00 96.44 372 GLN A O 1
ATOM 2972 N N . PRO A 1 373 ? -5.618 4.413 20.892 1.00 96.75 373 PRO A N 1
ATOM 2973 C CA . PRO A 1 373 ? -5.312 4.905 19.553 1.00 96.75 373 PRO A CA 1
ATOM 2974 C C . PRO A 1 373 ? -6.290 4.368 18.504 1.00 96.75 373 PRO A C 1
ATOM 2976 O O . PRO A 1 373 ? -6.704 5.142 17.649 1.00 96.75 373 PRO A O 1
ATOM 2979 N N . LEU A 1 374 ? -6.734 3.106 18.581 1.00 97.69 374 LEU A N 1
ATOM 2980 C CA . LEU A 1 374 ? -7.736 2.573 17.649 1.00 97.69 374 LEU A CA 1
ATOM 2981 C C . LEU A 1 374 ? -9.082 3.294 17.775 1.00 97.69 374 LEU A C 1
ATOM 2983 O O . LEU A 1 374 ? -9.640 3.699 16.760 1.00 97.69 374 LEU A O 1
ATOM 2987 N N . ARG A 1 375 ? -9.577 3.545 18.994 1.00 97.69 375 ARG A N 1
ATOM 2988 C CA . ARG A 1 375 ? -10.781 4.372 19.194 1.00 97.69 375 ARG A CA 1
ATOM 2989 C C . ARG A 1 375 ? -10.615 5.776 18.626 1.00 97.69 375 ARG A C 1
ATOM 2991 O O . ARG A 1 375 ? -11.533 6.310 18.011 1.00 97.69 375 ARG A O 1
ATOM 2998 N N . SER A 1 376 ? -9.428 6.351 18.774 1.00 97.00 376 SER A N 1
ATOM 2999 C CA . SER A 1 376 ? -9.137 7.681 18.246 1.00 97.00 376 SER A CA 1
ATOM 3000 C C . SER A 1 376 ? -9.111 7.706 16.709 1.00 97.00 376 SER A C 1
ATOM 3002 O O . SER A 1 376 ? -9.613 8.652 16.104 1.00 97.00 376 SER A O 1
ATOM 3004 N N . VAL A 1 377 ? -8.597 6.650 16.063 1.00 97.75 377 VAL A N 1
ATOM 3005 C CA . VAL A 1 377 ? -8.707 6.477 14.604 1.00 97.75 377 VAL A CA 1
ATOM 3006 C C . VAL A 1 377 ? -10.165 6.283 14.199 1.00 97.75 377 VAL A C 1
ATOM 3008 O O . VAL A 1 377 ? -10.607 6.919 13.250 1.00 97.75 377 VAL A O 1
ATOM 3011 N N . LEU A 1 378 ? -10.939 5.470 14.923 1.00 97.94 378 LEU A N 1
ATOM 3012 C CA . LEU A 1 378 ? -12.354 5.246 14.616 1.00 97.94 378 LEU A CA 1
ATOM 3013 C C . LEU A 1 378 ? -13.160 6.552 14.684 1.00 97.94 378 LEU A C 1
ATOM 3015 O O . LEU A 1 378 ? -13.929 6.858 13.774 1.00 97.94 378 LEU A O 1
ATOM 3019 N N . ALA A 1 379 ? -12.916 7.372 15.705 1.00 97.75 379 ALA A N 1
ATOM 3020 C CA . ALA A 1 379 ? -13.501 8.704 15.819 1.00 97.75 379 ALA A CA 1
ATOM 3021 C C . ALA A 1 379 ? -13.129 9.598 14.624 1.00 97.75 379 ALA A C 1
ATOM 3023 O O . ALA A 1 379 ? -13.990 10.264 14.048 1.00 97.75 379 ALA A O 1
ATOM 3024 N N . TRP A 1 380 ? -11.865 9.555 14.190 1.00 97.75 380 TRP A N 1
ATOM 3025 C CA . TRP A 1 380 ? -11.409 10.265 12.995 1.00 97.75 380 TRP A CA 1
ATOM 3026 C C . TRP A 1 380 ? -12.081 9.752 11.714 1.00 97.75 380 TRP A C 1
ATOM 3028 O O . TRP A 1 380 ? -12.439 10.561 10.865 1.00 97.75 380 TRP A O 1
ATOM 3038 N N . THR A 1 381 ? -12.320 8.444 11.569 1.00 97.50 381 THR A N 1
ATOM 3039 C CA . THR A 1 381 ? -13.031 7.900 10.394 1.00 97.50 381 THR A CA 1
ATOM 3040 C C . THR A 1 381 ? -14.498 8.314 10.327 1.00 97.50 381 THR A C 1
ATOM 3042 O O . THR A 1 381 ? -15.069 8.363 9.236 1.00 97.50 381 THR A O 1
ATOM 3045 N N . LEU A 1 382 ? -15.107 8.615 11.477 1.00 96.12 382 LEU A N 1
ATOM 3046 C CA . LEU A 1 382 ? -16.471 9.122 11.567 1.00 96.12 382 LEU A CA 1
ATOM 3047 C C . LEU A 1 382 ? -16.512 10.608 11.202 1.00 96.12 382 LEU A C 1
ATOM 3049 O O . LEU A 1 382 ? -17.210 11.001 10.269 1.00 96.12 382 LEU A O 1
ATOM 3053 N N . ASN A 1 383 ? -15.707 11.421 11.890 1.00 95.19 383 ASN A N 1
ATOM 3054 C CA . ASN A 1 383 ? -15.610 12.853 11.649 1.00 95.19 383 ASN A CA 1
ATOM 3055 C C . ASN A 1 383 ? -14.145 13.326 11.706 1.00 95.19 383 ASN A C 1
ATOM 3057 O O . ASN A 1 383 ? -13.640 13.669 12.776 1.00 95.19 383 ASN A O 1
ATOM 3061 N N . PRO A 1 384 ? -13.463 13.440 10.552 1.00 93.81 384 PRO A N 1
ATOM 3062 C CA . PRO A 1 384 ? -12.068 13.878 10.511 1.00 93.81 384 PRO A CA 1
ATOM 3063 C C . PRO A 1 384 ? -11.832 15.322 10.972 1.00 93.81 384 PRO A C 1
ATOM 3065 O O . PRO A 1 384 ? -10.689 15.697 11.232 1.00 93.81 384 PRO A O 1
ATOM 3068 N N . THR A 1 385 ? -12.879 16.156 10.991 1.00 91.38 385 THR A N 1
ATOM 3069 C CA . THR A 1 385 ? -12.784 17.575 11.374 1.00 91.38 385 THR A CA 1
ATOM 3070 C C . THR A 1 385 ? -12.986 17.812 12.863 1.00 91.38 385 THR A C 1
ATOM 3072 O O . THR A 1 385 ? -12.442 18.778 13.388 1.00 91.38 385 THR A O 1
ATOM 3075 N N . ASP A 1 386 ? -13.713 16.921 13.534 1.00 92.94 386 ASP A N 1
ATOM 3076 C CA . ASP A 1 386 ? -13.893 16.931 14.984 1.00 92.94 386 ASP A CA 1
ATOM 3077 C C . ASP A 1 386 ? -13.887 15.495 15.547 1.00 92.94 386 ASP A C 1
ATOM 3079 O O . ASP A 1 386 ? -14.932 14.968 15.934 1.00 92.94 386 ASP A O 1
ATOM 3083 N N . PRO A 1 387 ? -12.719 14.821 15.586 1.00 92.06 387 PRO A N 1
ATOM 3084 C CA . PRO A 1 387 ? -12.632 13.482 16.165 1.00 92.06 387 PRO A CA 1
ATOM 3085 C C . PRO A 1 387 ? -12.887 13.479 17.679 1.00 92.06 387 PRO A C 1
ATOM 3087 O O . PRO A 1 387 ? -13.310 12.472 18.239 1.00 92.06 387 PRO A O 1
ATOM 3090 N N . GLU A 1 388 ? -12.607 14.584 18.377 1.00 91.19 388 GLU A N 1
ATOM 3091 C CA . GLU A 1 388 ? -12.761 14.645 19.833 1.00 91.19 388 GLU A CA 1
ATOM 3092 C C . GLU A 1 388 ? -14.226 14.673 20.258 1.00 91.19 388 GLU A C 1
ATOM 3094 O O . GLU A 1 388 ? -14.582 13.977 21.213 1.00 91.19 388 GLU A O 1
ATOM 3099 N N . GLY A 1 389 ? -15.080 15.380 19.511 1.00 93.50 389 GLY A N 1
ATOM 3100 C CA . GLY A 1 389 ? -16.525 15.379 19.727 1.00 93.50 389 GLY A CA 1
ATOM 3101 C C . GLY A 1 389 ? -17.163 13.991 19.613 1.00 93.50 389 GLY A C 1
ATOM 3102 O O . GLY A 1 389 ? -18.175 13.730 20.255 1.00 93.50 389 GLY A O 1
ATOM 3103 N N . MET A 1 390 ? -16.550 13.067 18.865 1.00 94.81 390 MET A N 1
ATOM 3104 C CA . MET A 1 390 ? -17.088 11.719 18.629 1.00 94.81 390 MET A CA 1
ATOM 3105 C C . MET A 1 390 ? -16.686 10.691 19.698 1.00 94.81 390 MET A C 1
ATOM 3107 O O . MET A 1 390 ? -17.144 9.550 19.657 1.00 94.81 390 MET A O 1
ATOM 3111 N N . ARG A 1 391 ? -15.829 11.046 20.669 1.00 91.75 391 ARG A N 1
ATOM 3112 C CA . ARG A 1 391 ? -15.263 10.070 21.623 1.00 91.75 391 ARG A CA 1
ATOM 3113 C C . ARG A 1 391 ? -16.321 9.314 22.426 1.00 91.75 391 ARG A C 1
ATOM 3115 O O . ARG A 1 391 ? -16.178 8.111 22.602 1.00 91.75 391 ARG A O 1
ATOM 3122 N N . GLN A 1 392 ? -17.375 9.994 22.881 1.00 93.44 392 GLN A N 1
ATOM 3123 C CA . GLN A 1 392 ? -18.430 9.362 23.686 1.00 93.44 392 GLN A CA 1
ATOM 3124 C C . GLN A 1 392 ? -19.181 8.280 22.901 1.00 93.44 392 GLN A C 1
ATOM 3126 O O . GLN A 1 392 ? -19.368 7.176 23.406 1.00 93.44 392 GLN A O 1
ATOM 3131 N N . GLU A 1 393 ? -19.555 8.579 21.655 1.00 94.94 393 GLU A N 1
ATOM 3132 C CA . GLU A 1 393 ? -20.225 7.626 20.764 1.00 94.94 393 GLU A CA 1
ATOM 3133 C C . GLU A 1 393 ? -19.330 6.415 20.480 1.00 94.94 393 GLU A C 1
ATOM 3135 O O . GLU A 1 393 ? -19.767 5.267 20.576 1.00 94.94 393 GLU A O 1
ATOM 3140 N N . ILE A 1 394 ? -18.045 6.661 20.196 1.00 96.31 394 ILE A N 1
ATOM 3141 C CA . ILE A 1 394 ? -17.075 5.595 19.947 1.00 96.31 394 ILE A CA 1
ATOM 3142 C C . ILE A 1 394 ? -16.866 4.717 21.181 1.00 96.31 394 ILE A C 1
ATOM 3144 O O . ILE A 1 394 ? -16.832 3.492 21.051 1.00 96.31 394 ILE A O 1
ATOM 3148 N N . ASP A 1 395 ? -16.743 5.303 22.371 1.00 94.94 395 ASP A N 1
ATOM 3149 C CA . ASP A 1 395 ? -16.593 4.546 23.614 1.00 94.94 395 ASP A CA 1
ATOM 3150 C C . ASP A 1 395 ? -17.805 3.640 23.871 1.00 94.94 395 ASP A C 1
ATOM 3152 O O . ASP A 1 395 ? -17.631 2.494 24.288 1.00 94.94 395 ASP A O 1
ATOM 3156 N N . GLU A 1 396 ? -19.021 4.103 23.568 1.00 95.38 396 GLU A N 1
ATOM 3157 C CA . GLU A 1 396 ? -20.233 3.292 23.690 1.00 95.38 396 GLU A CA 1
ATOM 3158 C C . GLU A 1 396 ? -20.262 2.141 22.673 1.00 95.38 396 GLU A C 1
ATOM 3160 O O . GLU A 1 396 ? -20.483 0.984 23.051 1.00 95.38 396 GLU A O 1
ATOM 3165 N N . TRP A 1 397 ? -19.988 2.418 21.393 1.00 95.75 397 TRP A N 1
ATOM 3166 C CA . TRP A 1 397 ? -20.025 1.402 20.332 1.00 95.75 397 TRP A CA 1
ATOM 3167 C C . TRP A 1 397 ? -18.873 0.396 20.411 1.00 95.75 397 TRP A C 1
ATOM 3169 O O . TRP A 1 397 ? -18.940 -0.670 19.801 1.00 95.75 397 TRP A O 1
ATOM 3179 N N . THR A 1 398 ? -17.826 0.710 21.175 1.00 96.38 398 THR A N 1
ATOM 3180 C CA . THR A 1 398 ? -16.632 -0.133 21.334 1.00 96.38 398 THR A CA 1
ATOM 3181 C C . THR A 1 398 ? -16.368 -0.514 22.791 1.00 96.38 398 THR A C 1
ATOM 3183 O O . THR A 1 398 ? -15.240 -0.827 23.168 1.00 96.38 398 THR A O 1
ATOM 3186 N N . ARG A 1 399 ? -17.405 -0.499 23.639 1.00 95.25 399 ARG A N 1
ATOM 3187 C CA . ARG A 1 399 ? -17.285 -0.801 25.077 1.00 95.25 399 ARG A CA 1
ATOM 3188 C C . ARG A 1 399 ? -16.830 -2.238 25.371 1.00 95.25 399 ARG A C 1
ATOM 3190 O O . ARG A 1 399 ? -16.169 -2.487 26.378 1.00 95.25 399 ARG A O 1
ATOM 3197 N N . ASP A 1 400 ? -17.196 -3.178 24.501 1.00 94.75 400 ASP A N 1
ATOM 3198 C CA . ASP A 1 400 ? -16.903 -4.605 24.614 1.00 94.75 400 ASP A CA 1
ATOM 3199 C C . ASP A 1 400 ? -16.856 -5.281 23.226 1.00 94.75 400 ASP A C 1
ATOM 3201 O O . ASP A 1 400 ? -17.152 -4.665 22.196 1.00 94.75 400 ASP A O 1
ATOM 3205 N N . ALA A 1 401 ? -16.478 -6.564 23.189 1.00 94.56 401 ALA A N 1
ATOM 3206 C CA . ALA A 1 401 ? -16.365 -7.327 21.943 1.00 94.56 401 ALA A CA 1
ATOM 3207 C C . ALA A 1 401 ? -17.709 -7.490 21.202 1.00 94.56 401 ALA A C 1
ATOM 3209 O O . ALA A 1 401 ? -17.725 -7.542 19.973 1.00 94.56 401 ALA A O 1
ATOM 3210 N N . GLY A 1 402 ? -18.834 -7.563 21.922 1.00 95.75 402 GLY A N 1
ATOM 3211 C CA . GLY A 1 402 ? -20.169 -7.709 21.337 1.00 95.75 402 GLY A CA 1
ATOM 3212 C C . GLY A 1 402 ? -20.669 -6.418 20.685 1.00 95.75 402 GLY A C 1
ATOM 3213 O O . GLY A 1 402 ? -21.257 -6.459 19.601 1.00 95.75 402 GLY A O 1
ATOM 3214 N N . ALA A 1 403 ? -20.377 -5.270 21.299 1.00 95.88 403 ALA A N 1
ATOM 3215 C CA . ALA A 1 403 ? -20.615 -3.954 20.716 1.00 95.88 403 ALA A CA 1
ATOM 3216 C C . ALA A 1 403 ? -19.796 -3.773 19.424 1.00 95.88 403 ALA A C 1
ATOM 3218 O O . ALA A 1 403 ? -20.367 -3.460 18.377 1.00 95.88 403 ALA A O 1
ATOM 3219 N N . CYS A 1 404 ? -18.501 -4.121 19.455 1.00 95.62 404 CYS A N 1
ATOM 3220 C CA . CYS A 1 404 ? -17.644 -4.094 18.265 1.00 95.62 404 CYS A CA 1
ATOM 3221 C C . CYS A 1 404 ? -18.170 -5.015 17.153 1.00 95.62 404 CYS A C 1
ATOM 3223 O O . CYS A 1 404 ? -18.231 -4.610 15.996 1.00 95.62 404 CYS A O 1
ATOM 3225 N N . LEU A 1 405 ? -18.599 -6.238 17.487 1.00 94.56 405 LEU A N 1
ATOM 3226 C CA . LEU A 1 405 ? -19.173 -7.172 16.512 1.00 94.56 405 LEU A CA 1
ATOM 3227 C C . LEU A 1 405 ? -20.453 -6.618 15.867 1.00 94.56 405 LEU A C 1
ATOM 3229 O O . LEU A 1 405 ? -20.673 -6.797 14.670 1.00 94.56 405 LEU A O 1
ATOM 3233 N N . SER A 1 406 ? -21.298 -5.949 16.651 1.00 94.69 406 SER A N 1
ATOM 3234 C CA . SER A 1 406 ? -22.537 -5.345 16.150 1.00 94.69 406 SER A CA 1
ATOM 3235 C C . SER A 1 406 ? -22.238 -4.213 15.167 1.00 94.69 406 SER A C 1
ATOM 3237 O O . SER A 1 406 ? -22.801 -4.190 14.073 1.00 94.69 406 SER A O 1
ATOM 3239 N N . LEU A 1 407 ? -21.291 -3.335 15.515 1.00 95.00 407 LEU A N 1
ATOM 3240 C CA . LEU A 1 407 ? -20.832 -2.255 14.644 1.00 95.00 407 LEU A CA 1
ATOM 3241 C C . LEU A 1 407 ? -20.163 -2.790 13.368 1.00 95.00 407 LEU A C 1
ATOM 3243 O O . LEU A 1 407 ? -20.418 -2.287 12.277 1.00 95.00 407 LEU A O 1
ATOM 3247 N N . ARG A 1 408 ? -19.355 -3.851 13.482 1.00 93.00 408 ARG A N 1
ATOM 3248 C CA . ARG A 1 408 ? -18.729 -4.515 12.332 1.00 93.00 408 ARG A CA 1
ATOM 3249 C C . ARG A 1 408 ? -19.776 -5.031 11.348 1.00 93.00 408 ARG A C 1
ATOM 3251 O O . ARG A 1 408 ? -19.689 -4.731 10.167 1.00 93.00 408 ARG A O 1
ATOM 3258 N N . ARG A 1 409 ? -20.802 -5.741 11.830 1.00 91.38 409 ARG A N 1
ATOM 3259 C CA . ARG A 1 409 ? -21.891 -6.260 10.980 1.00 91.38 409 ARG A CA 1
ATOM 3260 C C . ARG A 1 409 ? -22.682 -5.161 10.278 1.00 91.38 409 ARG A C 1
ATOM 3262 O O . ARG A 1 409 ? -23.254 -5.392 9.218 1.00 91.38 409 ARG A O 1
ATOM 3269 N N . GLU A 1 410 ? -22.791 -3.985 10.882 1.00 91.44 410 GLU A N 1
ATOM 3270 C CA . GLU A 1 410 ? -23.381 -2.826 10.219 1.00 91.44 410 GLU A CA 1
ATOM 3271 C C . GLU A 1 410 ? -22.486 -2.309 9.089 1.00 91.44 410 GLU A C 1
ATOM 3273 O O . GLU A 1 410 ? -22.963 -2.160 7.967 1.00 91.44 410 GLU A O 1
ATOM 3278 N N . LEU A 1 411 ? -21.193 -2.114 9.358 1.00 91.31 411 LEU A N 1
ATOM 3279 C CA . LEU A 1 411 ? -20.214 -1.690 8.354 1.00 91.31 411 LEU A CA 1
ATOM 3280 C C . LEU A 1 411 ? -20.121 -2.671 7.179 1.00 91.31 411 LEU A C 1
ATOM 3282 O O . LEU A 1 411 ? -20.139 -2.232 6.032 1.00 91.31 411 LEU A O 1
ATOM 3286 N N . ASP A 1 412 ? -20.080 -3.976 7.454 1.00 89.12 412 ASP A N 1
ATOM 3287 C CA . ASP A 1 412 ? -20.021 -5.020 6.426 1.00 89.12 412 ASP A CA 1
ATOM 3288 C C . ASP A 1 412 ? -21.269 -4.979 5.528 1.00 89.12 412 ASP A C 1
ATOM 3290 O O . ASP A 1 412 ? -21.151 -5.030 4.305 1.00 89.12 412 ASP A O 1
ATOM 3294 N N . ARG A 1 413 ? -22.468 -4.798 6.104 1.00 86.31 413 ARG A N 1
ATOM 3295 C CA . ARG A 1 413 ? -23.708 -4.659 5.320 1.00 86.31 413 ARG A CA 1
ATOM 3296 C C . ARG A 1 413 ? -23.690 -3.437 4.407 1.00 86.31 413 ARG A C 1
ATOM 3298 O O . ARG A 1 413 ? -24.106 -3.555 3.260 1.00 86.31 413 ARG A O 1
ATOM 3305 N N . HIS A 1 414 ? -23.206 -2.290 4.881 1.00 85.38 414 HIS A N 1
ATOM 3306 C CA . HIS A 1 414 ? -23.141 -1.085 4.050 1.00 85.38 414 HIS A CA 1
ATOM 3307 C C . HIS A 1 414 ? -22.091 -1.199 2.942 1.00 85.38 414 HIS A C 1
ATOM 3309 O O . HIS A 1 414 ? -22.373 -0.846 1.799 1.00 85.38 414 HIS A O 1
ATOM 3315 N N . LEU A 1 415 ? -20.910 -1.741 3.256 1.00 83.75 415 LEU A N 1
ATOM 3316 C CA . LEU A 1 415 ? -19.822 -1.914 2.291 1.00 83.75 415 LEU A CA 1
ATOM 3317 C C . LEU A 1 415 ? -20.155 -2.941 1.201 1.00 83.75 415 LEU A C 1
ATOM 3319 O O . LEU A 1 415 ? -19.799 -2.723 0.048 1.00 83.75 415 LEU A O 1
ATOM 3323 N N . LEU A 1 416 ? -20.858 -4.025 1.543 1.00 79.88 416 LEU A N 1
ATOM 3324 C CA . LEU A 1 416 ? -21.296 -5.040 0.576 1.00 79.88 416 LEU A CA 1
ATOM 3325 C C . LEU A 1 416 ? -22.575 -4.630 -0.171 1.00 79.88 416 LEU A C 1
ATOM 3327 O O . LEU A 1 416 ? -22.744 -4.971 -1.338 1.00 79.88 416 LEU A O 1
ATOM 3331 N N . GLY A 1 417 ? -23.481 -3.908 0.494 1.00 71.19 417 GLY A N 1
ATOM 3332 C CA . GLY A 1 417 ? -24.780 -3.502 -0.052 1.00 71.19 417 GLY A CA 1
ATOM 3333 C C . GLY A 1 417 ? -24.769 -2.201 -0.860 1.00 71.19 417 GLY A C 1
ATOM 3334 O O . GLY A 1 417 ? -25.782 -1.869 -1.471 1.00 71.19 417 GLY A O 1
ATOM 3335 N N . GLY A 1 418 ? -23.659 -1.453 -0.865 1.00 67.81 418 GLY A N 1
ATOM 3336 C CA . GLY A 1 418 ? -23.551 -0.162 -1.559 1.00 67.81 418 GLY A CA 1
ATOM 3337 C C . GLY A 1 418 ? -24.359 0.969 -0.909 1.00 67.81 418 GLY A C 1
ATOM 3338 O O . GLY A 1 418 ? -24.674 1.965 -1.560 1.00 67.81 418 GLY A O 1
ATOM 3339 N N . GLU A 1 419 ? -24.722 0.821 0.364 1.00 70.50 419 GLU A N 1
ATOM 3340 C CA . GLU A 1 419 ? -25.476 1.823 1.116 1.00 70.50 419 GLU A CA 1
ATOM 3341 C C . GLU A 1 419 ? -24.546 2.865 1.756 1.00 70.50 419 GLU A C 1
ATOM 3343 O O . GLU A 1 419 ? -23.393 2.589 2.090 1.00 70.50 419 GLU A O 1
ATOM 3348 N N . ALA A 1 420 ? -25.064 4.076 1.975 1.00 72.62 420 ALA A N 1
ATOM 3349 C CA . ALA A 1 420 ? -24.318 5.126 2.657 1.00 72.62 420 ALA A CA 1
ATOM 3350 C C . ALA A 1 420 ? -24.049 4.734 4.119 1.00 72.62 420 ALA A C 1
ATOM 3352 O O . ALA A 1 420 ? -24.972 4.555 4.912 1.00 72.62 420 ALA A O 1
ATOM 3353 N N . THR A 1 421 ? -22.773 4.640 4.480 1.00 83.25 421 THR A N 1
ATOM 3354 C CA . THR A 1 421 ? -22.338 4.478 5.869 1.00 83.25 421 THR A CA 1
ATOM 3355 C C . THR A 1 421 ? -22.283 5.828 6.586 1.00 83.25 421 THR A C 1
ATOM 3357 O O . THR A 1 421 ? -22.047 6.872 5.976 1.00 83.25 421 THR A O 1
ATOM 3360 N N . ARG A 1 422 ? -22.455 5.811 7.911 1.00 89.44 422 ARG A N 1
ATOM 3361 C CA . ARG A 1 422 ? -22.207 6.983 8.766 1.00 89.44 422 ARG A CA 1
ATOM 3362 C C . ARG A 1 422 ? -20.731 7.379 8.823 1.00 89.44 422 ARG A C 1
ATOM 3364 O O . ARG A 1 422 ? -20.426 8.530 9.108 1.00 89.44 422 ARG A O 1
ATOM 3371 N N . PHE A 1 423 ? -19.823 6.438 8.563 1.00 93.56 423 PHE A N 1
ATOM 3372 C CA . PHE A 1 423 ? -18.389 6.703 8.559 1.00 93.56 423 PHE A CA 1
ATOM 3373 C C . PHE A 1 423 ? -17.975 7.317 7.232 1.00 93.56 423 PHE A C 1
ATOM 3375 O O . PHE A 1 423 ? -18.219 6.744 6.175 1.00 93.56 423 PHE A O 1
ATOM 3382 N N . ARG A 1 424 ? -17.264 8.441 7.284 1.00 93.94 424 ARG A N 1
ATOM 3383 C CA . ARG A 1 424 ? -16.657 9.010 6.082 1.00 93.94 424 ARG A CA 1
ATOM 3384 C C . ARG A 1 424 ? -15.606 8.072 5.478 1.00 93.94 424 ARG A C 1
ATOM 3386 O O . ARG A 1 424 ? -15.503 7.983 4.261 1.00 93.94 424 ARG A O 1
ATOM 3393 N N . TYR A 1 425 ? -14.851 7.376 6.331 1.00 96.12 425 TYR A N 1
ATOM 3394 C CA . TYR A 1 425 ? -13.777 6.451 5.946 1.00 96.12 425 TYR A CA 1
ATOM 3395 C C . TYR A 1 425 ? -14.090 5.028 6.413 1.00 96.12 425 TYR A C 1
ATOM 3397 O O . TYR A 1 425 ? -13.616 4.552 7.446 1.00 96.12 425 TYR A O 1
ATOM 3405 N N . ALA A 1 426 ? -14.978 4.383 5.660 1.00 95.00 426 ALA A N 1
ATOM 3406 C CA . ALA A 1 426 ? -15.619 3.117 5.990 1.00 95.00 426 ALA A CA 1
ATOM 3407 C C . ALA A 1 426 ? -14.663 1.915 6.027 1.00 95.00 426 ALA A C 1
ATOM 3409 O O . ALA A 1 426 ? -14.804 1.049 6.891 1.00 95.00 426 ALA A O 1
ATOM 3410 N N . ASN A 1 427 ? -13.694 1.850 5.112 1.00 94.12 427 ASN A N 1
ATOM 3411 C CA . ASN A 1 427 ? -12.754 0.733 5.006 1.00 94.12 427 ASN A CA 1
ATOM 3412 C C . ASN A 1 427 ? -11.798 0.738 6.199 1.00 94.12 427 ASN A C 1
ATOM 3414 O O . ASN A 1 427 ? -11.621 -0.285 6.868 1.00 94.12 427 ASN A O 1
ATOM 3418 N N . THR A 1 428 ? -11.258 1.914 6.532 1.00 96.94 428 THR A N 1
ATOM 3419 C CA . THR A 1 428 ? -10.472 2.105 7.752 1.00 96.94 428 THR A CA 1
ATOM 3420 C C . THR A 1 428 ? -11.304 1.804 8.997 1.00 96.94 428 THR A C 1
ATOM 3422 O O . THR A 1 428 ? -10.841 1.067 9.870 1.00 96.94 428 THR A O 1
ATOM 3425 N N . ALA A 1 429 ? -12.545 2.303 9.074 1.00 97.25 429 ALA A N 1
ATOM 3426 C CA . ALA A 1 429 ? -13.434 2.053 10.209 1.00 97.25 429 ALA A CA 1
ATOM 3427 C C . ALA A 1 429 ? -13.669 0.550 10.425 1.00 97.25 429 ALA A C 1
ATOM 3429 O O . ALA A 1 429 ? -13.472 0.048 11.531 1.00 97.25 429 ALA A O 1
ATOM 3430 N N . ARG A 1 430 ? -14.013 -0.189 9.362 1.00 95.38 430 ARG A N 1
ATOM 3431 C CA . ARG A 1 430 ? -14.246 -1.641 9.401 1.00 95.38 430 ARG A CA 1
ATOM 3432 C C . ARG A 1 430 ? -13.042 -2.384 9.969 1.00 95.38 430 ARG A C 1
ATOM 3434 O O . ARG A 1 430 ? -13.205 -3.194 10.885 1.00 95.38 430 ARG A O 1
ATOM 3441 N N . LYS A 1 431 ? -11.830 -2.080 9.489 1.00 95.62 431 LYS A N 1
ATOM 3442 C CA . LYS A 1 431 ? -10.612 -2.729 9.995 1.00 95.62 431 LYS A CA 1
ATOM 3443 C C . LYS A 1 431 ? -10.344 -2.381 11.456 1.00 95.62 431 LYS A C 1
ATOM 3445 O O . LYS A 1 431 ? -10.071 -3.275 12.253 1.00 95.62 431 LYS A O 1
ATOM 3450 N N . VAL A 1 432 ? -10.475 -1.111 11.835 1.00 97.25 432 VAL A N 1
ATOM 3451 C CA . VAL A 1 432 ? -10.274 -0.659 13.219 1.00 97.25 432 VAL A CA 1
ATOM 3452 C C . VAL A 1 432 ? -11.251 -1.341 14.179 1.00 97.25 432 VAL A C 1
ATOM 3454 O O . VAL A 1 432 ? -10.835 -1.807 15.239 1.00 97.25 432 VAL A O 1
ATOM 3457 N N . VAL A 1 433 ? -12.525 -1.471 13.801 1.00 97.00 433 VAL A N 1
ATOM 3458 C CA . VAL A 1 433 ? -13.533 -2.185 14.601 1.00 97.00 433 VAL A CA 1
ATOM 3459 C C . VAL A 1 433 ? -13.190 -3.670 14.724 1.00 97.00 433 VAL A C 1
ATOM 3461 O O . VAL A 1 433 ? -13.301 -4.225 15.816 1.00 97.00 433 VAL A O 1
ATOM 3464 N N . CYS A 1 434 ? -12.712 -4.309 13.652 1.00 94.81 434 CYS A N 1
ATOM 3465 C CA . CYS A 1 434 ? -12.225 -5.689 13.709 1.00 94.81 434 CYS A CA 1
ATOM 3466 C C . CYS A 1 434 ? -11.053 -5.837 14.695 1.00 94.81 434 CYS A C 1
ATOM 3468 O O . CYS A 1 434 ? -11.041 -6.754 15.513 1.00 94.81 434 CYS A O 1
ATOM 3470 N N . MET A 1 435 ? -10.091 -4.912 14.669 1.00 95.81 435 MET A N 1
ATOM 3471 C CA . MET A 1 435 ? -8.953 -4.928 15.592 1.00 95.81 435 MET A CA 1
ATOM 3472 C C . MET A 1 435 ? -9.387 -4.690 17.043 1.00 95.81 435 MET A C 1
ATOM 3474 O O . MET A 1 435 ? -8.919 -5.390 17.938 1.00 95.81 435 MET A O 1
ATOM 3478 N N . LEU A 1 436 ? -10.313 -3.759 17.293 1.00 97.06 436 LEU A N 1
ATOM 3479 C CA . LEU A 1 436 ? -10.893 -3.530 18.622 1.00 97.06 436 LEU A CA 1
ATOM 3480 C C . LEU A 1 436 ? -11.640 -4.768 19.132 1.00 97.06 436 LEU A C 1
ATOM 3482 O O . LEU A 1 436 ? -11.451 -5.167 20.280 1.00 97.06 436 LEU A O 1
ATOM 3486 N N . GLN A 1 437 ? -12.424 -5.425 18.274 1.00 95.62 437 GLN A N 1
ATOM 3487 C CA . GLN A 1 437 ? -13.086 -6.686 18.604 1.00 95.62 437 GLN A CA 1
ATOM 3488 C C . GLN A 1 437 ? -12.063 -7.739 19.063 1.00 95.62 437 GLN A C 1
ATOM 3490 O O . GLN A 1 437 ? -12.247 -8.339 20.125 1.00 95.62 437 GLN A O 1
ATOM 3495 N N . SER A 1 438 ? -10.966 -7.918 18.317 1.00 93.38 438 SER A N 1
ATOM 3496 C CA . SER A 1 438 ? -9.876 -8.833 18.685 1.00 93.38 438 SER A CA 1
ATOM 3497 C C . SER A 1 438 ? -9.185 -8.427 19.988 1.00 93.38 438 SER A C 1
ATOM 3499 O O . SER A 1 438 ? -8.935 -9.286 20.829 1.00 93.38 438 SER A O 1
ATOM 3501 N N . LEU A 1 439 ? -8.953 -7.132 20.234 1.00 94.56 439 LEU A N 1
ATOM 3502 C CA . LEU A 1 439 ? -8.396 -6.656 21.507 1.00 94.56 439 LEU A CA 1
ATOM 3503 C C . LEU A 1 439 ? -9.280 -7.003 22.704 1.00 94.56 439 LEU A C 1
ATOM 3505 O O . LEU A 1 439 ? -8.765 -7.397 23.750 1.00 94.56 439 LEU A O 1
ATOM 3509 N N . HIS A 1 440 ? -10.597 -6.845 22.572 1.00 93.81 440 HIS A N 1
ATOM 3510 C CA . HIS A 1 440 ? -11.531 -7.170 23.646 1.00 93.81 440 HIS A CA 1
ATOM 3511 C C . HIS A 1 440 ? -11.681 -8.680 23.852 1.00 93.81 440 HIS A C 1
ATOM 3513 O O . HIS A 1 440 ? -11.848 -9.108 24.992 1.00 93.81 440 HIS A O 1
ATOM 3519 N N . ALA A 1 441 ? -11.616 -9.474 22.780 1.00 92.44 441 ALA A N 1
ATOM 3520 C CA . ALA A 1 441 ? -11.780 -10.924 22.841 1.00 92.44 441 ALA A CA 1
ATOM 3521 C C . ALA A 1 441 ? -10.500 -11.669 23.260 1.00 92.44 441 ALA A C 1
ATOM 3523 O O . ALA A 1 441 ? -10.568 -12.607 24.048 1.00 92.44 441 ALA A O 1
ATOM 3524 N N . LEU A 1 442 ? -9.342 -11.258 22.736 1.00 92.12 442 LEU A N 1
ATOM 3525 C CA . LEU A 1 442 ? -8.071 -11.988 22.823 1.00 92.12 442 LEU A CA 1
ATOM 3526 C C . LEU A 1 442 ? -6.979 -11.220 23.585 1.00 92.12 442 LEU A C 1
ATOM 3528 O O . LEU A 1 442 ? -5.924 -11.774 23.877 1.00 92.12 442 LEU A O 1
ATOM 3532 N N . GLY A 1 443 ? -7.192 -9.937 23.896 1.00 91.62 443 GLY A N 1
ATOM 3533 C CA . GLY A 1 443 ? -6.197 -9.085 24.563 1.00 91.62 443 GLY A CA 1
ATOM 3534 C C . GLY A 1 443 ? -5.063 -8.594 23.654 1.00 91.62 443 GLY A C 1
ATOM 3535 O O . GLY A 1 443 ? -4.219 -7.813 24.104 1.00 91.62 443 GLY A O 1
ATOM 3536 N N . PHE A 1 444 ? -5.057 -9.002 22.384 1.00 91.81 444 PHE A N 1
ATOM 3537 C CA . PHE A 1 444 ? -4.044 -8.679 21.385 1.00 91.81 444 PHE A CA 1
ATOM 3538 C C . PHE A 1 444 ? -4.698 -8.442 20.021 1.00 91.81 444 PHE A C 1
ATOM 3540 O O . PHE A 1 444 ? -5.715 -9.053 19.697 1.00 91.81 444 PHE A O 1
ATOM 3547 N N . ALA A 1 445 ? -4.123 -7.536 19.233 1.00 91.06 445 ALA A N 1
ATOM 3548 C CA . ALA A 1 445 ? -4.542 -7.297 17.863 1.00 91.06 445 ALA A CA 1
ATOM 3549 C C . ALA A 1 445 ? -3.343 -6.972 16.978 1.00 91.06 445 ALA A C 1
ATOM 3551 O O . ALA A 1 445 ? -2.326 -6.428 17.420 1.00 91.06 445 ALA A O 1
ATOM 3552 N N . SER A 1 446 ? -3.519 -7.313 15.713 1.00 88.44 446 SER A N 1
ATOM 3553 C CA . SER A 1 446 ? -2.589 -7.154 14.610 1.00 88.44 446 SER A CA 1
ATOM 3554 C C . SER A 1 446 ? -3.379 -6.627 13.413 1.00 88.44 446 SER A C 1
ATOM 3556 O O . SER A 1 446 ? -4.591 -6.840 13.322 1.00 88.44 446 SER A O 1
ATOM 3558 N N . PHE A 1 447 ? -2.712 -5.883 12.532 1.00 84.31 447 PHE A N 1
ATOM 3559 C CA . PHE A 1 447 ? -3.283 -5.542 11.234 1.00 84.31 447 PHE A CA 1
ATOM 3560 C C . PHE A 1 447 ? -3.370 -6.759 10.310 1.00 84.31 447 PHE A C 1
ATOM 3562 O O . PHE A 1 447 ? -4.327 -6.851 9.554 1.00 84.31 447 PHE A O 1
ATOM 3569 N N . ALA A 1 448 ? -2.383 -7.651 10.371 1.00 69.50 448 ALA A N 1
ATOM 3570 C CA . ALA A 1 448 ? -2.396 -8.931 9.674 1.00 69.50 448 ALA A CA 1
ATOM 3571 C C . ALA A 1 448 ? -3.274 -9.948 10.405 1.00 69.50 448 ALA A C 1
ATOM 3573 O O . ALA A 1 448 ? -3.315 -9.863 11.663 1.00 69.50 448 ALA A O 1
#

pLDDT: mean 71.1, std 22.85, range [31.5, 97.94]

Radius of gyration: 30.33 Å; chains: 1; bounding box: 65×49×97 Å